Protein AF-0000000078817110 (afdb_homodimer)

InterPro domains:
  IPR001754 Orotidine 5'-phosphate decarboxylase domain [PF00215] (5-214)
  IPR001754 Orotidine 5'-phosphate decarboxylase domain [SM00934] (5-225)
  IPR011060 Ribulose-phosphate binding barrel [SSF51366] (1-229)
  IPR013785 Aldolase-type TIM barrel [G3DSA:3.20.20.70] (1-230)
  IPR014732 Orotidine 5'-phosphate decarboxylase [PTHR32119] (3-223)
  IPR014732 Orotidine 5'-phosphate decarboxylase [TIGR01740] (7-216)

Foldseek 3Di:
DPQAEEEEEPQAQDPVLSVVLVVQLDDPLHHYAYEYEDHNCVHPCRVVCLLPDDAAHAYEYQAADAQVVLLVVLVVCLSSQRYQEYEHELVSDLSNLLSNQVSQCVSPVRRAYAYEFDDQLDAPVNCVVVPDDDHSLVRSLVSQVSNVVSVGQAYEDALVNLLVNCVVPVRHQYEYEQEADPPDDSPSGPHYDHPQSSVVSVHRYYYDYCQQSPDRNNVSSVSNSVVNVD/DPQAEEEEEPQAQDPVLSVVLVVLLDDPLHHYAYEYEDHNCVHPCRVVCLLPDDAAHAYEYQAADAQVVLLVVLVVCLSSQRYQEYEHELVSDLSNLLSNQVSQCVSPVRRAYAYEFDDQLDAPVNCVVVPDDDHPLVRSLVSQVSNVVSVGQAYEDALVNLLVNCVVPVRHQYEYEQEADPPDDSPSGPHYDHPQSSVVSVHNYYYDYCQQSPDRNNVSSVSNSVVNVD

Sequence (460 aa):
MMNKNIFVACDTSSLKEIKKIISDTKTNKLQIIPKFGLQFFYSKSGRAFLQNFKRDYFLDLKINDIPQTALSAMDSLKDLKKCKYITVHVSGGLEMLKAITKKAKSINKNLKVLGVTILTSLNKKSLEEIGHTKTVEQLVLKQAGLIKKSGAAGIVCSAQEAKIVRKKYKNLFIVTPGIRLPGDDANDQSRVMTPNDAFKNKVSGIVMGRSLIKGNIKNNIKRLINHLNQMMNKNIFVACDTSSLKEIKKIISDTKTNKLQIIPKFGLQFFYSKSGRAFLQNFKRDYFLDLKINDIPQTALSAMDSLKDLKKCKYITVHVSGGLEMLKAITKKAKSINKNLKVLGVTILTSLNKKSLEEIGHTKTVEQLVLKQAGLIKKSGAAGIVCSAQEAKIVRKKYKNLFIVTPGIRLPGDDANDQSRVMTPNDAFKNKVSGIVMGRSLIKGNIKNNIKRLINHLNQ

Structure (mmCIF, N/CA/C/O backbone):
data_AF-0000000078817110-model_v1
#
loop_
_entity.id
_entity.type
_entity.pdbx_description
1 polymer "Orotidine 5'-phosphate decarboxylase"
#
loop_
_atom_site.group_PDB
_atom_site.id
_atom_site.type_symbol
_atom_site.label_atom_id
_atom_site.label_alt_id
_atom_site.label_comp_id
_atom_site.label_asym_id
_atom_site.label_entity_id
_atom_site.label_seq_id
_atom_site.pdbx_PDB_ins_code
_atom_site.Cartn_x
_atom_site.Cartn_y
_atom_site.Cartn_z
_atom_site.occupancy
_atom_site.B_iso_or_equiv
_atom_site.auth_seq_id
_atom_site.auth_comp_id
_atom_site.auth_asym_id
_atom_site.auth_atom_id
_atom_site.pdbx_PDB_model_num
ATOM 1 N N . MET A 1 1 ? 3.256 -30.219 -20.891 1 38.91 1 MET A N 1
ATOM 2 C CA . MET A 1 1 ? 2.977 -30 -19.469 1 38.91 1 MET A CA 1
ATOM 3 C C . MET A 1 1 ? 2.484 -28.578 -19.234 1 38.91 1 MET A C 1
ATOM 5 O O . MET A 1 1 ? 2.959 -27.641 -19.875 1 38.91 1 MET A O 1
ATOM 9 N N . MET A 1 2 ? 1.272 -28.375 -18.859 1 51.16 2 MET A N 1
ATOM 10 C CA . MET A 1 2 ? 0.627 -27.062 -18.797 1 51.16 2 MET A CA 1
ATOM 11 C C . MET A 1 2 ? 1.532 -26.031 -18.109 1 51.16 2 MET A C 1
ATOM 13 O O . MET A 1 2 ? 2.295 -26.375 -17.219 1 51.16 2 MET A O 1
ATOM 17 N N . ASN A 1 3 ? 1.765 -24.922 -18.719 1 68.75 3 ASN A N 1
ATOM 18 C CA . ASN A 1 3 ? 2.635 -23.828 -18.266 1 68.75 3 ASN A CA 1
ATOM 19 C C . ASN A 1 3 ? 2.201 -23.281 -16.906 1 68.75 3 ASN A C 1
ATOM 21 O O . ASN A 1 3 ? 1.238 -22.531 -16.828 1 68.75 3 ASN A O 1
ATOM 25 N N . LYS A 1 4 ? 2.5 -24.016 -15.828 1 88.38 4 LYS A N 1
ATOM 26 C CA . LYS A 1 4 ? 2.189 -23.688 -14.438 1 88.38 4 LYS A CA 1
ATOM 27 C C . LYS A 1 4 ? 3.162 -22.641 -13.891 1 88.38 4 LYS A C 1
ATOM 29 O O . LYS A 1 4 ? 4.367 -22.891 -13.805 1 88.38 4 LYS A O 1
ATOM 34 N N . ASN A 1 5 ? 2.596 -21.5 -13.648 1 94.56 5 ASN A N 1
ATOM 35 C CA . ASN A 1 5 ? 3.418 -20.453 -13.055 1 94.56 5 ASN A CA 1
ATOM 36 C C . ASN A 1 5 ? 3.516 -20.625 -11.539 1 94.56 5 ASN A C 1
ATOM 38 O O . ASN A 1 5 ? 2.498 -20.641 -10.844 1 94.56 5 ASN A O 1
ATOM 42 N N . ILE A 1 6 ? 4.73 -20.781 -11.109 1 97.56 6 ILE A N 1
ATOM 43 C CA . ILE A 1 6 ? 4.965 -20.844 -9.672 1 97.56 6 ILE A CA 1
ATOM 44 C C . ILE A 1 6 ? 5.719 -19.609 -9.219 1 97.56 6 ILE A C 1
ATOM 46 O O . ILE A 1 6 ? 6.848 -19.359 -9.656 1 97.56 6 ILE A O 1
ATOM 50 N N . PHE A 1 7 ? 5.113 -18.844 -8.367 1 98.56 7 PHE A N 1
ATOM 51 C CA . PHE A 1 7 ? 5.766 -17.688 -7.754 1 98.56 7 PHE A CA 1
ATOM 52 C C . PHE A 1 7 ? 6.246 -18.016 -6.348 1 98.56 7 PHE A C 1
ATOM 54 O O . PHE A 1 7 ? 5.441 -18.344 -5.473 1 98.56 7 PHE A O 1
ATOM 61 N N . VAL A 1 8 ? 7.492 -17.953 -6.117 1 98.44 8 VAL A N 1
ATOM 62 C CA . VAL A 1 8 ? 8.047 -18.234 -4.797 1 98.44 8 VAL A CA 1
ATOM 63 C C . VAL A 1 8 ? 8.188 -16.938 -4 1 98.44 8 VAL A C 1
ATOM 65 O O . VAL A 1 8 ? 8.891 -16.016 -4.422 1 98.44 8 VAL A O 1
ATOM 68 N N . ALA A 1 9 ? 7.512 -16.875 -2.877 1 98.19 9 ALA A N 1
ATOM 69 C CA . ALA A 1 9 ? 7.57 -15.703 -2.018 1 98.19 9 ALA A CA 1
ATOM 70 C C . ALA A 1 9 ? 8.914 -15.609 -1.298 1 98.19 9 ALA A C 1
ATOM 72 O O . ALA A 1 9 ? 9.227 -16.453 -0.455 1 98.19 9 ALA A O 1
ATOM 73 N N . CYS A 1 10 ? 9.648 -14.594 -1.594 1 98 10 CYS A N 1
ATOM 74 C CA . CYS A 1 10 ? 10.93 -14.352 -0.944 1 98 10 CYS A CA 1
ATOM 75 C C . CYS A 1 10 ? 10.773 -13.43 0.256 1 98 10 CYS A C 1
ATOM 77 O O . CYS A 1 10 ? 11.25 -12.289 0.239 1 98 10 CYS A O 1
ATOM 79 N N . ASP A 1 11 ? 10.258 -13.945 1.31 1 95.56 11 ASP A N 1
ATOM 80 C CA . ASP A 1 11 ? 9.836 -13.141 2.453 1 95.56 11 ASP A CA 1
ATOM 81 C C . ASP A 1 11 ? 10.961 -13.008 3.473 1 95.56 11 ASP A C 1
ATOM 83 O O . ASP A 1 11 ? 10.906 -13.609 4.551 1 95.56 11 ASP A O 1
ATOM 87 N N . THR A 1 12 ? 11.922 -12.32 3.195 1 97.5 12 THR A N 1
ATOM 88 C CA . THR A 1 12 ? 13.062 -12.016 4.047 1 97.5 12 THR A CA 1
ATOM 89 C C . THR A 1 12 ? 13.719 -10.703 3.627 1 97.5 12 THR A C 1
ATOM 91 O O . THR A 1 12 ? 13.508 -10.234 2.506 1 97.5 12 THR A O 1
ATOM 94 N N . SER A 1 13 ? 14.367 -10.094 4.578 1 97.81 13 SER A N 1
ATOM 95 C CA . SER A 1 13 ? 15.125 -8.891 4.258 1 97.81 13 SER A CA 1
ATOM 96 C C . SER A 1 13 ? 16.609 -9.211 4.078 1 97.81 13 SER A C 1
ATOM 98 O O . SER A 1 13 ? 17.406 -8.32 3.777 1 97.81 13 SER A O 1
ATOM 100 N N . SER A 1 14 ? 16.984 -10.445 4.23 1 97.5 14 SER A N 1
ATOM 101 C CA . SER A 1 14 ? 18.375 -10.867 4.152 1 97.5 14 SER A CA 1
ATOM 102 C C . SER A 1 14 ? 18.781 -11.172 2.713 1 97.5 14 SER A C 1
ATOM 104 O O . SER A 1 14 ? 18.25 -12.094 2.098 1 97.5 14 SER A O 1
ATOM 106 N N . LEU A 1 15 ? 19.781 -10.422 2.312 1 97.69 15 LEU A N 1
ATOM 107 C CA . LEU A 1 15 ? 20.281 -10.656 0.964 1 97.69 15 LEU A CA 1
ATOM 108 C C . LEU A 1 15 ? 20.828 -12.07 0.825 1 97.69 15 LEU A C 1
ATOM 110 O O . LEU A 1 15 ? 20.672 -12.703 -0.221 1 97.69 15 LEU A O 1
ATOM 114 N N . LYS A 1 16 ? 21.469 -12.508 1.854 1 97.75 16 LYS A N 1
ATOM 115 C CA . LYS A 1 16 ? 22.016 -13.867 1.857 1 97.75 16 LYS A CA 1
ATOM 116 C C . LYS A 1 16 ? 20.906 -14.898 1.678 1 97.75 16 LYS A C 1
ATOM 118 O O . LYS A 1 16 ? 21.031 -15.82 0.87 1 97.75 16 LYS A O 1
ATOM 123 N N . GLU A 1 17 ? 19.828 -14.727 2.393 1 97.94 17 GLU A N 1
ATOM 124 C CA . GLU A 1 17 ? 18.703 -15.641 2.287 1 97.94 17 GLU A CA 1
ATOM 125 C C . GLU A 1 17 ? 18.047 -15.547 0.915 1 97.94 17 GLU A C 1
ATOM 127 O O . GLU A 1 17 ? 17.625 -16.562 0.348 1 97.94 17 GLU A O 1
ATOM 132 N N . ILE A 1 18 ? 17.953 -14.32 0.396 1 98.5 18 ILE A N 1
ATOM 133 C CA . ILE A 1 18 ? 17.375 -14.102 -0.928 1 98.5 18 ILE A CA 1
ATOM 134 C C . ILE A 1 18 ? 18.172 -14.891 -1.97 1 98.5 18 ILE A C 1
ATOM 136 O O . ILE A 1 18 ? 17.594 -15.609 -2.783 1 98.5 18 ILE A O 1
ATOM 140 N N . LYS A 1 19 ? 19.469 -14.773 -1.945 1 98 19 LYS A N 1
ATOM 141 C CA . LYS A 1 19 ? 20.328 -15.453 -2.906 1 98 19 LYS A CA 1
ATOM 142 C C . LYS A 1 19 ? 20.203 -16.969 -2.783 1 98 19 LYS A C 1
ATOM 144 O O . LYS A 1 19 ? 20.203 -17.688 -3.789 1 98 19 LYS A O 1
ATOM 149 N N . LYS A 1 20 ? 20.078 -17.406 -1.587 1 98.06 20 LYS A N 1
ATOM 150 C CA . LYS A 1 20 ? 19.891 -18.844 -1.352 1 98.06 20 LYS A CA 1
ATOM 151 C C . LYS A 1 20 ? 18.562 -19.328 -1.939 1 98.06 20 LYS A C 1
ATOM 153 O O . LYS A 1 20 ? 18.516 -20.359 -2.602 1 98.06 20 LYS A O 1
ATOM 158 N N . ILE A 1 21 ? 17.469 -18.609 -1.671 1 98.44 21 ILE A N 1
ATOM 159 C CA . ILE A 1 21 ? 16.156 -18.969 -2.188 1 98.44 21 ILE A CA 1
ATOM 160 C C . ILE A 1 21 ? 16.203 -19.062 -3.711 1 98.44 21 ILE A C 1
ATOM 162 O O . ILE A 1 21 ? 15.742 -20.031 -4.301 1 98.44 21 ILE A O 1
ATOM 166 N N . ILE A 1 22 ? 16.812 -18.031 -4.34 1 97.75 22 ILE A N 1
ATOM 167 C CA . ILE A 1 22 ? 16.891 -17.953 -5.793 1 97.75 22 ILE A CA 1
ATOM 168 C C . ILE A 1 22 ? 17.672 -19.156 -6.332 1 97.75 22 ILE A C 1
ATOM 170 O O . ILE A 1 22 ? 17.25 -19.812 -7.281 1 97.75 22 ILE A O 1
ATOM 174 N N . SER A 1 23 ? 18.797 -19.438 -5.699 1 97.56 23 SER A N 1
ATOM 175 C CA . SER A 1 23 ? 19.656 -20.516 -6.152 1 97.56 23 SER A CA 1
ATOM 176 C C . SER A 1 23 ? 18.984 -21.875 -5.949 1 97.56 23 SER A C 1
ATOM 178 O O . SER A 1 23 ? 19 -22.719 -6.844 1 97.56 23 SER A O 1
ATOM 180 N N . ASP A 1 24 ? 18.344 -22.031 -4.848 1 97.94 24 ASP A N 1
ATOM 181 C CA . ASP A 1 24 ? 17.859 -23.344 -4.453 1 97.94 24 ASP A CA 1
ATOM 182 C C . ASP A 1 24 ? 16.516 -23.672 -5.125 1 97.94 24 ASP A C 1
ATOM 184 O O . ASP A 1 24 ? 16.094 -24.828 -5.145 1 97.94 24 ASP A O 1
ATOM 188 N N . THR A 1 25 ? 15.844 -22.703 -5.629 1 97.44 25 THR A N 1
ATOM 189 C CA . THR A 1 25 ? 14.562 -22.953 -6.277 1 97.44 25 THR A CA 1
ATOM 190 C C . THR A 1 25 ? 14.742 -23.156 -7.781 1 97.44 25 THR A C 1
ATOM 192 O O . THR A 1 25 ? 13.781 -23.453 -8.492 1 97.44 25 THR A O 1
ATOM 195 N N . LYS A 1 26 ? 15.922 -23 -8.242 1 94.25 26 LYS A N 1
ATOM 196 C CA . LYS A 1 26 ? 16.188 -23.172 -9.672 1 94.25 26 LYS A CA 1
ATOM 197 C C . LYS A 1 26 ? 15.945 -24.625 -10.102 1 94.25 26 LYS A C 1
ATOM 199 O O . LYS A 1 26 ? 16.375 -25.562 -9.438 1 94.25 26 LYS A O 1
ATOM 204 N N . THR A 1 27 ? 15.172 -24.75 -11.133 1 93.62 27 THR A N 1
ATOM 205 C CA . THR A 1 27 ? 14.891 -26.047 -11.734 1 93.62 27 THR A CA 1
ATOM 206 C C . THR A 1 27 ? 14.477 -25.891 -13.195 1 93.62 27 THR A C 1
ATOM 208 O O . THR A 1 27 ? 13.977 -24.844 -13.594 1 93.62 27 THR A O 1
ATOM 211 N N . ASN A 1 28 ? 14.719 -26.828 -14.023 1 91.38 28 ASN A N 1
ATOM 212 C CA . ASN A 1 28 ? 14.289 -26.828 -15.414 1 91.38 28 ASN A CA 1
ATOM 213 C C . ASN A 1 28 ? 12.938 -27.516 -15.586 1 91.38 28 ASN A C 1
ATOM 215 O O . ASN A 1 28 ? 12.398 -27.562 -16.703 1 91.38 28 ASN A O 1
ATOM 219 N N . LYS A 1 29 ? 12.359 -27.938 -14.484 1 91.81 29 LYS A N 1
ATOM 220 C CA . LYS A 1 29 ? 11.133 -28.719 -14.555 1 91.81 29 LYS A CA 1
ATOM 221 C C . LYS A 1 29 ? 9.906 -27.828 -14.344 1 91.81 29 LYS A C 1
ATOM 223 O O . LYS A 1 29 ? 8.789 -28.219 -14.695 1 91.81 29 LYS A O 1
ATOM 228 N N . LEU A 1 30 ? 10.102 -26.766 -13.672 1 92.06 30 LEU A N 1
ATOM 229 C CA . LEU A 1 30 ? 9.031 -25.828 -13.375 1 92.06 30 LEU A CA 1
ATOM 230 C C . LEU A 1 30 ? 9.438 -24.406 -13.727 1 92.06 30 LEU A C 1
ATOM 232 O O . 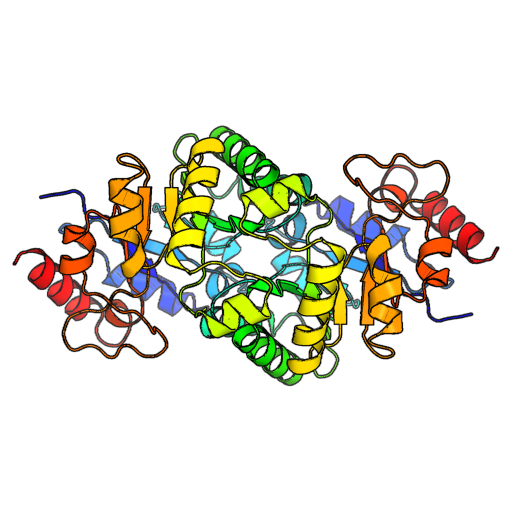LEU A 1 30 ? 10.617 -24.062 -13.672 1 92.06 30 LEU A O 1
ATOM 236 N N . GLN A 1 31 ? 8.477 -23.609 -14.141 1 92.12 31 GLN A N 1
ATOM 237 C CA . GLN A 1 31 ? 8.688 -22.172 -14.25 1 92.12 31 GLN A CA 1
ATOM 238 C C . GLN A 1 31 ? 8.516 -21.484 -12.898 1 92.12 31 GLN A C 1
ATOM 240 O O . GLN A 1 31 ? 7.387 -21.203 -12.477 1 92.12 31 GLN A O 1
ATOM 245 N N . ILE A 1 32 ? 9.594 -21.219 -12.266 1 96.44 32 ILE A N 1
ATOM 246 C CA . ILE A 1 32 ? 9.562 -20.609 -10.945 1 96.44 32 ILE A CA 1
ATOM 247 C C . ILE A 1 32 ? 10.055 -19.156 -11.031 1 96.44 32 ILE A C 1
ATOM 249 O O . ILE A 1 32 ? 11.156 -18.906 -11.523 1 96.44 32 ILE A O 1
ATOM 253 N N . ILE A 1 33 ? 9.227 -18.25 -10.641 1 97.94 33 ILE A N 1
ATOM 254 C CA . ILE A 1 33 ? 9.539 -16.828 -10.633 1 97.94 33 ILE A CA 1
ATOM 255 C C . ILE A 1 33 ? 9.57 -16.312 -9.195 1 97.94 33 ILE A C 1
ATOM 257 O O . ILE A 1 33 ? 8.625 -16.516 -8.438 1 97.94 33 ILE A O 1
ATOM 261 N N . PRO A 1 34 ? 10.641 -15.688 -8.75 1 98.69 34 PRO A N 1
ATOM 262 C CA . PRO A 1 34 ? 10.648 -15.125 -7.402 1 98.69 34 PRO A CA 1
ATOM 263 C C . PRO A 1 34 ? 9.695 -13.945 -7.25 1 98.69 34 PRO A C 1
ATOM 265 O O . PRO A 1 34 ? 9.555 -13.133 -8.172 1 98.69 34 PRO A O 1
ATOM 268 N N . LYS A 1 35 ? 9.047 -13.93 -6.219 1 98.88 35 LYS A N 1
ATOM 269 C CA . LYS A 1 35 ? 8.195 -12.812 -5.836 1 98.88 35 LYS A CA 1
ATOM 270 C C . LYS A 1 35 ? 8.789 -12.055 -4.648 1 98.88 35 LYS A C 1
ATOM 272 O O . LYS A 1 35 ? 9.039 -12.641 -3.594 1 98.88 35 LYS A O 1
ATOM 277 N N . PHE A 1 36 ? 9.008 -10.773 -4.801 1 98.88 36 PHE A N 1
ATOM 278 C CA . PHE A 1 36 ? 9.523 -9.898 -3.754 1 98.88 36 PHE A CA 1
ATOM 279 C C . PHE A 1 36 ? 8.438 -8.969 -3.236 1 98.88 36 PHE A C 1
ATOM 281 O O . PHE A 1 36 ? 7.801 -8.258 -4.016 1 98.88 36 PHE A O 1
ATOM 288 N N . GLY A 1 37 ? 8.219 -8.984 -1.968 1 98.62 37 GLY A N 1
ATOM 289 C CA . GLY A 1 37 ? 7.188 -8.164 -1.357 1 98.62 37 GLY A CA 1
ATOM 290 C C . GLY A 1 37 ? 7.742 -6.973 -0.597 1 98.62 37 GLY A C 1
ATOM 291 O O . GLY A 1 37 ? 8.875 -6.547 -0.841 1 98.62 37 GLY A O 1
ATOM 292 N N . LEU A 1 38 ? 6.922 -6.438 0.329 1 98.81 38 LEU A N 1
ATOM 293 C CA . LEU A 1 38 ? 7.219 -5.219 1.076 1 98.81 38 LEU A CA 1
ATOM 294 C C . LEU A 1 38 ? 8.453 -5.406 1.95 1 98.81 38 LEU A C 1
ATOM 296 O O . LEU A 1 38 ? 9.297 -4.512 2.037 1 98.81 38 LEU A O 1
ATOM 300 N N . GLN A 1 39 ? 8.531 -6.57 2.525 1 98.69 39 GLN A N 1
ATOM 301 C CA . GLN A 1 39 ? 9.625 -6.812 3.463 1 98.69 39 GLN A CA 1
ATOM 302 C C . GLN A 1 39 ? 10.977 -6.609 2.789 1 98.69 39 GLN A C 1
ATOM 304 O O . GLN A 1 39 ? 11.828 -5.871 3.299 1 98.69 39 GLN A O 1
ATOM 309 N N . PHE A 1 40 ? 11.125 -7.262 1.71 1 98.88 40 PHE A N 1
ATOM 310 C CA . PHE A 1 40 ? 12.414 -7.168 1.036 1 98.88 40 PHE A CA 1
ATOM 311 C C . PHE A 1 40 ? 12.586 -5.805 0.371 1 98.88 40 PHE A C 1
ATOM 313 O O . PHE A 1 40 ? 13.617 -5.156 0.525 1 98.88 40 PHE A O 1
ATOM 320 N N . PHE A 1 41 ? 11.586 -5.305 -0.362 1 98.88 41 PHE A N 1
ATOM 321 C CA . PHE A 1 41 ? 11.68 -4.07 -1.133 1 98.88 41 PHE A CA 1
ATOM 322 C C . PHE A 1 41 ? 11.938 -2.879 -0.217 1 98.88 41 PHE A C 1
ATOM 324 O O . PHE A 1 41 ? 12.688 -1.964 -0.574 1 98.88 41 PHE A O 1
ATOM 331 N N . TYR A 1 42 ? 11.32 -2.881 0.957 1 98.75 42 TYR A N 1
ATOM 332 C CA . TYR A 1 42 ? 11.469 -1.771 1.892 1 98.75 42 TYR A CA 1
ATOM 333 C C . TYR A 1 42 ? 12.812 -1.836 2.613 1 98.75 42 TYR A C 1
ATOM 335 O O . TYR A 1 42 ? 13.227 -0.866 3.248 1 98.75 42 TYR A O 1
ATOM 343 N N . SER A 1 43 ? 13.508 -2.947 2.514 1 98.44 43 SER A N 1
ATOM 344 C CA . SER A 1 43 ? 14.758 -3.131 3.246 1 98.44 43 SER A CA 1
ATOM 345 C C . SER A 1 43 ? 15.867 -2.27 2.662 1 98.44 43 SER A C 1
ATOM 347 O O . SER A 1 43 ? 15.703 -1.662 1.603 1 98.44 43 SER A O 1
ATOM 349 N N . LYS A 1 44 ? 16.984 -2.287 3.332 1 96.81 44 LYS A N 1
ATOM 350 C CA . LYS A 1 44 ? 18.125 -1.46 2.955 1 96.81 44 LYS A CA 1
ATOM 351 C C . LYS A 1 44 ? 18.656 -1.851 1.579 1 96.81 44 LYS A C 1
ATOM 353 O O . LYS A 1 44 ? 19.109 -0.993 0.813 1 96.81 44 LYS A O 1
ATOM 358 N N . SER A 1 45 ? 18.5 -3.074 1.264 1 96.69 45 SER A N 1
ATOM 359 C CA . SER A 1 45 ? 19.188 -3.561 0.072 1 96.69 45 SER A CA 1
ATOM 360 C C . SER A 1 45 ? 18.203 -3.924 -1.028 1 96.69 45 SER A C 1
ATOM 362 O O . SER A 1 45 ? 18.594 -4.152 -2.174 1 96.69 45 SER A O 1
ATOM 364 N N . GLY A 1 46 ? 16.922 -3.984 -0.752 1 98.19 46 GLY A N 1
ATOM 365 C CA . GLY A 1 46 ? 15.945 -4.59 -1.636 1 98.19 46 GLY A CA 1
ATOM 366 C C . GLY A 1 46 ? 15.836 -3.891 -2.979 1 98.19 46 GLY A C 1
ATOM 367 O O . GLY A 1 46 ? 15.992 -4.523 -4.027 1 98.19 46 GLY A O 1
ATOM 368 N N . ARG A 1 47 ? 15.625 -2.537 -2.918 1 98.38 47 ARG A N 1
ATOM 369 C CA . ARG A 1 47 ? 15.43 -1.769 -4.141 1 98.38 47 ARG A CA 1
ATOM 370 C C . ARG A 1 47 ? 16.672 -1.821 -5.027 1 98.38 47 ARG A C 1
ATOM 372 O O . ARG A 1 47 ? 16.562 -1.994 -6.242 1 98.38 47 ARG A O 1
ATOM 379 N N . ALA A 1 48 ? 17.859 -1.69 -4.441 1 97.31 48 ALA A N 1
ATOM 380 C CA . ALA A 1 48 ? 19.109 -1.728 -5.184 1 97.31 48 ALA A CA 1
ATOM 381 C C . ALA A 1 48 ? 19.359 -3.113 -5.773 1 97.31 48 ALA A C 1
ATOM 383 O O . ALA A 1 48 ? 19.828 -3.236 -6.91 1 97.31 48 ALA A O 1
ATOM 384 N N . PHE A 1 49 ? 19.094 -4.129 -5.031 1 98.44 49 PHE A N 1
ATOM 385 C CA . PHE A 1 49 ? 19.234 -5.5 -5.512 1 98.44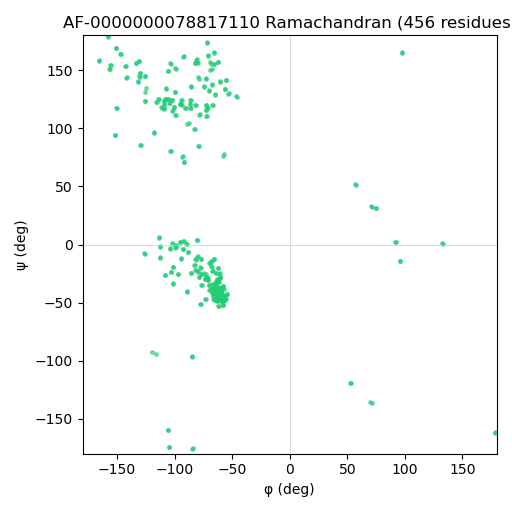 49 PHE A CA 1
ATOM 386 C C . PHE A 1 49 ? 18.406 -5.723 -6.77 1 98.44 49 PHE A C 1
ATOM 388 O O . PHE A 1 49 ? 18.891 -6.281 -7.754 1 98.44 49 PHE A O 1
ATOM 395 N N . LEU A 1 50 ? 17.172 -5.234 -6.754 1 98.56 50 LEU A N 1
ATOM 396 C CA . LEU A 1 50 ? 16.234 -5.5 -7.848 1 98.56 50 LEU A CA 1
ATOM 397 C C . LEU A 1 50 ? 16.625 -4.715 -9.094 1 98.56 50 LEU A C 1
ATOM 399 O O . LEU A 1 50 ? 16.312 -5.121 -10.211 1 98.56 50 LEU A O 1
ATOM 403 N N . GLN A 1 51 ? 17.281 -3.592 -8.891 1 97.31 51 GLN A N 1
ATOM 404 C CA . GLN A 1 51 ? 17.766 -2.803 -10.023 1 97.31 51 GLN A CA 1
ATOM 405 C C . GLN A 1 51 ? 18.75 -3.604 -10.875 1 97.31 51 GLN A C 1
ATOM 407 O O . GLN A 1 51 ? 18.797 -3.432 -12.094 1 97.31 51 GLN A O 1
ATOM 412 N N . ASN A 1 52 ? 19.422 -4.539 -10.211 1 96.69 52 ASN A N 1
ATOM 413 C CA . ASN A 1 52 ? 20.484 -5.266 -10.898 1 96.69 52 ASN A CA 1
ATOM 414 C C . ASN A 1 52 ? 20.125 -6.734 -11.094 1 96.69 52 ASN A C 1
ATOM 416 O O . ASN A 1 52 ? 20.906 -7.504 -11.656 1 96.69 52 ASN A O 1
ATOM 420 N N . PHE A 1 53 ? 19 -7.133 -10.625 1 97.88 53 PHE A N 1
ATOM 421 C CA . PHE A 1 53 ? 18.562 -8.516 -10.75 1 97.88 53 PHE A CA 1
ATOM 422 C C . PHE A 1 53 ? 18.219 -8.844 -12.195 1 97.88 53 PHE A C 1
ATOM 424 O O . PHE A 1 53 ? 17.5 -8.086 -12.859 1 97.88 53 PHE A O 1
ATOM 431 N N . LYS A 1 54 ? 18.688 -9.953 -12.727 1 96.81 54 LYS A N 1
ATOM 432 C CA . LYS A 1 54 ? 18.672 -10.18 -14.172 1 96.81 54 LYS A CA 1
ATOM 433 C C . LYS A 1 54 ? 17.562 -11.164 -14.562 1 96.81 54 LYS A C 1
ATOM 435 O O . LYS A 1 54 ? 17.359 -11.438 -15.75 1 96.81 54 LYS A O 1
ATOM 440 N N . ARG A 1 55 ? 16.859 -11.711 -13.609 1 96.88 55 ARG A N 1
ATOM 441 C CA . ARG A 1 55 ? 15.781 -12.641 -13.906 1 96.88 55 ARG A CA 1
ATOM 442 C C . ARG A 1 55 ? 14.422 -11.961 -13.734 1 96.88 55 ARG A C 1
ATOM 444 O O . ARG A 1 55 ? 14.289 -11.008 -12.961 1 96.88 55 ARG A O 1
ATOM 451 N N . ASP A 1 56 ? 13.469 -12.508 -14.422 1 97.56 56 ASP A N 1
ATOM 452 C CA . ASP A 1 56 ? 12.094 -12.031 -14.266 1 97.56 56 ASP A CA 1
ATOM 453 C C . ASP A 1 56 ? 11.617 -12.219 -12.828 1 97.56 56 ASP A C 1
ATOM 455 O O . ASP A 1 56 ? 11.898 -13.242 -12.203 1 97.56 56 ASP A O 1
ATOM 459 N N . TYR A 1 57 ? 10.906 -11.281 -12.344 1 98.56 57 TYR A N 1
ATOM 460 C CA . TYR A 1 57 ? 10.391 -11.43 -10.984 1 98.56 57 TYR A CA 1
ATOM 461 C C . TYR A 1 57 ? 9.031 -10.742 -10.852 1 98.56 57 TYR A C 1
ATOM 463 O O . TYR A 1 57 ? 8.594 -10.031 -11.758 1 98.56 57 TYR A O 1
ATOM 471 N N . PHE A 1 58 ? 8.336 -11.078 -9.812 1 98.88 58 PHE A N 1
ATOM 472 C CA . PHE A 1 58 ? 7.051 -10.555 -9.359 1 98.88 58 PHE A CA 1
ATOM 473 C C . PHE A 1 58 ? 7.242 -9.57 -8.211 1 98.88 58 PHE A C 1
ATOM 475 O O . PHE A 1 58 ? 7.762 -9.938 -7.152 1 98.88 58 PHE A O 1
ATOM 482 N N . LEU A 1 59 ? 6.879 -8.305 -8.43 1 98.88 59 LEU A N 1
ATOM 483 C CA . LEU A 1 59 ? 6.984 -7.273 -7.398 1 98.88 59 LEU A CA 1
ATOM 484 C C . LEU A 1 59 ? 5.633 -7.035 -6.73 1 98.88 59 LEU A C 1
ATOM 486 O O . LEU A 1 59 ? 4.719 -6.484 -7.344 1 98.88 59 LEU A O 1
ATOM 490 N N . ASP A 1 60 ? 5.523 -7.402 -5.52 1 98.88 60 ASP A N 1
ATOM 491 C CA . ASP A 1 60 ? 4.262 -7.387 -4.785 1 98.88 60 ASP A CA 1
ATOM 492 C C . ASP A 1 60 ? 4.199 -6.203 -3.822 1 98.88 60 ASP A C 1
ATOM 494 O O . ASP A 1 60 ? 4.371 -6.367 -2.613 1 98.88 60 ASP A O 1
ATOM 498 N N . LEU A 1 61 ? 3.867 -5.023 -4.367 1 98.88 61 LEU A N 1
ATOM 499 C CA . LEU A 1 61 ? 3.885 -3.793 -3.586 1 98.88 61 LEU A CA 1
ATOM 500 C C . LEU A 1 61 ? 2.473 -3.379 -3.189 1 98.88 61 LEU A C 1
ATOM 502 O O . LEU A 1 61 ? 2.291 -2.549 -2.295 1 98.88 61 LEU A O 1
ATOM 506 N N . LYS A 1 62 ? 1.514 -3.846 -3.957 1 98.81 62 LYS A N 1
ATOM 507 C CA . LYS A 1 62 ? 0.104 -3.584 -3.682 1 98.81 62 LYS A CA 1
ATOM 508 C C . LYS A 1 62 ? -0.174 -2.084 -3.613 1 98.81 62 LYS A C 1
ATOM 510 O O . LYS A 1 62 ? -0.756 -1.599 -2.643 1 98.81 62 LYS A O 1
ATOM 515 N N . ILE A 1 63 ? 0.258 -1.383 -4.656 1 98.88 63 ILE A N 1
ATOM 516 C CA . ILE A 1 63 ? 0.081 0.063 -4.727 1 98.88 63 ILE A CA 1
ATOM 517 C C . ILE A 1 63 ? -1.399 0.41 -4.586 1 98.88 63 ILE A C 1
ATOM 519 O O . ILE A 1 63 ? -2.256 -0.239 -5.191 1 98.88 63 ILE A O 1
ATOM 523 N N . ASN A 1 64 ? -1.735 1.399 -3.754 1 98.81 64 ASN A N 1
ATOM 524 C CA . ASN A 1 64 ? -3.094 1.84 -3.455 1 98.81 64 ASN A CA 1
ATOM 525 C C . ASN A 1 64 ? -3.133 3.316 -3.074 1 98.81 64 ASN A C 1
ATOM 527 O O . ASN A 1 64 ? -2.928 3.67 -1.912 1 98.81 64 ASN A O 1
ATOM 531 N N . ASP A 1 65 ? -3.385 4.172 -3.982 1 98.25 65 ASP A N 1
ATOM 532 C CA . ASP A 1 65 ? -3.379 5.617 -3.795 1 98.25 65 ASP A CA 1
ATOM 533 C C . ASP A 1 65 ? -4.227 6.312 -4.859 1 98.25 65 ASP A C 1
ATOM 535 O O . ASP A 1 65 ? -4.852 5.652 -5.688 1 98.25 65 ASP A O 1
ATOM 539 N N . ILE A 1 66 ? -4.316 7.645 -4.781 1 96.69 66 ILE A N 1
ATOM 540 C CA . ILE A 1 66 ? -4.977 8.383 -5.852 1 96.69 66 ILE A CA 1
ATOM 541 C C . ILE A 1 66 ? -4.219 8.188 -7.16 1 96.69 66 ILE A C 1
ATOM 543 O O . ILE A 1 66 ? -3.023 7.891 -7.156 1 96.69 66 ILE A O 1
ATOM 547 N N . PRO A 1 67 ? -4.891 8.375 -8.312 1 97.25 67 PRO A N 1
ATOM 548 C CA . PRO A 1 67 ? -4.297 8.039 -9.609 1 97.25 67 PRO A CA 1
ATOM 549 C C . PRO A 1 67 ? -2.947 8.719 -9.828 1 97.25 67 PRO A C 1
ATOM 551 O O . PRO A 1 67 ? -1.974 8.062 -10.203 1 97.25 67 PRO A O 1
ATOM 554 N N . GLN A 1 68 ? -2.791 9.938 -9.5 1 95.44 68 GLN A N 1
ATOM 555 C CA . GLN A 1 68 ? -1.558 10.672 -9.766 1 95.44 68 GLN A CA 1
ATOM 556 C C . GLN A 1 68 ? -0.397 10.109 -8.953 1 95.44 68 GLN A C 1
ATOM 558 O O . GLN A 1 68 ? 0.716 9.969 -9.461 1 95.44 68 GLN A O 1
ATOM 563 N N . THR A 1 69 ? -0.667 9.836 -7.711 1 96.88 69 THR A N 1
ATOM 564 C CA . THR A 1 69 ? 0.372 9.273 -6.859 1 96.88 69 THR A CA 1
ATOM 565 C C . THR A 1 69 ? 0.78 7.883 -7.348 1 96.88 69 THR A C 1
ATOM 567 O O . THR A 1 69 ? 1.967 7.551 -7.371 1 96.88 69 THR A O 1
ATOM 570 N N . ALA A 1 70 ? -0.187 7.086 -7.75 1 98.06 70 ALA A N 1
ATOM 571 C CA . ALA A 1 70 ? 0.089 5.754 -8.281 1 98.06 70 ALA A CA 1
ATOM 572 C C . ALA A 1 70 ? 0.952 5.836 -9.539 1 98.06 70 ALA A C 1
ATOM 574 O O . ALA A 1 70 ? 1.899 5.062 -9.695 1 98.06 70 ALA A O 1
ATOM 575 N N . LEU A 1 71 ? 0.638 6.781 -10.398 1 98.12 71 LEU A N 1
ATOM 576 C CA . LEU A 1 71 ? 1.418 6.988 -11.617 1 98.12 71 LEU A CA 1
ATOM 577 C C . LEU A 1 71 ? 2.859 7.359 -11.281 1 98.12 71 LEU A C 1
ATOM 579 O O . LEU A 1 71 ? 3.797 6.816 -11.867 1 98.12 71 LEU A O 1
ATOM 583 N N . SER A 1 72 ? 2.953 8.234 -10.359 1 98 72 SER A N 1
ATOM 584 C CA . SER A 1 72 ? 4.285 8.68 -9.961 1 98 72 SER A CA 1
ATOM 585 C C . SER A 1 72 ? 5.082 7.543 -9.336 1 98 72 SER A C 1
ATOM 587 O O . SER A 1 72 ? 6.301 7.461 -9.516 1 98 72 SER A O 1
ATOM 589 N N . ALA A 1 73 ? 4.422 6.707 -8.562 1 98.56 73 ALA A N 1
ATOM 590 C CA . ALA A 1 73 ? 5.074 5.527 -8.008 1 98.56 73 ALA A CA 1
ATOM 591 C C . ALA A 1 73 ? 5.613 4.625 -9.117 1 98.56 73 ALA A C 1
ATOM 593 O O . ALA A 1 73 ? 6.75 4.148 -9.039 1 98.56 73 ALA A O 1
ATOM 594 N N . MET A 1 74 ? 4.832 4.41 -10.133 1 98.62 74 MET A N 1
ATOM 595 C CA . MET A 1 74 ? 5.242 3.592 -11.273 1 98.62 74 MET A CA 1
ATOM 596 C C . MET A 1 74 ? 6.441 4.211 -11.984 1 98.62 74 MET A C 1
ATOM 598 O O . MET A 1 74 ? 7.352 3.496 -12.414 1 98.62 74 MET A O 1
ATOM 602 N N . ASP A 1 75 ? 6.387 5.52 -12.102 1 98.12 75 ASP A N 1
ATOM 603 C CA . ASP A 1 75 ? 7.512 6.207 -12.727 1 98.12 75 ASP A CA 1
ATOM 604 C C . ASP A 1 75 ? 8.805 5.953 -11.961 1 98.12 75 ASP A C 1
ATOM 606 O O . ASP A 1 75 ? 9.875 5.805 -12.562 1 98.12 75 ASP A O 1
ATOM 610 N N . SER A 1 76 ? 8.695 5.941 -10.727 1 98.44 76 SER A N 1
ATOM 611 C CA . SER A 1 76 ? 9.859 5.719 -9.883 1 98.44 76 SER A CA 1
ATOM 612 C C . SER A 1 76 ? 10.391 4.293 -10.031 1 98.44 76 SER A C 1
ATOM 614 O O . SER A 1 76 ? 11.531 4.008 -9.672 1 98.44 76 SER A O 1
ATOM 616 N N . LEU A 1 77 ? 9.594 3.361 -10.523 1 98.31 77 LEU A N 1
ATOM 617 C CA . LEU A 1 77 ? 9.953 1.951 -10.617 1 98.31 77 LEU A CA 1
ATOM 618 C C . LEU A 1 77 ? 10.359 1.591 -12.047 1 98.31 77 LEU A C 1
ATOM 620 O O . LEU A 1 77 ? 10.656 0.431 -12.336 1 98.31 77 LEU A O 1
ATOM 624 N N . LYS A 1 78 ? 10.344 2.545 -12.953 1 97.81 78 LYS A N 1
ATOM 625 C CA . LYS A 1 78 ? 10.453 2.285 -14.383 1 97.81 78 LYS A CA 1
ATOM 626 C C . LYS A 1 78 ? 11.805 1.664 -14.727 1 97.81 78 LYS A C 1
ATOM 628 O O . LYS A 1 78 ? 11.953 1.009 -15.766 1 97.81 78 LYS A O 1
ATOM 633 N N . ASP A 1 79 ? 12.828 1.876 -13.922 1 97.62 79 ASP A N 1
ATOM 634 C CA . ASP A 1 79 ? 14.164 1.36 -14.203 1 97.62 79 ASP A CA 1
ATOM 635 C C . ASP A 1 79 ? 14.273 -0.11 -13.812 1 97.62 79 ASP A C 1
ATOM 637 O O . ASP A 1 79 ? 15.281 -0.76 -14.109 1 97.62 79 ASP A O 1
ATOM 641 N N . LEU A 1 80 ? 13.312 -0.684 -13.109 1 97.88 80 LEU A N 1
ATOM 642 C CA . LEU A 1 80 ? 13.273 -2.098 -12.75 1 97.88 80 LEU A CA 1
ATOM 643 C C . LEU A 1 80 ? 12.805 -2.945 -13.922 1 97.88 80 LEU A C 1
ATOM 645 O O . LEU A 1 80 ? 11.68 -3.438 -13.93 1 97.88 80 LEU A O 1
ATOM 649 N N . LYS A 1 81 ? 13.656 -3.311 -14.773 1 95.25 81 LYS A N 1
ATOM 650 C CA . LYS A 1 81 ? 13.352 -3.773 -16.125 1 95.25 81 LYS A CA 1
ATOM 651 C C . LYS A 1 81 ? 12.891 -5.227 -16.109 1 95.25 81 LYS A C 1
ATOM 653 O O . LYS A 1 81 ? 12.227 -5.68 -17.047 1 95.25 81 LYS A O 1
ATOM 658 N N . LYS A 1 82 ? 13.273 -5.945 -15.094 1 97.88 82 LYS A N 1
ATOM 659 C CA . LYS A 1 82 ? 12.961 -7.371 -15.086 1 97.88 82 LYS A CA 1
ATOM 660 C C . LYS A 1 82 ? 11.672 -7.645 -14.32 1 97.88 82 LYS A C 1
ATOM 662 O O . LYS A 1 82 ? 11.242 -8.797 -14.203 1 97.88 82 LYS A O 1
ATOM 667 N N . CYS A 1 83 ? 11.031 -6.594 -13.836 1 98.44 83 CYS A N 1
ATOM 668 C CA . CYS A 1 83 ? 9.719 -6.75 -13.211 1 98.44 83 CYS A CA 1
ATOM 669 C C . CYS A 1 83 ? 8.672 -7.172 -14.234 1 98.44 83 CYS A C 1
ATOM 671 O O . CYS A 1 83 ? 8.406 -6.441 -15.188 1 98.44 83 CYS A O 1
ATOM 673 N N . LYS A 1 84 ? 8.078 -8.32 -14 1 98.31 84 LYS A N 1
ATOM 674 C CA . LYS A 1 84 ? 7.113 -8.852 -14.961 1 98.31 84 LYS A CA 1
ATOM 675 C C . LYS A 1 84 ? 5.691 -8.758 -14.414 1 98.31 84 LYS A C 1
ATOM 677 O O . LYS A 1 84 ? 4.727 -8.773 -15.188 1 98.31 84 LYS A O 1
ATOM 682 N N . TYR A 1 85 ? 5.566 -8.758 -13.141 1 98.69 85 TYR A N 1
ATOM 683 C CA . TYR A 1 85 ? 4.285 -8.641 -12.453 1 98.69 85 TYR A CA 1
ATOM 684 C C . TYR A 1 85 ? 4.355 -7.598 -11.344 1 98.69 85 TYR A C 1
ATOM 686 O O . TYR A 1 85 ? 5.363 -7.5 -10.633 1 98.69 85 TYR A O 1
ATOM 694 N N . ILE A 1 86 ? 3.322 -6.824 -11.188 1 98.88 86 ILE A N 1
ATOM 695 C CA . ILE A 1 86 ? 3.24 -5.867 -10.086 1 98.88 86 ILE A CA 1
ATOM 696 C C . ILE A 1 86 ? 1.813 -5.824 -9.547 1 98.88 86 ILE A C 1
ATOM 698 O O . ILE A 1 86 ? 0.85 -5.918 -10.312 1 98.88 86 ILE A O 1
ATOM 702 N N . THR A 1 87 ? 1.708 -5.664 -8.273 1 98.94 87 THR A N 1
ATOM 703 C CA . THR A 1 87 ? 0.371 -5.711 -7.695 1 98.94 87 THR A CA 1
ATOM 704 C C . THR A 1 87 ? -0.103 -4.312 -7.312 1 98.94 87 THR A C 1
ATOM 706 O O . THR A 1 87 ? 0.7 -3.467 -6.91 1 98.94 87 THR A O 1
ATOM 709 N N . VAL A 1 88 ? -1.382 -4.109 -7.391 1 98.94 88 VAL A N 1
ATOM 710 C CA . VAL A 1 88 ? -2.139 -2.961 -6.906 1 98.94 88 VAL A CA 1
ATOM 711 C C . VAL A 1 88 ? -3.373 -3.438 -6.145 1 98.94 88 VAL A C 1
ATOM 713 O O . VAL A 1 88 ? -3.822 -4.57 -6.328 1 98.94 88 VAL A O 1
ATOM 716 N N . HIS A 1 89 ? -3.857 -2.625 -5.281 1 98.94 89 HIS A N 1
ATOM 717 C CA . HIS A 1 89 ? -5.148 -2.947 -4.684 1 98.94 89 HIS A CA 1
ATOM 718 C C . HIS A 1 89 ? -6.297 -2.453 -5.555 1 98.94 89 HIS A C 1
ATOM 720 O O . HIS A 1 89 ? -6.309 -1.293 -5.973 1 98.94 89 HIS A O 1
ATOM 726 N N . VAL A 1 90 ? -7.293 -3.277 -5.734 1 98.88 90 VAL A N 1
ATOM 727 C CA . VAL A 1 90 ? -8.461 -2.895 -6.527 1 98.88 90 VAL A CA 1
ATOM 728 C C . VAL A 1 90 ? -9.227 -1.781 -5.816 1 98.88 90 VAL A C 1
ATOM 730 O O . VAL A 1 90 ? -9.883 -0.963 -6.461 1 98.88 90 VAL A O 1
ATOM 733 N N . SER A 1 91 ? -9.055 -1.694 -4.559 1 98.56 91 SER A N 1
ATOM 734 C CA . SER A 1 91 ? -9.75 -0.712 -3.734 1 98.56 91 SER A CA 1
ATOM 735 C C . SER A 1 91 ? -9.32 0.708 -4.082 1 98.56 91 SER A C 1
ATOM 737 O O . SER A 1 91 ? -9.945 1.677 -3.654 1 98.56 91 SER A O 1
ATOM 739 N N . GLY A 1 92 ? -8.242 0.851 -4.844 1 98.44 92 GLY A N 1
ATOM 740 C CA . GLY A 1 92 ? -7.84 2.168 -5.312 1 98.44 92 GLY A CA 1
ATOM 741 C C . GLY A 1 92 ? -8.789 2.752 -6.344 1 98.44 92 GLY A C 1
ATOM 742 O O . GLY A 1 92 ? -8.734 3.947 -6.641 1 98.44 92 GLY A O 1
ATOM 743 N N . GLY A 1 93 ? -9.648 1.908 -6.93 1 98.56 93 GLY A N 1
ATOM 744 C CA . GLY A 1 93 ? -10.688 2.383 -7.824 1 98.56 93 GLY A CA 1
ATOM 745 C C . GLY A 1 93 ? -10.305 2.277 -9.289 1 98.56 93 GLY A C 1
ATOM 746 O O . GLY A 1 93 ? -9.125 2.162 -9.625 1 98.56 93 GLY A O 1
ATOM 747 N N . LEU A 1 94 ? -11.297 2.402 -10.086 1 98.69 94 LEU A N 1
ATOM 748 C CA . LEU A 1 94 ? -11.141 2.172 -11.516 1 98.69 94 LEU A CA 1
ATOM 749 C C . LEU A 1 94 ? -10.164 3.17 -12.125 1 98.69 94 LEU A C 1
ATOM 751 O O . LEU A 1 94 ? -9.328 2.799 -12.953 1 98.69 94 LEU A O 1
ATOM 755 N N . GLU A 1 95 ? -10.25 4.418 -11.75 1 98 95 GLU A N 1
ATOM 756 C CA . GLU A 1 95 ? -9.391 5.438 -12.344 1 98 95 GLU A CA 1
ATOM 757 C C . GLU A 1 95 ? -7.918 5.172 -12.031 1 98 95 GLU A C 1
ATOM 759 O O . GLU A 1 95 ? -7.055 5.336 -12.891 1 98 95 GLU A O 1
ATOM 764 N N . MET A 1 96 ? -7.633 4.773 -10.812 1 98.5 96 MET A N 1
ATOM 765 C CA . MET A 1 96 ? -6.258 4.402 -10.477 1 98.5 96 MET A CA 1
ATOM 766 C C . MET A 1 96 ? -5.809 3.195 -11.289 1 98.5 96 MET A C 1
ATOM 768 O O . MET A 1 96 ? -4.707 3.191 -11.836 1 98.5 96 MET A O 1
ATOM 772 N N . LEU A 1 97 ? -6.695 2.23 -11.375 1 98.88 97 LEU A N 1
ATOM 773 C CA . LEU A 1 97 ? -6.371 0.991 -12.07 1 98.88 97 LEU A CA 1
ATOM 774 C C . LEU A 1 97 ? -6.078 1.256 -13.539 1 98.88 97 LEU A C 1
ATOM 776 O O . LEU A 1 97 ? -5.102 0.737 -14.086 1 98.88 97 LEU A O 1
ATOM 780 N N . LYS A 1 98 ? -6.895 2.062 -14.172 1 98.75 98 LYS A N 1
ATOM 781 C CA . LYS A 1 98 ? -6.676 2.43 -15.562 1 98.75 98 LYS A CA 1
ATOM 782 C C . LYS A 1 98 ? -5.344 3.154 -15.742 1 98.75 98 LYS A C 1
ATOM 784 O O . LYS A 1 98 ? -4.582 2.848 -16.656 1 98.75 98 LYS A O 1
ATOM 789 N N . ALA A 1 99 ? -5.137 4.09 -14.852 1 98.31 99 ALA A N 1
ATOM 790 C CA . ALA A 1 99 ? -3.926 4.902 -14.938 1 98.31 99 ALA A CA 1
ATOM 791 C C . ALA A 1 99 ? -2.674 4.039 -14.812 1 98.31 99 ALA A C 1
ATOM 793 O O . ALA A 1 99 ? -1.754 4.152 -15.633 1 98.31 99 ALA A O 1
ATOM 794 N N . ILE A 1 100 ? -2.641 3.145 -13.875 1 98.56 100 ILE A N 1
ATOM 795 C CA . ILE A 1 100 ? -1.466 2.318 -13.617 1 98.56 100 ILE A CA 1
ATOM 796 C C . ILE A 1 100 ? -1.274 1.329 -14.766 1 98.56 100 ILE A C 1
ATOM 798 O O . ILE A 1 100 ? -0.142 1.032 -15.156 1 98.56 100 ILE A O 1
ATOM 802 N N . THR A 1 101 ? -2.355 0.799 -15.25 1 98.62 101 THR A N 1
ATOM 803 C CA . THR A 1 101 ? -2.283 -0.18 -16.328 1 98.62 101 THR A CA 1
ATOM 804 C C . THR A 1 101 ? -1.683 0.444 -17.578 1 98.62 101 THR A C 1
ATOM 806 O O . THR A 1 101 ? -0.79 -0.137 -18.203 1 98.62 101 THR A O 1
ATOM 809 N N . LYS A 1 102 ? -2.193 1.592 -17.891 1 98.25 102 LYS A N 1
ATOM 810 C CA . LYS A 1 102 ? -1.655 2.311 -19.047 1 98.25 102 LYS A CA 1
ATOM 811 C C . LYS A 1 102 ? -0.176 2.631 -18.859 1 98.25 102 LYS A C 1
ATOM 813 O O . LYS A 1 102 ? 0.631 2.445 -19.766 1 98.25 102 LYS A O 1
ATOM 818 N N . LYS A 1 103 ? 0.174 3.137 -17.672 1 98.19 103 LYS A N 1
ATOM 819 C CA . LYS A 1 103 ? 1.56 3.48 -17.375 1 98.19 103 LYS A CA 1
ATOM 820 C C . LYS A 1 103 ? 2.459 2.25 -17.453 1 98.19 103 LYS A C 1
ATOM 822 O O . LYS A 1 103 ? 3.57 2.316 -17.984 1 98.19 103 LYS A O 1
ATOM 827 N N . ALA A 1 104 ? 1.999 1.157 -16.906 1 98.12 104 ALA A N 1
ATOM 828 C CA . ALA A 1 104 ? 2.768 -0.085 -16.922 1 98.12 104 ALA A CA 1
ATOM 829 C C . ALA A 1 104 ? 3.119 -0.494 -18.344 1 98.12 104 ALA A C 1
ATOM 831 O O . ALA A 1 104 ? 4.266 -0.838 -18.641 1 98.12 104 ALA A O 1
ATOM 832 N N . LYS A 1 105 ? 2.189 -0.428 -19.266 1 96.88 105 LYS A N 1
ATOM 833 C CA . LYS A 1 105 ? 2.395 -0.796 -20.656 1 96.88 105 LYS A CA 1
ATOM 834 C C . LYS A 1 105 ? 3.408 0.128 -21.328 1 96.88 105 LYS A C 1
ATOM 836 O O . LYS A 1 105 ? 4.168 -0.303 -22.203 1 96.88 105 LYS A O 1
ATOM 841 N N . SER A 1 106 ? 3.361 1.382 -20.891 1 96.88 106 SER A N 1
ATOM 842 C CA . SER A 1 106 ? 4.301 2.346 -21.453 1 96.88 106 SER A CA 1
ATOM 843 C C . SER A 1 106 ? 5.723 2.08 -20.969 1 96.88 106 SER A C 1
ATOM 845 O O . SER A 1 106 ? 6.691 2.383 -21.672 1 96.88 106 SER A O 1
ATOM 847 N N . ILE A 1 107 ? 5.871 1.555 -19.797 1 96.19 107 ILE A N 1
ATOM 848 C CA . ILE A 1 107 ? 7.172 1.243 -19.219 1 96.19 107 ILE A CA 1
ATOM 849 C C . ILE A 1 107 ? 7.715 -0.046 -19.828 1 96.19 107 ILE A C 1
ATOM 851 O O . ILE A 1 107 ? 8.875 -0.108 -20.234 1 96.19 107 ILE A O 1
ATOM 855 N N . ASN A 1 108 ? 6.918 -1.036 -19.812 1 95.19 108 ASN A N 1
ATOM 856 C CA . ASN A 1 108 ? 7.188 -2.377 -20.312 1 95.19 108 ASN A CA 1
ATOM 857 C C . ASN A 1 108 ? 5.91 -3.064 -20.797 1 95.19 108 ASN A C 1
ATOM 859 O O . ASN A 1 108 ? 5.055 -3.426 -19.984 1 95.19 108 ASN A O 1
ATOM 863 N N . LYS A 1 109 ? 5.863 -3.379 -22.062 1 95.06 109 LYS A N 1
ATOM 864 C CA . LYS A 1 109 ? 4.656 -3.939 -22.672 1 95.06 109 LYS A CA 1
ATOM 865 C C . LYS A 1 109 ? 4.301 -5.285 -22.047 1 95.06 109 LYS A C 1
ATOM 867 O O . LYS A 1 109 ? 3.146 -5.715 -22.094 1 95.06 109 LYS A O 1
ATOM 872 N N . ASN A 1 110 ? 5.262 -5.898 -21.438 1 95.38 110 ASN A N 1
ATOM 873 C CA . ASN A 1 110 ? 5.039 -7.227 -20.875 1 95.38 110 ASN A CA 1
ATOM 874 C C . ASN A 1 110 ? 4.766 -7.164 -19.375 1 95.38 1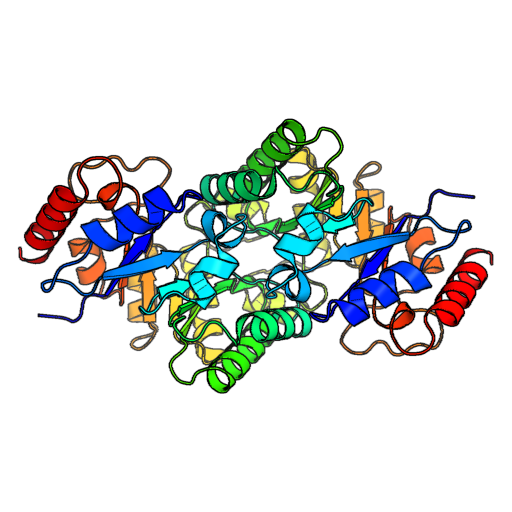10 ASN A C 1
ATOM 876 O O . ASN A 1 110 ? 4.566 -8.195 -18.734 1 95.38 110 ASN A O 1
ATOM 880 N N . LEU A 1 111 ? 4.805 -6.02 -18.781 1 98.25 111 LEU A N 1
ATOM 881 C CA . LEU A 1 111 ? 4.531 -5.875 -17.359 1 98.25 111 LEU A CA 1
ATOM 882 C C . LEU A 1 111 ? 3.045 -6.07 -17.078 1 98.25 111 LEU A C 1
ATOM 884 O O . LEU A 1 111 ? 2.205 -5.32 -17.578 1 98.25 111 LEU A O 1
ATOM 888 N N . LYS A 1 112 ? 2.732 -7.059 -16.312 1 98.5 112 LYS A N 1
ATOM 889 C CA . LYS A 1 112 ? 1.353 -7.391 -15.969 1 98.5 112 LYS A CA 1
ATOM 890 C C . LYS A 1 112 ? 0.954 -6.773 -14.633 1 98.5 112 LYS A C 1
ATOM 892 O O . LYS A 1 112 ? 1.58 -7.043 -13.602 1 98.5 112 LYS A O 1
ATOM 897 N N . VAL A 1 113 ? -0.051 -5.969 -14.672 1 98.88 113 VAL A N 1
ATOM 898 C CA . VAL A 1 113 ? -0.646 -5.422 -13.453 1 98.88 113 VAL A CA 1
ATOM 899 C C . VAL A 1 113 ? -1.688 -6.395 -12.906 1 98.88 113 VAL A C 1
ATOM 901 O O . VAL A 1 113 ? -2.586 -6.828 -13.633 1 98.88 113 VAL A O 1
ATOM 904 N N . LEU A 1 114 ? -1.52 -6.777 -11.656 1 98.94 114 LEU A N 1
ATOM 905 C CA . LEU A 1 114 ? -2.432 -7.691 -10.984 1 98.94 114 LEU A CA 1
ATOM 906 C C . LEU A 1 114 ? -3.133 -7 -9.82 1 98.94 114 LEU A C 1
ATOM 908 O O . LEU A 1 114 ? -2.477 -6.48 -8.914 1 98.94 114 LEU A O 1
ATOM 912 N N . GLY A 1 115 ? -4.457 -7 -9.867 1 98.94 115 GLY A N 1
ATOM 913 C CA . GLY A 1 115 ? -5.242 -6.379 -8.812 1 98.94 115 GLY A CA 1
ATOM 914 C C . GLY A 1 115 ? -5.516 -7.309 -7.645 1 98.94 115 GLY A C 1
ATOM 915 O O . GLY A 1 115 ? -6.16 -8.344 -7.809 1 98.94 115 GLY A O 1
ATOM 916 N N . VAL A 1 116 ? -5.02 -6.953 -6.492 1 98.88 116 VAL A N 1
ATOM 917 C CA . VAL A 1 116 ? -5.383 -7.652 -5.266 1 98.88 116 VAL A CA 1
ATOM 918 C C . VAL A 1 116 ? -6.82 -7.301 -4.875 1 98.88 116 VAL A C 1
ATOM 920 O O . VAL A 1 116 ? -7.145 -6.129 -4.68 1 98.88 116 VAL A O 1
ATOM 923 N N . THR A 1 117 ? -7.656 -8.258 -4.793 1 98.5 117 THR A N 1
ATOM 924 C CA . THR A 1 117 ? -9.055 -8.016 -4.441 1 98.5 117 THR A CA 1
ATOM 925 C C . THR A 1 117 ? -9.227 -7.961 -2.928 1 98.5 117 THR A C 1
ATOM 927 O O . THR A 1 117 ? -8.891 -6.957 -2.297 1 98.5 117 THR A O 1
ATOM 930 N N . ILE A 1 118 ? -9.602 -9.07 -2.35 1 97.31 118 ILE A N 1
ATOM 931 C CA . ILE A 1 118 ? -9.758 -9.125 -0.899 1 97.31 118 ILE A CA 1
ATOM 932 C C . ILE A 1 118 ? -8.594 -9.898 -0.286 1 97.31 118 ILE A C 1
ATOM 934 O O . ILE A 1 118 ? -8.297 -11.023 -0.71 1 97.31 118 ILE A O 1
ATOM 938 N N . LEU A 1 119 ? -7.926 -9.242 0.666 1 96.12 119 LEU A N 1
ATOM 939 C CA . LEU A 1 119 ? -6.84 -9.938 1.352 1 96.12 119 LEU A CA 1
ATOM 940 C C . LEU A 1 119 ? -7.336 -11.242 1.962 1 96.12 119 LEU A C 1
ATOM 942 O O . LEU A 1 119 ? -8.438 -11.297 2.516 1 96.12 119 LEU A O 1
ATOM 946 N N . THR A 1 120 ? -6.527 -12.281 1.901 1 92.56 120 THR A N 1
ATOM 947 C CA . THR A 1 120 ? -6.914 -13.602 2.375 1 92.56 120 THR A CA 1
ATOM 948 C C . THR A 1 120 ? -7.07 -13.609 3.893 1 92.56 120 THR A C 1
ATOM 950 O O . THR A 1 120 ? -7.664 -14.531 4.457 1 92.56 120 THR A O 1
ATOM 953 N N . SER A 1 121 ? -6.566 -12.57 4.551 1 92.62 121 SER A N 1
ATOM 954 C CA . SER A 1 121 ? -6.66 -12.469 6.004 1 92.62 121 SER A CA 1
ATOM 955 C C . SER A 1 121 ? -8.023 -11.938 6.438 1 92.62 121 SER A C 1
ATOM 957 O O . SER A 1 121 ? -8.367 -11.984 7.621 1 92.62 121 SER A O 1
ATOM 959 N N . LEU A 1 122 ? -8.797 -11.398 5.527 1 94.88 122 LEU A N 1
ATOM 960 C CA . LEU A 1 122 ? -10.07 -10.781 5.859 1 94.88 122 LEU A CA 1
ATOM 961 C C . LEU A 1 122 ? -11.211 -11.781 5.719 1 94.88 122 LEU A C 1
ATOM 963 O O . LEU A 1 122 ? -11.352 -12.43 4.684 1 94.88 122 LEU A O 1
ATOM 967 N N . ASN A 1 123 ? -11.93 -11.914 6.797 1 92.94 123 ASN A N 1
ATOM 968 C CA . ASN A 1 123 ? -13.148 -12.727 6.773 1 92.94 123 ASN A CA 1
ATOM 969 C C . ASN A 1 123 ? -14.398 -11.852 6.762 1 92.94 123 ASN A C 1
ATOM 971 O O . ASN A 1 123 ? -14.312 -10.633 6.641 1 92.94 123 ASN A O 1
ATOM 975 N N . LYS A 1 124 ? -15.523 -12.492 6.855 1 94.5 124 LYS A N 1
ATOM 976 C CA . LYS A 1 124 ? -16.797 -11.773 6.789 1 94.5 124 LYS A CA 1
ATOM 977 C C . LYS A 1 124 ? -16.875 -10.695 7.863 1 94.5 124 LYS A C 1
ATOM 979 O O . LYS A 1 124 ? -17.234 -9.547 7.578 1 94.5 124 LYS A O 1
ATOM 984 N N . LYS A 1 125 ? -16.547 -11.039 9.07 1 96.19 125 LYS A N 1
ATOM 985 C CA . LYS A 1 125 ? -16.609 -10.102 10.188 1 96.19 125 LYS A CA 1
ATOM 986 C C . LYS A 1 125 ? -15.695 -8.906 9.953 1 96.19 125 LYS A C 1
ATOM 988 O O . LYS A 1 125 ? -16.109 -7.758 10.156 1 96.19 125 LYS A O 1
ATOM 993 N N . SER A 1 126 ? -14.445 -9.18 9.523 1 96.81 126 SER A N 1
ATOM 994 C CA . SER A 1 126 ? -13.492 -8.102 9.25 1 96.81 126 SER A CA 1
ATOM 995 C C . SER A 1 126 ? -14 -7.18 8.148 1 96.81 126 SER A C 1
ATOM 997 O O . SER A 1 126 ? -13.844 -5.961 8.234 1 96.81 126 SER A O 1
ATOM 999 N N . LEU A 1 127 ? -14.57 -7.773 7.121 1 97.75 127 LEU A N 1
ATOM 1000 C CA . LEU A 1 127 ? -15.078 -6.98 6.004 1 97.75 127 LEU A CA 1
ATOM 1001 C C . LEU A 1 127 ? -16.234 -6.098 6.445 1 97.75 127 LEU A C 1
ATOM 1003 O O . LEU A 1 127 ? -16.344 -4.945 6.012 1 97.75 127 LEU A O 1
ATOM 1007 N N . GLU A 1 128 ? -17.031 -6.617 7.301 1 97.69 128 GLU A N 1
ATOM 1008 C CA . GLU A 1 128 ? -18.125 -5.816 7.859 1 97.69 128 GLU A CA 1
ATOM 1009 C C . GLU A 1 128 ? -17.594 -4.652 8.688 1 97.69 128 GLU A C 1
ATOM 1011 O O . GLU A 1 128 ? -18.109 -3.537 8.609 1 97.69 128 GLU A O 1
ATOM 1016 N N . GLU A 1 129 ? -16.594 -4.906 9.445 1 97.75 129 GLU A N 1
ATOM 1017 C CA . GLU A 1 129 ? -15.969 -3.877 10.273 1 97.75 129 GLU A CA 1
ATOM 1018 C C . GLU A 1 129 ? -15.391 -2.752 9.422 1 97.75 129 GLU A C 1
ATOM 1020 O O . GLU A 1 129 ? -15.43 -1.583 9.812 1 97.75 129 GLU A O 1
ATOM 1025 N N . ILE A 1 130 ? -14.93 -3.109 8.25 1 97.94 130 ILE A N 1
ATOM 1026 C CA . ILE A 1 130 ? -14.312 -2.139 7.355 1 97.94 130 ILE A CA 1
ATOM 1027 C C . ILE A 1 130 ? -15.398 -1.33 6.648 1 97.94 130 ILE A C 1
ATOM 1029 O O . ILE A 1 130 ? -15.141 -0.229 6.156 1 97.94 130 ILE A O 1
ATOM 1033 N N . GLY A 1 131 ? -16.562 -1.945 6.473 1 97.69 131 GLY A N 1
ATOM 1034 C CA . GLY A 1 131 ? -17.672 -1.192 5.895 1 97.69 131 GLY A CA 1
ATOM 1035 C C . GLY A 1 131 ? -18.375 -1.933 4.77 1 97.69 131 GLY A C 1
ATOM 1036 O O . GLY A 1 131 ? -19.297 -1.398 4.152 1 97.69 131 GLY A O 1
ATOM 1037 N N . HIS A 1 132 ? -17.906 -3.109 4.512 1 97.88 132 HIS A N 1
ATOM 1038 C CA . HIS A 1 132 ? -18.562 -3.885 3.461 1 97.88 132 HIS A CA 1
ATOM 1039 C C . HIS A 1 132 ? -19.797 -4.598 3.986 1 97.88 132 HIS A C 1
ATOM 1041 O O . HIS A 1 132 ? -19.922 -4.824 5.191 1 97.88 132 HIS A O 1
ATOM 1047 N N . THR A 1 133 ? -20.703 -4.902 3.068 1 96.56 133 THR A N 1
ATOM 1048 C CA . THR A 1 133 ? -21.906 -5.637 3.441 1 96.56 133 THR A CA 1
ATOM 1049 C C . THR A 1 133 ? -22.078 -6.883 2.572 1 96.56 133 THR A C 1
ATOM 1051 O O . THR A 1 133 ? -22.938 -7.727 2.84 1 96.56 133 THR A O 1
ATOM 1054 N N . LYS A 1 134 ? -21.281 -7.055 1.579 1 96.44 134 LYS A N 1
ATOM 1055 C CA . LYS A 1 134 ? -21.344 -8.188 0.659 1 96.44 134 LYS A CA 1
ATOM 1056 C C . LYS A 1 134 ? -20.438 -9.32 1.114 1 96.44 134 LYS A C 1
ATOM 1058 O O . LYS A 1 134 ? -19.516 -9.102 1.918 1 96.44 134 LYS A O 1
ATOM 1063 N N . THR A 1 135 ? -20.703 -10.469 0.59 1 96.25 135 THR A N 1
ATOM 1064 C CA . THR A 1 135 ? -19.844 -11.602 0.884 1 96.25 135 THR A CA 1
ATOM 1065 C C . THR A 1 135 ? -18.484 -11.445 0.189 1 96.25 135 THR A C 1
ATOM 1067 O O . THR A 1 135 ? -18.344 -10.641 -0.738 1 96.25 135 THR A O 1
ATOM 1070 N N . VAL A 1 136 ? -17.531 -12.203 0.658 1 96.56 136 VAL A N 1
ATOM 1071 C CA . VAL A 1 136 ? -16.203 -12.172 0.057 1 96.56 136 VAL A CA 1
ATOM 1072 C C . VAL A 1 136 ? -16.297 -12.523 -1.427 1 96.56 136 VAL A C 1
ATOM 1074 O O . VAL A 1 136 ? -15.711 -11.836 -2.27 1 96.56 136 VAL A O 1
ATOM 1077 N N . GLU A 1 137 ? -17.031 -13.57 -1.734 1 96.31 137 GLU A N 1
ATOM 1078 C CA . GLU A 1 137 ? -17.188 -14.016 -3.115 1 96.31 137 GLU A CA 1
ATOM 1079 C C . GLU A 1 137 ? -17.766 -12.906 -3.988 1 96.31 137 GLU A C 1
ATOM 1081 O O . GLU A 1 137 ? -17.297 -12.664 -5.098 1 96.31 137 GLU A O 1
ATOM 1086 N N . GLN A 1 138 ? -18.781 -12.242 -3.471 1 97.38 138 GLN A N 1
ATOM 1087 C CA . GLN A 1 138 ? -19.422 -11.156 -4.207 1 97.38 138 GLN A CA 1
ATOM 1088 C C . GLN A 1 138 ? -18.453 -10.008 -4.449 1 97.38 138 GLN A C 1
ATOM 1090 O O . GLN A 1 138 ? -18.422 -9.43 -5.535 1 97.38 138 GLN A O 1
ATOM 1095 N N . LEU A 1 139 ? -17.719 -9.734 -3.443 1 98.25 139 LEU A N 1
ATOM 1096 C CA . LEU A 1 139 ? -16.75 -8.641 -3.541 1 98.25 139 LEU A CA 1
ATOM 1097 C C . LEU A 1 139 ? -15.656 -8.961 -4.547 1 98.25 139 LEU A C 1
ATOM 1099 O O . LEU A 1 139 ? -15.312 -8.133 -5.387 1 98.25 139 LEU A O 1
ATOM 1103 N N . VAL A 1 140 ? -15.117 -10.148 -4.461 1 98.25 140 VAL A N 1
ATOM 1104 C CA . VAL A 1 140 ? -14.039 -10.57 -5.355 1 98.25 140 VAL A CA 1
ATOM 1105 C C . VAL A 1 140 ? -14.531 -10.547 -6.801 1 98.25 140 VAL A C 1
ATOM 1107 O O . VAL A 1 140 ? -13.82 -10.07 -7.695 1 98.25 140 VAL A O 1
ATOM 1110 N N . LEU A 1 141 ? -15.727 -11 -7.039 1 98.12 141 LEU A N 1
ATOM 1111 C CA . LEU A 1 141 ? -16.281 -11.008 -8.383 1 98.12 141 LEU A CA 1
ATOM 1112 C C . LEU A 1 141 ? -16.453 -9.594 -8.914 1 98.12 141 LEU A C 1
ATOM 1114 O O . LEU A 1 141 ? -16.156 -9.312 -10.078 1 98.12 141 LEU A O 1
ATOM 1118 N N . LYS A 1 142 ? -17.016 -8.766 -8.102 1 97.88 142 LYS A N 1
ATOM 1119 C CA . LYS A 1 142 ? -17.219 -7.371 -8.484 1 97.88 142 LYS A CA 1
ATOM 1120 C C . LYS A 1 142 ? -15.883 -6.695 -8.812 1 97.88 142 LYS A C 1
ATOM 1122 O O . LYS A 1 142 ? -15.766 -5.988 -9.812 1 97.88 142 LYS A O 1
ATOM 1127 N N . GLN A 1 143 ? -14.883 -6.898 -7.996 1 98.75 143 GLN A N 1
ATOM 1128 C CA . GLN A 1 143 ? -13.57 -6.281 -8.156 1 98.75 143 GLN A CA 1
ATOM 1129 C C . GLN A 1 143 ? -12.828 -6.867 -9.352 1 98.75 143 GLN A C 1
ATOM 1131 O O . GLN A 1 143 ? -12.094 -6.152 -10.039 1 98.75 143 GLN A O 1
ATOM 1136 N N . ALA A 1 144 ? -13.031 -8.148 -9.586 1 98.69 144 ALA A N 1
ATOM 1137 C CA . ALA A 1 144 ? -12.5 -8.734 -10.812 1 98.69 144 ALA A CA 1
ATOM 1138 C C . ALA A 1 144 ? -13.062 -8.031 -12.039 1 98.69 144 ALA A C 1
ATOM 1140 O O . ALA A 1 144 ? -12.352 -7.828 -13.031 1 98.69 144 ALA A O 1
ATOM 1141 N N . GLY A 1 145 ? -14.328 -7.668 -11.984 1 98.44 145 GLY A N 1
ATOM 1142 C CA . GLY A 1 145 ? -14.938 -6.906 -13.062 1 98.44 145 GLY A CA 1
ATOM 1143 C C . GLY A 1 145 ? -14.266 -5.566 -13.297 1 98.44 145 GLY A C 1
ATOM 1144 O O . GLY A 1 145 ? -14.117 -5.129 -14.445 1 98.44 145 GLY A O 1
ATOM 1145 N N . LEU A 1 146 ? -13.844 -4.898 -12.25 1 98.62 146 LEU A N 1
ATOM 1146 C CA . LEU A 1 146 ? -13.133 -3.629 -12.359 1 98.62 146 LEU A CA 1
ATOM 1147 C C . LEU A 1 146 ? -11.789 -3.818 -13.047 1 98.62 146 LEU A C 1
ATOM 1149 O O . LEU A 1 146 ? -11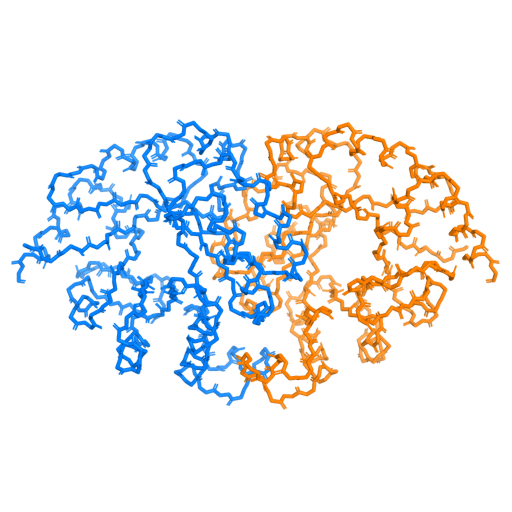.352 -2.961 -13.82 1 98.62 146 LEU A O 1
ATOM 1153 N N . ILE A 1 147 ? -11.164 -4.879 -12.688 1 98.75 147 ILE A N 1
ATOM 1154 C CA . ILE A 1 147 ? -9.883 -5.191 -13.297 1 98.75 147 ILE A CA 1
ATOM 1155 C C . ILE A 1 147 ? -10.055 -5.398 -14.797 1 98.75 147 ILE A C 1
ATOM 1157 O O . ILE A 1 147 ? -9.273 -4.879 -15.602 1 98.75 147 ILE A O 1
ATOM 1161 N N . LYS A 1 148 ? -11.055 -6.145 -15.172 1 98.25 148 LYS A N 1
ATOM 1162 C CA . LYS A 1 148 ? -11.352 -6.32 -16.594 1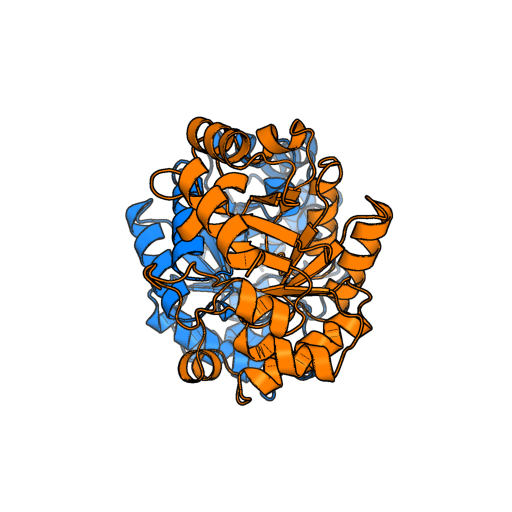 98.25 148 LYS A CA 1
ATOM 1163 C C . LYS A 1 148 ? -11.578 -4.973 -17.281 1 98.25 148 LYS A C 1
ATOM 1165 O O . LYS A 1 148 ? -11.016 -4.715 -18.344 1 98.25 148 LYS A O 1
ATOM 1170 N N . LYS A 1 149 ? -12.336 -4.129 -16.672 1 98.25 149 LYS A N 1
ATOM 1171 C CA . LYS A 1 149 ? -12.656 -2.814 -17.219 1 98.25 149 LYS A CA 1
ATOM 1172 C C . LYS A 1 149 ? -11.406 -1.947 -17.328 1 98.25 149 LYS A C 1
ATOM 1174 O O . LYS A 1 149 ? -11.305 -1.117 -18.234 1 98.25 149 LYS A O 1
ATOM 1179 N N . SER A 1 150 ? -10.477 -2.109 -16.453 1 98.56 150 SER A N 1
ATOM 1180 C CA . SER A 1 150 ? -9.273 -1.278 -16.391 1 98.56 150 SER A CA 1
ATOM 1181 C C . SER A 1 150 ? -8.281 -1.671 -17.484 1 98.56 150 SER A C 1
ATOM 1183 O O . SER A 1 150 ? -7.379 -0.899 -17.812 1 98.56 150 SER A O 1
ATOM 1185 N N . GLY A 1 151 ? -8.359 -2.928 -17.938 1 98.19 151 GLY A N 1
ATOM 1186 C CA . GLY A 1 151 ? -7.398 -3.449 -18.906 1 98.19 151 GLY A CA 1
ATOM 1187 C C . GLY A 1 151 ? -6.203 -4.117 -18.25 1 98.19 151 GLY A C 1
ATOM 1188 O O . GLY A 1 151 ? -5.277 -4.555 -18.938 1 98.19 151 GLY A O 1
ATOM 1189 N N . ALA A 1 152 ? -6.215 -4.184 -16.922 1 98.56 152 ALA A N 1
ATOM 1190 C CA . ALA A 1 152 ? -5.141 -4.879 -16.219 1 98.56 152 ALA A CA 1
ATOM 1191 C C . ALA A 1 152 ? -5.16 -6.375 -16.531 1 98.56 152 ALA A C 1
ATOM 1193 O O . ALA A 1 152 ? -6.141 -6.891 -17.078 1 98.56 152 ALA A O 1
ATOM 1194 N N . ALA A 1 153 ? -4.074 -7.043 -16.219 1 98.44 153 ALA A N 1
ATOM 1195 C CA . ALA A 1 153 ? -3.855 -8.414 -16.672 1 98.44 153 ALA A CA 1
ATOM 1196 C C . ALA A 1 153 ? -4.695 -9.406 -15.875 1 98.44 153 ALA A C 1
ATOM 1198 O O . ALA A 1 153 ? -5.109 -10.445 -16.391 1 98.44 153 ALA A O 1
ATOM 1199 N N . GLY A 1 154 ? -4.867 -9.094 -14.578 1 98.75 154 GLY A N 1
ATOM 1200 C CA . GLY A 1 154 ? -5.562 -10.094 -13.781 1 98.75 154 GLY A CA 1
ATOM 1201 C C . GLY A 1 154 ? -5.684 -9.711 -12.32 1 98.75 154 GLY A C 1
ATOM 1202 O O . GLY A 1 154 ? -5.672 -8.523 -11.984 1 98.75 154 GLY A O 1
ATOM 1203 N N . ILE A 1 155 ? -5.977 -10.797 -11.5 1 98.81 155 ILE A N 1
ATOM 1204 C CA . ILE A 1 155 ? -6.238 -10.539 -10.094 1 98.81 155 ILE A CA 1
ATOM 1205 C C . ILE A 1 155 ? -5.41 -11.484 -9.227 1 98.81 155 ILE A C 1
ATOM 1207 O O . ILE A 1 155 ? -4.91 -12.5 -9.711 1 98.81 155 ILE A O 1
ATOM 1211 N N . VAL A 1 156 ? -5.199 -11.109 -8.047 1 98.75 156 VAL A N 1
ATOM 1212 C CA . VAL A 1 156 ? -4.789 -11.969 -6.941 1 98.75 156 VAL A CA 1
ATOM 1213 C C . VAL A 1 156 ? -5.969 -12.219 -6.008 1 98.75 156 VAL A C 1
ATOM 1215 O O . VAL A 1 156 ? -6.586 -11.273 -5.516 1 98.75 156 VAL A O 1
ATOM 1218 N N . CYS A 1 157 ? -6.328 -13.398 -5.801 1 97.44 157 CYS A N 1
ATOM 1219 C CA . CYS A 1 157 ? -7.395 -13.758 -4.875 1 97.44 157 CYS A CA 1
ATOM 1220 C C . CYS A 1 157 ? -7.16 -15.148 -4.285 1 97.44 157 CYS A C 1
ATOM 1222 O O . CYS A 1 157 ? -6.242 -15.852 -4.703 1 97.44 157 CYS A O 1
ATOM 1224 N N . SER A 1 158 ? -7.938 -15.445 -3.297 1 94 158 SER A N 1
ATOM 1225 C CA . SER A 1 158 ? -7.816 -16.766 -2.697 1 94 158 SER A CA 1
ATOM 1226 C C . SER A 1 158 ? -8.219 -17.859 -3.684 1 94 158 SER A C 1
ATOM 1228 O O . SER A 1 158 ? -9 -17.625 -4.602 1 94 158 SER A O 1
ATOM 1230 N N . ALA A 1 159 ? -7.656 -19.062 -3.436 1 90.56 159 ALA A N 1
ATOM 1231 C CA . ALA A 1 159 ? -8.016 -20.203 -4.27 1 90.56 159 ALA A CA 1
ATOM 1232 C C . ALA A 1 159 ? -9.508 -20.516 -4.18 1 90.56 159 ALA A C 1
ATOM 1234 O O . ALA A 1 159 ? -10.102 -21.016 -5.129 1 90.56 159 ALA A O 1
ATOM 1235 N N . GLN A 1 160 ? -10.102 -20.125 -3.1 1 89.5 160 GLN A N 1
ATOM 1236 C CA . GLN A 1 160 ? -11.523 -20.391 -2.885 1 89.5 160 GLN A CA 1
ATOM 1237 C C . GLN A 1 160 ? -12.383 -19.594 -3.873 1 89.5 160 GLN A C 1
ATOM 1239 O O . GLN A 1 160 ? -13.422 -20.078 -4.324 1 89.5 160 GLN A O 1
ATOM 1244 N N . GLU A 1 161 ? -11.906 -18.422 -4.199 1 94.56 161 GLU A N 1
ATOM 1245 C CA . GLU A 1 161 ? -12.688 -17.562 -5.086 1 94.56 161 GLU A CA 1
ATOM 1246 C C . GLU A 1 161 ? -12.25 -17.734 -6.539 1 94.56 161 GLU A C 1
ATOM 1248 O O . GLU A 1 161 ? -12.953 -17.297 -7.457 1 94.56 161 GLU A O 1
ATOM 1253 N N . ALA A 1 162 ? -11.164 -18.375 -6.77 1 95.44 162 ALA A N 1
ATOM 1254 C CA . ALA A 1 162 ? -10.586 -18.469 -8.109 1 95.44 162 ALA A CA 1
ATOM 1255 C C . ALA A 1 162 ? -11.555 -19.141 -9.078 1 95.44 162 ALA A C 1
ATOM 1257 O O . ALA A 1 162 ? -11.695 -18.719 -10.227 1 95.44 162 ALA A O 1
ATOM 1258 N N . LYS A 1 163 ? -12.203 -20.156 -8.602 1 94.31 163 LYS A N 1
ATOM 1259 C CA . LYS A 1 163 ? -13.094 -20.938 -9.461 1 94.31 163 LYS A CA 1
ATOM 1260 C C . LYS A 1 163 ? -14.242 -20.078 -9.977 1 94.31 163 LYS A C 1
ATOM 1262 O O . LYS A 1 163 ? -14.555 -20.109 -11.172 1 94.31 163 LYS A O 1
ATOM 1267 N N . ILE A 1 164 ? -14.867 -19.375 -9.109 1 95.94 164 ILE A N 1
ATOM 1268 C CA . ILE A 1 164 ? -16.016 -18.562 -9.5 1 95.94 164 ILE A CA 1
ATOM 1269 C C . ILE A 1 164 ? -15.562 -17.422 -10.398 1 95.94 164 ILE A C 1
ATOM 1271 O O . ILE A 1 164 ? -16.281 -17.016 -11.32 1 95.94 164 ILE A O 1
ATOM 1275 N N . VAL A 1 165 ? -14.43 -16.828 -10.133 1 97.88 165 VAL A N 1
ATOM 1276 C CA . VAL A 1 165 ? -13.898 -15.766 -10.984 1 97.88 165 VAL A CA 1
ATOM 1277 C C . VAL A 1 165 ? -13.617 -16.312 -12.383 1 97.88 165 VAL A C 1
ATOM 1279 O O . VAL A 1 165 ? -13.977 -15.688 -13.383 1 97.88 165 VAL A O 1
ATOM 1282 N N . ARG A 1 166 ? -12.969 -17.469 -12.438 1 97.25 166 ARG A N 1
ATOM 1283 C CA . ARG A 1 166 ? -12.633 -18.078 -13.711 1 97.25 166 ARG A CA 1
ATOM 1284 C C . ARG A 1 166 ? -13.883 -18.359 -14.539 1 97.25 166 ARG A C 1
ATOM 1286 O O . ARG A 1 166 ? -13.883 -18.156 -15.758 1 97.25 166 ARG A O 1
ATOM 1293 N N . LYS A 1 167 ? -14.898 -18.844 -13.922 1 96.62 167 LYS A N 1
ATOM 1294 C CA . LYS A 1 167 ? -16.141 -19.125 -14.609 1 96.62 167 LYS A CA 1
ATOM 1295 C C . LYS A 1 167 ? -16.719 -17.875 -15.273 1 96.62 167 LYS A C 1
ATOM 1297 O O . LYS A 1 167 ? -17.234 -17.938 -16.391 1 96.62 167 LYS A O 1
ATOM 1302 N N . LYS A 1 168 ? -16.547 -16.797 -14.648 1 97.06 168 LYS A N 1
ATOM 1303 C CA . LYS A 1 168 ? -17.141 -15.562 -15.156 1 97.06 168 LYS A CA 1
ATOM 1304 C C . LYS A 1 168 ? -16.203 -14.859 -16.125 1 97.06 168 LYS A C 1
ATOM 1306 O O . LYS A 1 168 ? -16.641 -14.281 -17.125 1 97.06 168 LYS A O 1
ATOM 1311 N N . TYR A 1 169 ? -14.953 -14.875 -15.797 1 96.88 169 TYR A N 1
ATOM 1312 C CA . TYR A 1 169 ? -13.938 -14.195 -16.594 1 96.88 169 TYR A CA 1
ATOM 1313 C C . TYR A 1 169 ? -12.914 -15.188 -17.141 1 96.88 169 TYR A C 1
ATOM 1315 O O . TYR A 1 169 ? -11.875 -15.406 -16.516 1 96.88 169 TYR A O 1
ATOM 1323 N N . LYS A 1 170 ? -13.016 -15.672 -18.328 1 94.12 170 LYS A N 1
ATOM 1324 C CA . LYS A 1 170 ? -12.305 -16.828 -18.875 1 94.12 170 LYS A CA 1
ATOM 1325 C C . LYS A 1 170 ? -10.844 -16.469 -19.172 1 94.12 170 LYS A C 1
ATOM 1327 O O . LYS A 1 170 ? -9.961 -17.328 -19.047 1 94.12 170 LYS A O 1
ATOM 1332 N N . ASN A 1 171 ? -10.523 -15.227 -19.391 1 93.81 171 ASN A N 1
ATOM 1333 C CA . ASN A 1 171 ? -9.188 -14.906 -19.875 1 93.81 171 ASN A CA 1
ATOM 1334 C C . ASN A 1 171 ? -8.391 -14.117 -18.844 1 93.81 171 ASN A C 1
ATOM 1336 O O . ASN A 1 171 ? -7.262 -13.703 -19.094 1 93.81 171 ASN A O 1
ATOM 1340 N N . LEU A 1 172 ? -8.938 -13.953 -17.656 1 97 172 LEU A N 1
ATOM 1341 C CA . LEU A 1 172 ? -8.242 -13.188 -16.625 1 97 172 LEU A CA 1
ATOM 1342 C C . LEU A 1 172 ? -7.082 -13.984 -16.047 1 97 172 LEU A C 1
ATOM 1344 O O . LEU A 1 172 ? -7.215 -15.18 -15.789 1 97 172 LEU A O 1
ATOM 1348 N N . PHE A 1 173 ? -5.957 -13.352 -15.883 1 97.88 173 PHE A N 1
ATOM 1349 C CA . PHE A 1 173 ? -4.828 -13.961 -15.188 1 97.88 173 PHE A CA 1
ATOM 1350 C C . PHE A 1 173 ? -5.09 -14.047 -13.688 1 97.88 173 PHE A C 1
ATOM 1352 O O . PHE A 1 173 ? -5.18 -13.023 -13.016 1 97.88 173 PHE A O 1
ATOM 1359 N N . ILE A 1 174 ? -5.27 -15.25 -13.172 1 98.31 174 ILE A N 1
ATOM 1360 C CA . ILE A 1 174 ? -5.625 -15.414 -11.766 1 98.31 174 ILE A CA 1
ATOM 1361 C C . ILE A 1 174 ? -4.445 -16 -11 1 98.31 174 ILE A C 1
ATOM 1363 O O . ILE A 1 174 ? -4.008 -17.125 -11.281 1 98.31 174 ILE A O 1
ATOM 1367 N N . VAL A 1 175 ? -3.92 -15.266 -10.07 1 98.44 175 VAL A N 1
ATOM 1368 C CA . VAL A 1 175 ? -2.855 -15.711 -9.18 1 98.44 175 VAL A CA 1
ATOM 1369 C C . VAL A 1 175 ? -3.42 -15.953 -7.777 1 98.44 175 VAL A C 1
ATOM 1371 O O . VAL A 1 175 ? -4.125 -15.102 -7.23 1 98.44 175 VAL A O 1
ATOM 1374 N N . THR A 1 176 ? -3.072 -17.047 -7.18 1 97.5 176 THR A N 1
ATOM 1375 C CA . THR A 1 176 ? -3.645 -17.359 -5.875 1 97.5 176 THR A CA 1
ATOM 1376 C C . THR A 1 176 ? -2.543 -17.625 -4.852 1 97.5 176 THR A C 1
ATOM 1378 O O . THR A 1 176 ? -1.676 -18.469 -5.07 1 97.5 176 THR A O 1
ATOM 1381 N N . PRO A 1 177 ? -2.547 -16.891 -3.775 1 96.56 177 PRO A N 1
ATOM 1382 C CA . PRO A 1 177 ? -1.688 -17.188 -2.625 1 96.56 177 PRO A CA 1
ATOM 1383 C C . PRO A 1 177 ? -2.295 -18.219 -1.683 1 96.56 177 PRO A C 1
ATOM 1385 O O . PRO A 1 177 ? -3.312 -18.844 -2.01 1 96.56 177 PRO A O 1
ATOM 1388 N N . GLY A 1 178 ? -1.672 -18.5 -0.583 1 92.06 178 GLY A N 1
ATOM 1389 C CA . GLY A 1 178 ? -2.201 -19.422 0.401 1 92.06 178 GLY A CA 1
ATOM 1390 C C . GLY A 1 178 ? -2.082 -20.875 -0.024 1 92.06 178 GLY A C 1
ATOM 1391 O O . GLY A 1 178 ? -2.951 -21.703 0.287 1 92.06 178 GLY A O 1
ATOM 1392 N N . ILE A 1 179 ? -1.096 -21.266 -0.765 1 95.5 179 ILE A N 1
ATOM 1393 C CA . ILE A 1 179 ? -0.894 -22.609 -1.289 1 95.5 179 ILE A CA 1
ATOM 1394 C C . ILE A 1 179 ? 0.127 -23.359 -0.428 1 95.5 179 ILE A C 1
ATOM 1396 O O . ILE A 1 179 ? 1.192 -22.812 -0.118 1 95.5 179 ILE A O 1
ATOM 1400 N N . ARG A 1 180 ? -0.22 -24.562 -0.05 1 95.25 180 ARG A N 1
ATOM 1401 C CA . ARG A 1 180 ? 0.632 -25.406 0.778 1 95.25 180 ARG A CA 1
ATOM 1402 C C . ARG A 1 180 ? 0.767 -26.797 0.177 1 95.25 180 ARG A C 1
ATOM 1404 O O . ARG A 1 180 ? -0.191 -27.344 -0.387 1 95.25 180 ARG A O 1
ATOM 1411 N N . LEU A 1 181 ? 1.943 -27.359 0.321 1 95.88 181 LEU A N 1
ATOM 1412 C CA . LEU A 1 181 ? 2.1 -28.766 -0.039 1 95.88 181 LEU A CA 1
ATOM 1413 C C . LEU A 1 181 ? 1.324 -29.656 0.92 1 95.88 181 LEU A C 1
ATOM 1415 O O . LEU A 1 181 ? 1.133 -29.312 2.086 1 95.88 181 LEU A O 1
ATOM 1419 N N . PRO A 1 182 ? 0.889 -30.812 0.361 1 92.88 182 PRO A N 1
ATOM 1420 C CA . PRO A 1 182 ? 0.185 -31.734 1.259 1 92.88 182 PRO A CA 1
ATOM 1421 C C . PRO A 1 182 ? 0.981 -32.062 2.521 1 92.88 182 PRO A C 1
ATOM 1423 O O . PRO A 1 182 ? 2.176 -32.344 2.445 1 92.88 182 PRO A O 1
ATOM 1426 N N . GLY A 1 183 ? 0.326 -31.922 3.697 1 91.06 183 GLY A N 1
ATOM 1427 C CA . GLY A 1 183 ? 0.957 -32.281 4.961 1 91.06 183 GLY A CA 1
ATOM 1428 C C . GLY A 1 183 ? 1.586 -31.078 5.664 1 91.06 183 GLY A C 1
ATOM 1429 O O . GLY A 1 183 ? 1.936 -31.172 6.844 1 91.06 183 GLY A O 1
ATOM 1430 N N . ASP A 1 184 ? 1.76 -29.953 4.953 1 92.25 184 ASP A N 1
ATOM 1431 C CA . ASP A 1 184 ? 2.371 -28.766 5.566 1 92.25 184 ASP A CA 1
ATOM 1432 C C . ASP A 1 184 ? 1.359 -28 6.418 1 92.25 184 ASP A C 1
ATOM 1434 O O . ASP A 1 184 ? 0.154 -28.078 6.168 1 92.25 184 ASP A O 1
ATOM 1438 N N . ASP A 1 185 ? 1.811 -27.234 7.367 1 85.94 185 ASP A N 1
ATOM 1439 C CA . ASP A 1 185 ? 0.975 -26.422 8.242 1 85.94 185 ASP A CA 1
ATOM 1440 C C . ASP A 1 185 ? 0.4 -25.219 7.5 1 85.94 185 ASP A C 1
ATOM 1442 O O . ASP A 1 185 ? 1.084 -24.609 6.68 1 85.94 185 ASP A O 1
ATOM 1446 N N . ALA A 1 186 ? -0.884 -24.875 7.848 1 81.75 186 ALA A N 1
ATOM 1447 C CA . ALA A 1 186 ? -1.53 -23.719 7.246 1 81.75 186 ALA A CA 1
ATOM 1448 C C . ALA A 1 186 ? -0.965 -22.422 7.812 1 81.75 186 ALA A C 1
ATOM 1450 O O . ALA A 1 186 ? -0.939 -21.391 7.129 1 81.75 186 ALA A O 1
ATOM 1451 N N . ASN A 1 187 ? -0.518 -22.375 9 1 76.81 187 ASN A N 1
ATOM 1452 C CA . ASN A 1 187 ? -0.027 -21.203 9.711 1 76.81 187 ASN A CA 1
ATOM 1453 C C . ASN A 1 187 ? -1.042 -20.062 9.672 1 76.81 187 ASN A C 1
ATOM 1455 O O . ASN A 1 187 ? -2.191 -20.234 10.086 1 76.81 187 ASN A O 1
ATOM 1459 N N . ASP A 1 188 ? -0.712 -18.938 9.125 1 71.75 188 ASP A N 1
ATOM 1460 C CA . ASP A 1 188 ? -1.554 -17.75 9.188 1 71.75 188 ASP A CA 1
ATOM 1461 C C . ASP A 1 188 ? -2.525 -17.703 8.016 1 71.75 188 ASP A C 1
ATOM 1463 O O . ASP A 1 188 ? -3.268 -16.719 7.859 1 71.75 188 ASP A O 1
ATOM 1467 N N . GLN A 1 189 ? -2.406 -18.672 7.266 1 75 189 GLN A N 1
ATOM 1468 C CA . GLN A 1 189 ? -3.301 -18.703 6.113 1 75 189 GLN A CA 1
ATOM 1469 C C . GLN A 1 189 ? -4.59 -19.453 6.438 1 75 189 GLN A C 1
ATOM 1471 O O . GLN A 1 189 ? -4.559 -20.656 6.73 1 75 189 GLN A O 1
ATOM 1476 N N . SER A 1 190 ? -5.68 -18.719 6.355 1 72.44 190 SER A N 1
ATOM 1477 C CA . SER A 1 190 ? -6.957 -19.281 6.781 1 72.44 190 SER A CA 1
ATOM 1478 C C . SER A 1 190 ? -7.574 -20.141 5.688 1 72.44 190 SER A C 1
ATOM 1480 O O . SER A 1 190 ? -8.383 -21.031 5.973 1 72.44 190 SER A O 1
ATOM 1482 N N . ARG A 1 191 ? -7.23 -19.969 4.527 1 76.06 191 ARG A N 1
ATOM 1483 C CA . ARG A 1 191 ? -7.824 -20.656 3.391 1 76.06 191 ARG A CA 1
ATOM 1484 C C . ARG A 1 191 ? -6.75 -21.281 2.5 1 76.06 191 ARG A C 1
ATOM 1486 O O . ARG A 1 191 ? -6.375 -20.703 1.478 1 76.06 191 ARG A O 1
ATOM 1493 N N . VAL A 1 192 ? -6.332 -22.469 2.85 1 84 192 VAL A N 1
ATOM 1494 C CA . VAL A 1 192 ? -5.207 -23.078 2.145 1 84 192 VAL A CA 1
ATOM 1495 C C . VAL A 1 192 ? -5.723 -24.078 1.112 1 84 192 VAL A C 1
ATOM 1497 O O . VAL A 1 192 ? -6.84 -24.594 1.236 1 84 192 VAL A O 1
ATOM 1500 N N . MET A 1 193 ? -4.953 -24.234 0.089 1 91.56 193 MET A N 1
ATOM 1501 C CA . MET A 1 193 ? -5.199 -25.203 -0.986 1 91.56 193 MET A CA 1
ATOM 1502 C C . MET A 1 193 ? -3.891 -25.812 -1.482 1 91.56 193 MET A C 1
ATOM 1504 O O . MET A 1 193 ? -2.82 -25.219 -1.295 1 91.56 193 MET A O 1
ATOM 1508 N N . THR A 1 194 ? -3.955 -27.016 -2.027 1 95.12 194 THR A N 1
ATOM 1509 C CA . THR A 1 194 ? -2.756 -27.625 -2.594 1 95.12 194 THR A CA 1
ATOM 1510 C C . THR A 1 194 ? -2.488 -27.078 -3.996 1 95.12 194 THR A C 1
ATOM 1512 O O . THR A 1 194 ? -3.395 -26.562 -4.652 1 95.12 194 THR A O 1
ATOM 1515 N N . PRO A 1 195 ? -1.207 -27.234 -4.438 1 96 195 PRO A N 1
ATOM 1516 C CA . PRO A 1 195 ? -0.908 -26.781 -5.801 1 96 195 PRO A CA 1
ATOM 1517 C C . PRO A 1 195 ? -1.796 -27.453 -6.848 1 96 195 PRO A C 1
ATOM 1519 O O . PRO A 1 195 ? -2.385 -26.766 -7.688 1 96 195 PRO A O 1
ATOM 1522 N N . ASN A 1 196 ? -1.954 -28.719 -6.777 1 95.12 196 ASN A N 1
ATOM 1523 C CA . ASN A 1 196 ? -2.768 -29.453 -7.746 1 95.12 196 ASN A CA 1
ATOM 1524 C C . ASN A 1 196 ? -4.219 -28.969 -7.73 1 95.12 196 ASN A C 1
ATOM 1526 O O . ASN A 1 196 ? -4.82 -28.766 -8.781 1 95.12 196 ASN A O 1
ATOM 1530 N N . ASP A 1 197 ? -4.742 -28.844 -6.574 1 94.06 197 ASP A N 1
ATOM 1531 C CA . ASP A 1 197 ? -6.125 -28.391 -6.465 1 94.06 197 ASP A CA 1
ATOM 1532 C C . ASP A 1 197 ? -6.293 -26.984 -7.043 1 94.06 197 ASP A C 1
ATOM 1534 O O . ASP A 1 197 ? -7.305 -26.703 -7.684 1 94.06 197 ASP A O 1
ATOM 1538 N N . ALA A 1 198 ? -5.328 -26.109 -6.773 1 94.31 198 ALA A N 1
ATOM 1539 C CA . ALA A 1 198 ? -5.375 -24.766 -7.32 1 94.31 198 ALA A CA 1
ATOM 1540 C C . ALA A 1 198 ? -5.395 -24.781 -8.844 1 94.31 198 ALA A C 1
ATOM 1542 O O . ALA A 1 198 ? -6.223 -24.125 -9.469 1 94.31 198 ALA A O 1
ATOM 1543 N N . PHE A 1 199 ? -4.535 -25.531 -9.453 1 94 199 PHE A N 1
ATOM 1544 C CA . PHE A 1 199 ? -4.453 -25.578 -10.906 1 94 199 PHE A CA 1
ATOM 1545 C C . PHE A 1 199 ? -5.66 -26.297 -11.5 1 94 199 PHE A C 1
ATOM 1547 O O . PHE A 1 199 ? -6.094 -25.984 -12.609 1 94 199 PHE A O 1
ATOM 1554 N N . LYS A 1 200 ? -6.23 -27.219 -10.75 1 91.94 200 LYS A N 1
ATOM 1555 C CA . LYS A 1 200 ? -7.492 -27.828 -11.172 1 91.94 200 LYS A CA 1
ATOM 1556 C C . LYS A 1 200 ? -8.602 -26.781 -11.266 1 91.94 200 LYS A C 1
ATOM 1558 O O . LYS A 1 200 ? -9.5 -26.891 -12.102 1 91.94 200 LYS A O 1
ATOM 1563 N N . ASN A 1 201 ? -8.477 -25.797 -10.422 1 91 201 ASN A N 1
ATOM 1564 C CA . ASN A 1 201 ? -9.422 -24.688 -10.453 1 91 201 ASN A CA 1
ATOM 1565 C C . ASN A 1 201 ? -9.07 -23.688 -11.547 1 91 201 ASN A C 1
ATOM 1567 O O . ASN A 1 201 ? -9.625 -22.594 -11.586 1 91 201 ASN A O 1
ATOM 1571 N N . LYS A 1 202 ? -8.062 -23.969 -12.352 1 92.81 202 LYS A N 1
ATOM 1572 C CA . LYS A 1 202 ? -7.68 -23.25 -13.57 1 92.81 202 LYS A CA 1
ATOM 1573 C C . LYS A 1 202 ? -7.086 -21.891 -13.234 1 92.81 202 LYS A C 1
ATOM 1575 O O . LYS A 1 202 ? -7.359 -20.906 -13.93 1 92.81 202 LYS A O 1
ATOM 1580 N N . VAL A 1 203 ? -6.418 -21.812 -12.109 1 95.94 203 VAL A N 1
ATOM 1581 C CA . VAL A 1 203 ? -5.672 -20.594 -11.844 1 95.94 203 VAL A CA 1
ATOM 1582 C C . VAL A 1 203 ? -4.496 -20.484 -12.812 1 95.94 203 VAL A C 1
ATOM 1584 O O . VAL A 1 203 ? -4.062 -21.484 -13.383 1 95.94 203 VAL A O 1
ATOM 1587 N N . SER A 1 204 ? -4.043 -19.219 -13.031 1 96.5 204 SER A N 1
ATOM 1588 C CA . SER A 1 204 ? -2.938 -18.969 -13.953 1 96.5 204 SER A CA 1
ATOM 1589 C C . SER A 1 204 ? -1.591 -19.125 -13.258 1 96.5 204 SER A C 1
ATOM 1591 O O . SER A 1 204 ? -0.572 -19.359 -13.914 1 96.5 204 SER A O 1
ATOM 1593 N N . GLY A 1 205 ? -1.537 -18.969 -11.969 1 97.12 205 GLY A N 1
ATOM 1594 C CA . GLY A 1 205 ? -0.335 -19.094 -11.164 1 97.12 205 GLY A CA 1
ATOM 1595 C C . GLY A 1 205 ? -0.623 -19.203 -9.68 1 97.12 205 GLY A C 1
ATOM 1596 O O . GLY A 1 205 ? -1.705 -18.828 -9.219 1 97.12 205 GLY A O 1
ATOM 1597 N N . ILE A 1 206 ? 0.344 -19.75 -8.961 1 97.62 206 ILE A N 1
ATOM 1598 C CA . ILE A 1 206 ? 0.211 -19.891 -7.516 1 97.62 206 ILE A CA 1
ATOM 1599 C C . ILE A 1 206 ? 1.406 -19.25 -6.824 1 97.62 206 ILE A C 1
ATOM 1601 O O . ILE A 1 206 ? 2.518 -19.25 -7.359 1 97.62 206 ILE A O 1
ATOM 1605 N N . VAL A 1 207 ? 1.159 -18.656 -5.668 1 98 207 VAL A N 1
ATOM 1606 C CA . VAL A 1 207 ? 2.219 -18.125 -4.82 1 98 207 VAL A CA 1
ATOM 1607 C C . VAL A 1 207 ? 2.484 -19.078 -3.658 1 98 207 VAL A C 1
ATOM 1609 O O . VAL A 1 207 ? 1.568 -19.422 -2.908 1 98 207 VAL A O 1
ATOM 1612 N N . MET A 1 208 ? 3.707 -19.484 -3.547 1 97.06 208 MET A N 1
ATOM 1613 C CA . MET A 1 208 ? 4.105 -20.359 -2.453 1 97.06 208 MET A CA 1
ATOM 1614 C C . MET A 1 208 ? 5.27 -19.766 -1.672 1 97.06 208 MET A C 1
ATOM 1616 O O . MET A 1 208 ? 6.223 -19.25 -2.262 1 97.06 208 MET A O 1
ATOM 1620 N N . GLY A 1 209 ? 5.148 -19.812 -0.386 1 95.31 209 GLY A N 1
ATOM 1621 C CA . GLY A 1 209 ? 6.191 -19.297 0.484 1 95.31 209 GLY A CA 1
ATOM 1622 C C . GLY A 1 209 ? 6.777 -20.344 1.401 1 95.31 209 GLY A C 1
ATOM 1623 O O . GLY A 1 209 ? 7.574 -21.188 0.966 1 95.31 209 GLY A O 1
ATOM 1624 N N . ARG A 1 210 ? 6.277 -20.5 2.598 1 92.31 210 ARG A N 1
ATOM 1625 C CA . ARG A 1 210 ? 6.828 -21.281 3.693 1 92.31 210 ARG A CA 1
ATOM 1626 C C . ARG A 1 210 ? 6.973 -22.75 3.293 1 92.31 210 ARG A C 1
ATOM 1628 O O . ARG A 1 210 ? 7.961 -23.406 3.645 1 92.31 210 ARG A O 1
ATOM 1635 N N . SER A 1 211 ? 6.023 -23.188 2.551 1 94.75 211 SER A N 1
ATOM 1636 C CA . SER A 1 211 ? 6.066 -24.578 2.113 1 94.75 211 SER A CA 1
ATOM 1637 C C . SER A 1 211 ? 7.312 -24.859 1.284 1 94.75 211 SER A C 1
ATOM 1639 O O . SER A 1 211 ? 7.805 -26 1.258 1 94.75 211 SER A O 1
ATOM 1641 N N . LEU A 1 212 ? 7.773 -23.875 0.644 1 96.94 212 LEU A N 1
ATOM 1642 C CA . LEU A 1 212 ? 8.914 -24.078 -0.239 1 96.94 212 LEU A CA 1
ATOM 1643 C C . LEU A 1 212 ? 10.203 -23.594 0.418 1 96.94 212 LEU A C 1
ATOM 1645 O O . LEU A 1 212 ? 11.266 -24.203 0.246 1 96.94 212 LEU A O 1
ATOM 1649 N N . ILE A 1 213 ? 10.133 -22.531 1.229 1 96.25 213 ILE A N 1
ATOM 1650 C CA . ILE A 1 213 ? 11.367 -21.844 1.573 1 96.25 213 ILE A CA 1
ATOM 1651 C C . ILE A 1 213 ? 11.82 -22.25 2.971 1 96.25 213 ILE A C 1
ATOM 1653 O O . ILE A 1 213 ? 12.969 -22.016 3.352 1 96.25 213 ILE A O 1
ATOM 1657 N N . LYS A 1 214 ? 10.961 -22.766 3.752 1 93.94 214 LYS A N 1
ATOM 1658 C CA . LYS A 1 214 ? 11.375 -23.25 5.066 1 93.94 214 LYS A CA 1
ATOM 1659 C C . LYS A 1 214 ? 12.039 -24.609 4.969 1 93.94 214 LYS A C 1
ATOM 1661 O O . LYS A 1 214 ? 11.617 -25.469 4.184 1 93.94 214 LYS A O 1
ATOM 1666 N N . GLY A 1 215 ? 13.07 -24.812 5.789 1 94.19 215 GLY A N 1
ATOM 1667 C CA . GLY A 1 215 ? 13.781 -26.094 5.77 1 94.19 215 GLY A CA 1
ATOM 1668 C C . GLY A 1 215 ? 14.625 -26.281 4.523 1 94.19 215 GLY A C 1
ATOM 1669 O O . GLY A 1 215 ? 15.359 -25.375 4.125 1 94.19 215 GLY A O 1
ATOM 1670 N N . ASN A 1 216 ? 14.555 -27.531 3.93 1 97.25 216 ASN A N 1
ATOM 1671 C CA . ASN A 1 216 ? 15.336 -27.859 2.74 1 97.25 216 ASN A CA 1
ATOM 1672 C C . ASN A 1 216 ? 14.586 -27.484 1.461 1 97.25 216 ASN A C 1
ATOM 1674 O O . ASN A 1 216 ? 13.75 -28.266 0.985 1 97.25 216 ASN A O 1
ATOM 1678 N N . ILE A 1 217 ? 14.992 -26.422 0.857 1 98.12 217 ILE A N 1
ATOM 1679 C CA . ILE A 1 217 ? 14.281 -25.844 -0.279 1 98.12 217 ILE A CA 1
ATOM 1680 C C . ILE A 1 217 ? 14.328 -26.812 -1.462 1 98.12 217 ILE A C 1
ATOM 1682 O O . ILE A 1 217 ? 13.328 -27.031 -2.143 1 98.12 217 ILE A O 1
ATOM 1686 N N . LYS A 1 218 ? 15.445 -27.422 -1.692 1 97.62 218 LYS A N 1
ATOM 1687 C CA . LYS A 1 218 ? 15.586 -28.344 -2.816 1 97.62 218 LYS A CA 1
ATOM 1688 C C . LYS A 1 218 ? 14.648 -29.547 -2.674 1 97.62 218 LYS A C 1
ATOM 1690 O O . LYS A 1 218 ? 14.023 -29.969 -3.648 1 97.62 218 LYS A O 1
ATOM 1695 N N . ASN A 1 219 ? 14.586 -29.984 -1.507 1 97.44 219 ASN A N 1
ATOM 1696 C CA . ASN A 1 219 ? 13.656 -31.078 -1.246 1 97.44 219 ASN A CA 1
ATOM 1697 C C . ASN A 1 219 ? 12.211 -30.641 -1.435 1 97.44 219 ASN A C 1
ATOM 1699 O O . ASN A 1 219 ? 11.398 -31.406 -1.969 1 97.44 219 ASN A O 1
ATOM 1703 N N . ASN A 1 220 ? 11.898 -29.5 -0.979 1 97.88 220 ASN A N 1
ATOM 1704 C CA . ASN A 1 220 ? 10.539 -28.984 -1.114 1 97.88 220 ASN A CA 1
ATOM 1705 C C . ASN A 1 220 ? 10.156 -28.812 -2.58 1 97.88 220 ASN A C 1
ATOM 1707 O O . ASN A 1 220 ? 9.008 -29.062 -2.959 1 97.88 220 ASN A O 1
ATOM 1711 N N . ILE A 1 221 ? 11.109 -28.344 -3.375 1 97.12 221 ILE A N 1
ATOM 1712 C CA . ILE A 1 221 ? 10.867 -28.188 -4.805 1 97.12 221 ILE A CA 1
ATOM 1713 C C . ILE A 1 221 ? 10.625 -29.562 -5.434 1 97.12 221 ILE A C 1
ATOM 1715 O O . ILE A 1 221 ? 9.734 -29.719 -6.277 1 97.12 221 ILE A O 1
ATOM 1719 N N . LYS A 1 222 ? 11.391 -30.547 -5 1 96.5 222 LYS A N 1
ATOM 1720 C CA . LYS A 1 222 ? 11.172 -31.906 -5.484 1 96.5 222 LYS A CA 1
ATOM 1721 C C . LYS A 1 222 ? 9.773 -32.406 -5.109 1 96.5 222 LYS A C 1
ATOM 1723 O O . LYS A 1 222 ? 9.086 -33.031 -5.93 1 96.5 222 LYS A O 1
ATOM 1728 N N . ARG A 1 223 ? 9.422 -32.125 -3.93 1 97.06 223 ARG A N 1
ATOM 1729 C CA . ARG A 1 223 ? 8.078 -32.5 -3.477 1 97.06 223 ARG A CA 1
ATOM 1730 C C . ARG A 1 223 ? 7.012 -31.828 -4.344 1 97.06 223 ARG A C 1
ATOM 1732 O O . ARG A 1 223 ? 6.012 -32.469 -4.691 1 97.06 223 ARG A O 1
ATOM 1739 N N . LEU A 1 224 ? 7.191 -30.578 -4.613 1 97.06 224 LEU A N 1
ATOM 1740 C CA . LEU A 1 224 ? 6.25 -29.828 -5.441 1 97.06 224 LEU A CA 1
ATOM 1741 C C . LEU A 1 224 ? 6.148 -30.453 -6.836 1 97.06 224 LEU A C 1
ATOM 1743 O O . LEU A 1 224 ? 5.047 -30.641 -7.352 1 97.06 224 LEU A O 1
ATOM 1747 N N . ILE A 1 225 ? 7.32 -30.75 -7.469 1 95.69 225 ILE A N 1
ATOM 1748 C CA . ILE A 1 225 ? 7.359 -31.359 -8.797 1 95.69 225 ILE A CA 1
ATOM 1749 C C . ILE A 1 225 ? 6.613 -32.688 -8.789 1 95.69 225 ILE A C 1
ATOM 1751 O O . ILE A 1 225 ? 5.797 -32.969 -9.664 1 95.69 225 ILE A O 1
ATOM 1755 N N . ASN A 1 226 ? 6.863 -33.469 -7.77 1 95.44 226 ASN A N 1
ATOM 1756 C CA . ASN A 1 226 ? 6.203 -34.75 -7.648 1 95.44 226 ASN A CA 1
ATOM 1757 C C . ASN A 1 226 ? 4.691 -34.594 -7.488 1 95.44 226 ASN A C 1
ATOM 1759 O O . ASN A 1 226 ? 3.922 -35.375 -8.078 1 95.44 226 ASN A O 1
ATOM 1763 N N . HIS A 1 227 ? 4.344 -33.656 -6.684 1 96 227 HIS A N 1
ATOM 1764 C CA . HIS A 1 227 ? 2.93 -33.375 -6.445 1 96 227 HIS A CA 1
ATOM 1765 C C . HIS A 1 227 ? 2.223 -32.969 -7.727 1 96 227 HIS A C 1
ATOM 1767 O O . HIS A 1 227 ? 1.11 -33.406 -8.008 1 96 227 HIS A O 1
ATOM 1773 N N . LEU A 1 228 ? 2.869 -32.156 -8.523 1 94.56 228 LEU A N 1
ATOM 1774 C CA . LEU A 1 228 ? 2.26 -31.609 -9.727 1 94.56 228 LEU A CA 1
ATOM 1775 C C . LEU A 1 228 ? 2.23 -32.625 -10.844 1 94.56 228 LEU A C 1
ATOM 1777 O O . LEU A 1 228 ? 1.494 -32.469 -11.82 1 94.56 228 LEU A O 1
ATOM 1781 N N . ASN A 1 229 ? 3.047 -33.656 -10.789 1 90.56 229 ASN A N 1
ATOM 1782 C CA . ASN A 1 229 ? 3.102 -34.688 -11.805 1 90.56 229 ASN A CA 1
ATOM 1783 C C . ASN A 1 229 ? 2.094 -35.812 -11.516 1 90.56 229 ASN A C 1
ATOM 1785 O O . ASN A 1 229 ? 1.957 -36.75 -12.312 1 90.56 229 ASN A O 1
ATOM 1789 N N . GLN A 1 230 ? 1.473 -35.812 -10.469 1 84.44 230 GLN A N 1
ATOM 1790 C CA . GLN A 1 230 ? 0.42 -36.781 -10.156 1 84.44 230 GLN A CA 1
ATOM 1791 C C . GLN A 1 230 ? -0.855 -36.469 -10.938 1 84.44 230 GLN A C 1
ATOM 1793 O O . GLN A 1 230 ? -1.131 -35.312 -11.242 1 84.44 230 GLN A O 1
ATOM 1798 N N . MET B 1 1 ? -0.003 30.219 19.984 1 38.84 1 MET B N 1
ATOM 1799 C CA . MET B 1 1 ? -0.43 29.922 18.625 1 38.84 1 MET B CA 1
ATOM 1800 C C . MET B 1 1 ? -0.614 28.422 18.422 1 38.84 1 MET B C 1
ATOM 1802 O O . MET B 1 1 ? 0.164 27.625 18.953 1 38.84 1 MET B O 1
ATOM 1806 N N . MET B 1 2 ? -1.782 27.938 18.25 1 51.38 2 MET B N 1
ATOM 1807 C CA . MET B 1 2 ? -2.117 26.531 18.25 1 51.38 2 MET B CA 1
ATOM 1808 C C . MET B 1 2 ? -1.128 25.734 17.406 1 51.38 2 MET B C 1
ATOM 1810 O O . MET B 1 2 ? -0.628 26.219 16.391 1 51.38 2 MET B O 1
ATOM 1814 N N . ASN B 1 3 ? -0.556 24.734 17.953 1 68.88 3 ASN B N 1
ATOM 1815 C CA . ASN B 1 3 ? 0.447 23.859 17.328 1 68.88 3 ASN B CA 1
ATOM 1816 C C . ASN B 1 3 ? -0.074 23.219 16.047 1 68.88 3 ASN B C 1
ATOM 1818 O O . ASN B 1 3 ? -0.882 22.297 16.094 1 68.88 3 ASN B O 1
ATOM 1822 N N . LYS B 1 4 ? -0.112 23.969 14.938 1 88.31 4 LYS B N 1
ATOM 1823 C CA . LYS B 1 4 ? -0.564 23.562 13.609 1 88.31 4 LYS B CA 1
ATOM 1824 C C . LYS B 1 4 ? 0.502 22.75 12.891 1 88.31 4 LYS B C 1
ATOM 18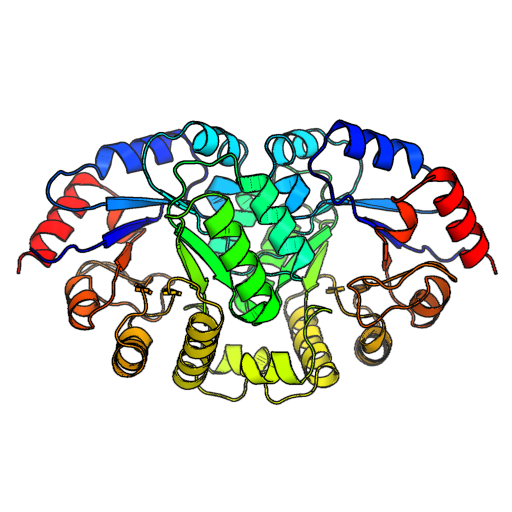26 O O . LYS B 1 4 ? 1.603 23.234 12.633 1 88.31 4 LYS B O 1
ATOM 1831 N N . ASN B 1 5 ? 0.163 21.5 12.742 1 94.56 5 ASN B N 1
ATOM 1832 C CA . ASN B 1 5 ? 1.079 20.641 11.992 1 94.56 5 ASN B CA 1
ATOM 1833 C C . ASN B 1 5 ? 0.893 20.797 10.484 1 94.56 5 ASN B C 1
ATOM 1835 O O . ASN B 1 5 ? -0.204 20.594 9.969 1 94.56 5 ASN B O 1
ATOM 1839 N N . ILE B 1 6 ? 1.96 21.203 9.875 1 97.56 6 ILE B N 1
ATOM 1840 C CA . ILE B 1 6 ? 1.938 21.312 8.422 1 97.56 6 ILE B CA 1
ATOM 1841 C C . ILE B 1 6 ? 2.854 20.234 7.82 1 97.56 6 ILE B C 1
ATOM 1843 O O . ILE B 1 6 ? 4.062 20.25 8.062 1 97.56 6 ILE B O 1
ATOM 1847 N N . PHE B 1 7 ? 2.285 19.359 7.062 1 98.5 7 PHE B N 1
ATOM 1848 C CA . PHE B 1 7 ? 3.057 18.359 6.332 1 98.5 7 PHE B CA 1
ATOM 1849 C C . PHE B 1 7 ? 3.219 18.766 4.871 1 98.5 7 PHE B C 1
ATOM 1851 O O . PHE B 1 7 ? 2.232 18.891 4.148 1 98.5 7 PHE B O 1
ATOM 1858 N N . VAL B 1 8 ? 4.41 18.953 4.434 1 98.44 8 VAL B N 1
ATOM 1859 C CA . VAL B 1 8 ? 4.66 19.328 3.047 1 98.44 8 VAL B CA 1
ATOM 1860 C C . VAL B 1 8 ? 4.938 18.078 2.217 1 98.44 8 VAL B C 1
ATOM 1862 O O . VAL B 1 8 ? 5.871 17.328 2.506 1 98.44 8 VAL B O 1
ATOM 1865 N N . ALA B 1 9 ? 4.121 17.859 1.211 1 98.19 9 ALA B N 1
ATOM 1866 C CA . ALA B 1 9 ? 4.281 16.703 0.334 1 98.19 9 ALA B CA 1
ATOM 1867 C C . ALA B 1 9 ? 5.48 16.875 -0.594 1 98.19 9 ALA B C 1
ATOM 1869 O O . ALA B 1 9 ? 5.477 17.75 -1.463 1 98.19 9 ALA B O 1
ATOM 1870 N N . CYS B 1 10 ? 6.453 16.047 -0.448 1 98 10 CYS B N 1
ATOM 1871 C CA . CYS B 1 10 ? 7.633 16.062 -1.304 1 98 10 CYS B CA 1
ATOM 1872 C C . CYS B 1 10 ? 7.469 15.102 -2.479 1 98 10 CYS B C 1
ATOM 1874 O O . CYS B 1 10 ? 8.164 14.094 -2.562 1 98 10 CYS B O 1
ATOM 1876 N N . ASP B 1 11 ? 6.703 15.5 -3.426 1 95.5 11 ASP B N 1
ATOM 1877 C CA . ASP B 1 11 ? 6.273 14.617 -4.504 1 95.5 11 ASP B CA 1
ATOM 1878 C C . ASP B 1 11 ? 7.223 14.695 -5.695 1 95.5 11 ASP B C 1
ATOM 1880 O O . ASP B 1 11 ? 6.879 15.258 -6.734 1 95.5 11 ASP B O 1
ATOM 1884 N N . THR B 1 12 ? 8.32 14.219 -5.59 1 97.5 12 THR B N 1
ATOM 1885 C CA . THR B 1 12 ? 9.352 14.148 -6.621 1 97.5 12 THR B CA 1
ATOM 1886 C C . THR B 1 12 ? 10.32 13.008 -6.34 1 97.5 12 THR B C 1
ATOM 1888 O O . THR B 1 12 ? 10.406 12.523 -5.207 1 97.5 12 THR B O 1
ATOM 1891 N N . SER B 1 13 ? 10.922 12.523 -7.387 1 97.75 13 SER B N 1
ATOM 1892 C CA . SER B 1 13 ? 11.961 11.516 -7.219 1 97.75 13 SER B CA 1
ATOM 1893 C C . SER B 1 13 ? 13.352 12.133 -7.281 1 97.75 13 SER B C 1
ATOM 1895 O O . SER B 1 13 ? 14.359 11.438 -7.125 1 97.75 13 SER B O 1
ATOM 1897 N N . SER B 1 14 ? 13.422 13.414 -7.484 1 97.44 14 SER B N 1
ATOM 1898 C CA . SER B 1 14 ? 14.695 14.117 -7.629 1 97.44 14 SER B CA 1
ATOM 1899 C C . SER B 1 14 ? 15.258 14.531 -6.273 1 97.44 14 SER B C 1
ATOM 1901 O O . SER B 1 14 ? 14.648 15.336 -5.566 1 97.44 14 SER B O 1
ATOM 1903 N N . LEU B 1 15 ? 16.438 14.016 -6.047 1 97.75 15 LEU B N 1
ATOM 1904 C CA . LEU B 1 15 ? 17.109 14.375 -4.797 1 97.75 15 LEU B CA 1
ATOM 1905 C C . LEU B 1 15 ? 17.359 15.875 -4.727 1 97.75 15 LEU B C 1
ATOM 1907 O O . LEU B 1 15 ? 17.25 16.484 -3.656 1 97.75 15 LEU B O 1
ATOM 1911 N N . LYS B 1 16 ? 17.719 16.422 -5.836 1 97.75 16 LYS B N 1
ATOM 1912 C CA . LYS B 1 16 ? 17.953 17.859 -5.902 1 97.75 16 LYS B CA 1
ATOM 1913 C C . LYS B 1 16 ? 16.688 18.641 -5.523 1 97.75 16 LYS B C 1
ATOM 1915 O O . LYS B 1 16 ? 16.75 19.578 -4.734 1 97.75 16 LYS B O 1
ATOM 1920 N N . GLU B 1 17 ? 15.578 18.234 -6.07 1 97.94 17 GLU B N 1
ATOM 1921 C CA . GLU B 1 17 ? 14.312 18.891 -5.762 1 97.94 17 GLU B CA 1
ATOM 1922 C C . GLU B 1 17 ? 13.922 18.672 -4.301 1 97.94 17 GLU B C 1
ATOM 1924 O O . GLU B 1 17 ? 13.406 19.594 -3.656 1 97.94 17 GLU B O 1
ATOM 1929 N N . ILE B 1 18 ? 14.18 17.469 -3.795 1 98.5 18 ILE B N 1
ATOM 1930 C CA . ILE B 1 18 ? 13.891 17.156 -2.398 1 98.5 18 ILE B CA 1
ATOM 1931 C C . ILE B 1 18 ? 14.664 18.109 -1.488 1 98.5 18 ILE B C 1
ATOM 1933 O O . ILE B 1 18 ? 14.094 18.719 -0.578 1 98.5 18 ILE B O 1
ATOM 1937 N N . LYS B 1 19 ? 15.93 18.25 -1.725 1 98 19 LYS B N 1
ATOM 1938 C CA . LYS B 1 19 ? 16.781 19.125 -0.907 1 98 19 LYS B CA 1
ATOM 1939 C C . LYS B 1 19 ? 16.312 20.578 -0.982 1 98 19 LYS B C 1
ATOM 1941 O O . LYS B 1 19 ? 16.328 21.297 0.023 1 98 19 LYS B O 1
ATOM 1946 N N . LYS B 1 20 ? 15.898 20.969 -2.139 1 98.12 20 LYS B N 1
ATOM 1947 C CA . LYS B 1 20 ? 15.383 22.328 -2.314 1 98.12 20 LYS B CA 1
ATOM 1948 C C . LYS B 1 20 ? 14.102 22.531 -1.507 1 98.12 20 LYS B C 1
ATOM 1950 O O . LYS B 1 20 ? 13.953 23.547 -0.83 1 98.12 20 LYS B O 1
ATOM 1955 N N . ILE B 1 21 ? 13.148 21.594 -1.604 1 98.44 21 ILE B N 1
ATOM 1956 C CA . ILE B 1 21 ? 11.891 21.688 -0.871 1 98.44 21 ILE B CA 1
ATOM 1957 C C . ILE B 1 21 ? 12.18 21.797 0.625 1 98.44 21 ILE B C 1
ATOM 1959 O O . ILE B 1 21 ? 11.625 22.672 1.302 1 98.44 21 ILE B O 1
ATOM 1963 N N . ILE B 1 22 ? 13.07 20.938 1.135 1 97.81 22 ILE B N 1
ATOM 1964 C CA . ILE B 1 22 ? 13.406 20.906 2.555 1 97.81 22 ILE B CA 1
ATOM 1965 C C . ILE B 1 22 ? 14.008 22.25 2.973 1 97.81 22 ILE B C 1
ATOM 1967 O O . ILE B 1 22 ? 13.609 22.812 3.992 1 97.81 22 ILE B O 1
ATOM 1971 N N . SER B 1 23 ? 14.906 22.734 2.174 1 97.56 23 SER B N 1
ATOM 1972 C CA . SER B 1 23 ? 15.586 23.984 2.496 1 97.56 23 SER B CA 1
ATOM 1973 C C . SER B 1 23 ? 14.625 25.172 2.432 1 97.56 23 SER B C 1
ATOM 1975 O O . SER B 1 23 ? 14.617 26.016 3.326 1 97.56 23 SER B O 1
ATOM 1977 N N . ASP B 1 24 ? 13.797 25.188 1.446 1 98 24 ASP B N 1
ATOM 1978 C CA . ASP B 1 24 ? 12.992 26.359 1.161 1 98 24 ASP B CA 1
ATOM 1979 C C . ASP B 1 24 ? 11.75 26.406 2.051 1 98 24 ASP B C 1
ATOM 1981 O O . ASP B 1 24 ? 11.094 27.453 2.16 1 98 24 ASP B O 1
ATOM 1985 N N . THR B 1 25 ? 11.391 25.312 2.639 1 97.44 25 THR B N 1
ATOM 1986 C CA . THR B 1 25 ? 10.203 25.297 3.496 1 97.44 25 THR B CA 1
ATOM 1987 C C . THR B 1 25 ? 10.586 25.562 4.949 1 97.44 25 THR B C 1
ATOM 1989 O O . THR B 1 25 ? 9.719 25.656 5.816 1 97.44 25 THR B O 1
ATOM 1992 N N . LYS B 1 26 ? 11.828 25.672 5.215 1 94.25 26 LYS B N 1
ATOM 1993 C CA . LYS B 1 26 ? 12.281 25.922 6.582 1 94.25 26 LYS B CA 1
ATOM 1994 C C . LYS B 1 26 ? 11.82 27.297 7.078 1 94.25 26 LYS B C 1
ATOM 1996 O O . LYS B 1 26 ? 11.93 28.281 6.359 1 94.25 26 LYS B O 1
ATOM 2001 N N . THR B 1 27 ? 11.227 27.281 8.227 1 93.75 27 THR B N 1
ATOM 2002 C CA . THR B 1 27 ? 10.781 28.5 8.891 1 93.75 27 THR B CA 1
ATOM 2003 C C . THR B 1 27 ? 10.656 28.297 10.398 1 93.75 27 THR B C 1
ATOM 2005 O O . THR B 1 27 ? 10.461 27.172 10.852 1 93.75 27 THR B O 1
ATOM 2008 N N . ASN B 1 28 ? 10.82 29.266 11.18 1 91.44 28 ASN B N 1
ATOM 2009 C CA . ASN B 1 28 ? 10.633 29.188 12.625 1 91.44 28 ASN B CA 1
ATOM 2010 C C . ASN B 1 28 ? 9.219 29.578 13.031 1 91.44 28 ASN B C 1
ATOM 2012 O O . ASN B 1 28 ? 8.867 29.531 14.211 1 91.44 28 ASN B O 1
ATOM 2016 N N . LYS B 1 29 ? 8.383 29.859 12.062 1 91.94 29 LYS B N 1
ATOM 2017 C CA . LYS B 1 29 ? 7.047 30.375 12.344 1 91.94 29 LYS B CA 1
ATOM 2018 C C . LYS B 1 29 ? 6.012 29.25 12.32 1 91.94 29 LYS B C 1
ATOM 2020 O O . LYS B 1 29 ? 4.914 29.406 12.859 1 91.94 29 LYS B O 1
ATOM 2025 N N . LEU B 1 30 ? 6.324 28.25 11.609 1 92.19 30 LEU B N 1
ATOM 2026 C CA . LEU B 1 30 ? 5.434 27.094 11.469 1 92.19 30 LEU B CA 1
ATOM 2027 C C . LEU B 1 30 ? 6.188 25.797 11.719 1 92.19 30 LEU B C 1
ATOM 2029 O O . LEU B 1 30 ? 7.391 25.703 11.469 1 92.19 30 LEU B O 1
ATOM 2033 N N . GLN B 1 31 ? 5.496 24.828 12.266 1 92.12 31 GLN B N 1
ATOM 2034 C CA . GLN B 1 31 ? 6.02 23.469 12.312 1 92.12 31 GLN B CA 1
ATOM 2035 C C . GLN B 1 31 ? 5.766 22.734 11 1 92.12 31 GLN B C 1
ATOM 2037 O O . GLN B 1 31 ? 4.668 22.219 10.773 1 92.12 31 GLN B O 1
ATOM 2042 N N . ILE B 1 32 ? 6.754 22.688 10.195 1 96.5 32 ILE B N 1
ATOM 2043 C CA . ILE B 1 32 ? 6.629 22.062 8.883 1 96.5 32 ILE B CA 1
ATOM 2044 C C . ILE B 1 32 ? 7.426 20.75 8.859 1 96.5 32 ILE B C 1
ATOM 2046 O O . ILE B 1 32 ? 8.625 20.75 9.148 1 96.5 32 ILE B O 1
ATOM 2050 N N . ILE B 1 33 ? 6.762 19.688 8.609 1 97.94 33 ILE B N 1
ATOM 2051 C CA . ILE B 1 33 ? 7.359 18.359 8.523 1 97.94 33 ILE B CA 1
ATOM 2052 C C . ILE B 1 33 ? 7.258 17.844 7.094 1 97.94 33 ILE B C 1
ATOM 2054 O O . ILE B 1 33 ? 6.176 17.828 6.504 1 97.94 33 ILE B O 1
ATOM 2058 N N . PRO B 1 34 ? 8.352 17.453 6.465 1 98.69 34 PRO B N 1
ATOM 2059 C CA . PRO B 1 34 ? 8.258 16.875 5.121 1 98.69 34 PRO B CA 1
ATOM 2060 C C . PRO B 1 34 ? 7.562 15.508 5.113 1 98.69 34 PRO B C 1
ATOM 2062 O O . PRO B 1 34 ? 7.75 14.711 6.035 1 98.69 34 PRO B O 1
ATOM 2065 N N . LYS B 1 35 ? 6.773 15.344 4.207 1 98.88 35 LYS B N 1
ATOM 2066 C CA . LYS B 1 35 ? 6.125 14.062 3.947 1 98.88 35 LYS B CA 1
ATOM 2067 C C . LYS B 1 35 ? 6.656 13.43 2.668 1 98.88 35 LYS B C 1
ATOM 2069 O O . LYS B 1 35 ? 6.602 14.031 1.597 1 98.88 35 LYS B O 1
ATOM 2074 N N . PHE B 1 36 ? 7.16 12.219 2.764 1 98.88 36 PHE B N 1
ATOM 2075 C CA . PHE B 1 36 ? 7.676 11.461 1.631 1 98.88 36 PHE B CA 1
ATOM 2076 C C . PHE B 1 36 ? 6.738 10.305 1.285 1 98.88 36 PHE B C 1
ATOM 2078 O O . PHE B 1 36 ? 6.406 9.492 2.146 1 98.88 36 PHE B O 1
ATOM 2085 N N . GLY B 1 37 ? 6.312 10.25 0.064 1 98.62 37 GLY B N 1
ATOM 2086 C CA . GLY B 1 37 ? 5.391 9.219 -0.381 1 98.62 37 GLY B CA 1
ATOM 2087 C C . GLY B 1 37 ? 6.051 8.164 -1.245 1 98.62 37 GLY B C 1
ATOM 2088 O O . GLY B 1 37 ? 7.27 7.992 -1.2 1 98.62 37 GLY B O 1
ATOM 2089 N N . LEU B 1 38 ? 5.23 7.449 -2.027 1 98.75 38 LEU B N 1
ATOM 2090 C CA . LEU B 1 38 ? 5.648 6.309 -2.838 1 98.75 38 LEU B CA 1
ATOM 2091 C C . LEU B 1 38 ? 6.656 6.738 -3.898 1 98.75 38 LEU B C 1
ATOM 2093 O O . LEU B 1 38 ? 7.645 6.043 -4.141 1 98.75 38 LEU B O 1
ATOM 2097 N N . GLN B 1 39 ? 6.383 7.887 -4.461 1 98.69 39 GLN B N 1
ATOM 2098 C CA . GLN B 1 39 ? 7.23 8.344 -5.559 1 98.69 39 GLN B CA 1
ATOM 2099 C C . GLN B 1 39 ? 8.688 8.438 -5.121 1 98.69 39 GLN B C 1
ATOM 2101 O O . GLN B 1 39 ? 9.578 7.891 -5.777 1 98.69 39 GLN B O 1
ATOM 2106 N N . PHE B 1 40 ? 8.867 9.109 -4.07 1 98.88 40 PHE B N 1
ATOM 2107 C CA . PHE B 1 40 ? 10.242 9.297 -3.621 1 98.88 40 PHE B CA 1
ATOM 2108 C C . PHE B 1 40 ? 10.797 8.016 -3.016 1 98.88 40 PHE B C 1
ATOM 2110 O O . PHE B 1 40 ? 11.906 7.59 -3.348 1 98.88 40 PHE B O 1
ATOM 2117 N N . PHE B 1 41 ? 10.07 7.336 -2.133 1 98.88 41 PHE B N 1
ATOM 2118 C CA . PHE B 1 41 ? 10.555 6.168 -1.41 1 98.88 41 PHE B CA 1
ATOM 2119 C C . PHE B 1 41 ? 10.898 5.039 -2.377 1 98.88 41 PHE B C 1
ATOM 2121 O O . PHE B 1 41 ? 11.867 4.309 -2.162 1 98.88 41 PHE B O 1
ATOM 2128 N N . TYR B 1 42 ? 10.117 4.891 -3.436 1 98.75 42 TYR B N 1
ATOM 2129 C CA . TYR B 1 42 ? 10.336 3.818 -4.402 1 98.75 42 TYR B CA 1
ATOM 2130 C C . TYR B 1 42 ? 11.5 4.152 -5.332 1 98.75 42 TYR B C 1
ATOM 2132 O O . TYR B 1 42 ? 12 3.283 -6.047 1 98.75 42 TYR B O 1
ATOM 2140 N N . SER B 1 43 ? 11.961 5.387 -5.332 1 98.38 43 SER B N 1
ATOM 2141 C CA . SER B 1 43 ? 13 5.816 -6.258 1 98.38 43 SER B CA 1
ATOM 2142 C C . SER B 1 43 ? 14.352 5.219 -5.883 1 98.38 43 SER B C 1
ATOM 2144 O O . SER B 1 43 ? 14.5 4.609 -4.82 1 98.38 43 SER B O 1
ATOM 2146 N N . LYS B 1 44 ? 15.312 5.449 -6.738 1 96.75 44 LYS B N 1
ATOM 2147 C CA . LYS B 1 44 ? 16.656 4.895 -6.566 1 96.75 44 LYS B CA 1
ATOM 2148 C C . LYS B 1 44 ? 17.312 5.418 -5.293 1 96.75 44 LYS B C 1
ATOM 2150 O O . LYS B 1 44 ? 18.047 4.691 -4.625 1 96.75 44 LYS B O 1
ATOM 2155 N N . SER B 1 45 ? 16.938 6.578 -4.934 1 96.69 45 SER B N 1
ATOM 2156 C CA . SER B 1 45 ? 17.688 7.227 -3.865 1 96.69 45 SER B CA 1
ATOM 2157 C C . SER B 1 45 ? 16.844 7.387 -2.607 1 96.69 45 SER B C 1
ATOM 2159 O O . SER B 1 45 ? 17.359 7.715 -1.539 1 96.69 45 SER B O 1
ATOM 2161 N N . GLY B 1 46 ? 15.555 7.176 -2.664 1 98.19 46 GLY B N 1
ATOM 2162 C CA . GLY B 1 46 ? 14.625 7.566 -1.618 1 98.19 46 GLY B CA 1
ATOM 2163 C C . GLY B 1 46 ? 14.898 6.887 -0.29 1 98.19 46 GLY B C 1
ATOM 2164 O O . GLY B 1 46 ? 15.086 7.555 0.729 1 98.19 46 GLY B O 1
ATOM 2165 N N . ARG B 1 47 ? 14.977 5.52 -0.341 1 98.38 47 ARG B N 1
ATOM 2166 C CA . ARG B 1 47 ? 15.156 4.746 0.885 1 98.38 47 ARG B CA 1
ATOM 2167 C C . ARG B 1 47 ? 16.484 5.078 1.552 1 98.38 47 ARG B C 1
ATOM 2169 O O . ARG B 1 47 ? 16.547 5.238 2.771 1 98.38 47 ARG B O 1
ATOM 2176 N N . ALA B 1 48 ? 17.547 5.184 0.774 1 97.31 48 ALA B N 1
ATOM 2177 C CA . ALA B 1 48 ? 18.875 5.5 1.299 1 97.31 48 ALA B CA 1
ATOM 2178 C C . ALA B 1 48 ? 18.922 6.918 1.87 1 97.31 48 ALA B C 1
ATOM 2180 O O . ALA B 1 48 ? 19.531 7.156 2.914 1 97.31 48 ALA B O 1
ATOM 2181 N N . PHE B 1 49 ? 18.312 7.848 1.204 1 98.44 49 PHE B N 1
ATOM 2182 C CA . PHE B 1 49 ? 18.25 9.227 1.68 1 98.44 49 PHE B CA 1
ATOM 2183 C C . PHE B 1 49 ? 17.609 9.289 3.062 1 98.44 49 PHE B C 1
ATOM 2185 O O . PHE B 1 49 ? 18.125 9.953 3.963 1 98.44 49 PHE B O 1
ATOM 2192 N N . LEU B 1 50 ? 16.531 8.539 3.242 1 98.56 50 LEU B N 1
ATOM 2193 C CA . LEU B 1 50 ? 15.758 8.617 4.477 1 98.56 50 LEU B CA 1
ATOM 2194 C C . LEU B 1 50 ? 16.5 7.953 5.629 1 98.56 50 LEU B C 1
ATOM 2196 O O . LEU B 1 50 ? 16.297 8.305 6.793 1 98.56 50 LEU B O 1
ATOM 2200 N N . GLN B 1 51 ? 17.328 6.992 5.293 1 97.25 51 GLN B N 1
ATOM 2201 C CA . GLN B 1 51 ? 18.156 6.344 6.312 1 97.25 51 GLN B CA 1
ATOM 2202 C C . GLN B 1 51 ? 19.078 7.348 7 1 97.25 51 GLN B C 1
ATOM 2204 O O . GLN B 1 51 ? 19.359 7.215 8.195 1 97.25 51 GLN B O 1
ATOM 2209 N N . ASN B 1 52 ? 19.422 8.391 6.258 1 96.69 52 ASN B N 1
ATOM 2210 C CA . ASN B 1 52 ? 20.406 9.344 6.766 1 96.69 52 ASN B CA 1
ATOM 2211 C C . ASN B 1 52 ? 19.766 10.703 7.051 1 96.69 52 ASN B C 1
ATOM 2213 O O . ASN B 1 52 ? 20.453 11.633 7.48 1 96.69 52 ASN B O 1
ATOM 2217 N N . PHE B 1 53 ? 18.531 10.852 6.789 1 97.88 53 PHE B N 1
ATOM 2218 C CA . PHE B 1 53 ? 17.828 12.109 7.008 1 97.88 53 PHE B CA 1
ATOM 2219 C C . PHE B 1 53 ? 17.656 12.383 8.5 1 97.88 53 PHE B C 1
ATOM 2221 O O . PHE B 1 53 ? 17.234 11.5 9.25 1 97.88 53 PHE B O 1
ATOM 2228 N N . LYS B 1 54 ? 17.969 13.57 8.953 1 96.81 54 LYS B N 1
ATOM 2229 C CA . LYS B 1 54 ? 18.141 13.805 10.383 1 96.81 54 LYS B CA 1
ATOM 2230 C C . LYS B 1 54 ? 16.938 14.547 10.969 1 96.81 54 LYS B C 1
ATOM 2232 O O . LYS B 1 54 ? 16.891 14.797 12.172 1 96.81 54 LYS B O 1
ATOM 2237 N N . ARG B 1 55 ? 15.992 14.922 10.164 1 96.94 55 ARG B N 1
ATOM 2238 C CA . ARG B 1 55 ? 14.797 15.609 10.648 1 96.94 55 ARG B CA 1
ATOM 2239 C C . ARG B 1 55 ? 13.602 14.664 10.695 1 96.94 55 ARG B C 1
ATOM 2241 O O . ARG B 1 55 ? 13.547 13.688 9.938 1 96.94 55 ARG B O 1
ATOM 2248 N N . ASP B 1 56 ? 12.68 15.016 11.547 1 97.56 56 ASP B N 1
ATOM 2249 C CA . ASP B 1 56 ? 11.438 14.266 11.602 1 97.56 56 ASP B CA 1
ATOM 2250 C C . ASP B 1 56 ? 10.688 14.32 10.273 1 97.56 56 ASP B C 1
ATOM 2252 O O . ASP B 1 56 ? 10.648 15.375 9.625 1 97.56 56 ASP B O 1
ATOM 2256 N N . TYR B 1 57 ? 10.133 13.25 9.891 1 98.56 57 TYR B N 1
ATOM 2257 C CA . TYR B 1 57 ? 9.375 13.266 8.648 1 98.56 57 TYR B CA 1
ATOM 2258 C C . TYR B 1 57 ? 8.188 12.312 8.719 1 98.56 57 TYR B C 1
ATOM 2260 O O . TYR B 1 57 ? 8.055 11.547 9.68 1 98.56 57 TYR B O 1
ATOM 2268 N N . PHE B 1 58 ? 7.277 12.469 7.816 1 98.88 58 PHE B N 1
ATOM 2269 C CA . PHE B 1 58 ? 6.07 11.688 7.574 1 98.88 58 PHE B CA 1
ATOM 2270 C C . PHE B 1 58 ? 6.266 10.742 6.391 1 98.88 58 PHE B C 1
ATOM 2272 O O . PHE B 1 58 ? 6.512 11.188 5.27 1 98.88 58 PHE B O 1
ATOM 2279 N N . LEU B 1 59 ? 6.234 9.43 6.656 1 98.88 59 LEU B N 1
ATOM 2280 C CA . LEU B 1 59 ? 6.383 8.43 5.605 1 98.88 59 LEU B CA 1
ATOM 2281 C C . LEU B 1 59 ? 5.023 7.898 5.164 1 98.88 59 LEU B C 1
ATOM 2283 O O . LEU B 1 59 ? 4.359 7.176 5.914 1 98.88 59 LEU B O 1
ATOM 2287 N N . ASP B 1 60 ? 4.637 8.211 3.992 1 98.88 60 ASP B N 1
ATOM 2288 C CA . ASP B 1 60 ? 3.303 7.922 3.479 1 98.88 60 ASP B CA 1
ATOM 2289 C C . ASP B 1 60 ? 3.33 6.734 2.518 1 98.88 60 ASP B C 1
ATOM 2291 O O . ASP B 1 60 ? 3.258 6.91 1.3 1 98.88 60 ASP B O 1
ATOM 2295 N N . LEU B 1 61 ? 3.35 5.523 3.084 1 98.88 61 LEU B N 1
ATOM 2296 C CA . LEU B 1 61 ? 3.5 4.312 2.285 1 98.88 61 LEU B CA 1
ATOM 2297 C C . LEU B 1 61 ? 2.16 3.602 2.117 1 98.88 61 LEU B C 1
ATOM 2299 O O . LEU B 1 61 ? 2.014 2.74 1.246 1 98.88 61 LEU B O 1
ATOM 2303 N N . LYS B 1 62 ? 1.26 3.865 3.045 1 98.81 62 LYS B N 1
ATOM 2304 C CA . LYS B 1 62 ? -0.088 3.307 2.998 1 98.81 62 LYS B CA 1
ATOM 2305 C C . LYS B 1 62 ? -0.05 1.782 2.951 1 98.81 62 LYS B C 1
ATOM 2307 O O . LYS B 1 62 ? -0.67 1.167 2.082 1 98.81 62 LYS B O 1
ATOM 2312 N N . ILE B 1 63 ? 0.692 1.202 3.896 1 98.88 63 ILE B N 1
ATOM 2313 C CA . ILE B 1 63 ? 0.837 -0.247 3.973 1 98.88 63 ILE B CA 1
ATOM 2314 C C . ILE B 1 63 ? -0.54 -0.899 4.07 1 98.88 63 ILE B C 1
ATOM 2316 O O . ILE B 1 63 ? -1.4 -0.437 4.824 1 98.88 63 ILE B O 1
ATOM 2320 N N . ASN B 1 64 ? -0.789 -1.943 3.295 1 98.81 64 ASN B N 1
ATOM 2321 C CA . ASN B 1 64 ? -2.055 -2.666 3.217 1 98.81 64 ASN B CA 1
ATOM 2322 C C . ASN B 1 64 ? -1.845 -4.125 2.818 1 98.81 64 ASN B C 1
ATOM 2324 O O . ASN B 1 64 ? -1.771 -4.445 1.631 1 98.81 64 ASN B O 1
ATOM 2328 N N . ASP B 1 65 ? -1.751 -5.008 3.734 1 98.31 65 ASP B N 1
ATOM 2329 C CA . ASP B 1 65 ? -1.472 -6.422 3.52 1 98.31 65 ASP B CA 1
ATOM 2330 C C . ASP B 1 65 ? -1.959 -7.266 4.695 1 98.31 65 ASP B C 1
ATOM 2332 O O . ASP B 1 65 ? -2.561 -6.738 5.637 1 98.31 65 ASP B O 1
ATOM 2336 N N . ILE B 1 66 ? -1.78 -8.586 4.602 1 96.69 66 ILE B N 1
ATOM 2337 C CA . ILE B 1 66 ? -2.082 -9.43 5.754 1 96.69 66 ILE B CA 1
ATOM 2338 C C . ILE B 1 66 ? -1.178 -9.047 6.922 1 96.69 66 ILE B C 1
ATOM 2340 O O . ILE B 1 66 ? -0.088 -8.508 6.723 1 96.69 66 ILE B O 1
ATOM 2344 N N . PRO B 1 67 ? -1.595 -9.352 8.164 1 97.31 67 PRO B N 1
ATOM 2345 C CA . PRO B 1 67 ? -0.88 -8.875 9.352 1 97.31 67 PRO B CA 1
ATOM 2346 C C . PRO B 1 67 ? 0.6 -9.25 9.344 1 97.31 67 PRO B C 1
ATOM 2348 O O . PRO B 1 67 ? 1.46 -8.398 9.562 1 97.31 67 PRO B O 1
ATOM 2351 N N . GLN B 1 68 ? 0.949 -10.414 8.969 1 95.56 68 GLN B N 1
ATOM 2352 C CA . GLN B 1 68 ? 2.336 -10.867 9.016 1 95.56 68 GLN B CA 1
ATOM 2353 C C . GLN B 1 68 ? 3.201 -10.086 8.031 1 95.56 68 GLN B C 1
ATOM 2355 O O . GLN B 1 68 ? 4.328 -9.703 8.352 1 95.56 68 GLN B O 1
ATOM 2360 N N . THR B 1 69 ? 2.688 -9.906 6.855 1 96.94 69 THR B N 1
ATOM 2361 C CA . THR B 1 69 ? 3.428 -9.148 5.848 1 96.94 69 THR B CA 1
ATOM 2362 C C . THR B 1 69 ? 3.609 -7.699 6.285 1 96.94 69 THR B C 1
ATOM 2364 O O . THR B 1 69 ? 4.688 -7.125 6.121 1 96.94 69 THR B O 1
ATOM 2367 N N . ALA B 1 70 ? 2.572 -7.117 6.859 1 98.12 70 ALA B N 1
ATOM 2368 C CA . ALA B 1 70 ? 2.645 -5.746 7.363 1 98.12 70 ALA B CA 1
ATOM 2369 C C . ALA B 1 70 ? 3.701 -5.617 8.453 1 98.12 70 ALA B C 1
ATOM 2371 O O . ALA B 1 70 ? 4.477 -4.66 8.469 1 98.12 70 ALA B O 1
ATOM 2372 N N . LEU B 1 71 ? 3.736 -6.59 9.336 1 98.19 71 LEU B N 1
ATOM 2373 C CA . LEU B 1 71 ? 4.73 -6.605 10.406 1 98.19 71 LEU B CA 1
ATOM 2374 C C . LEU B 1 71 ? 6.145 -6.672 9.836 1 98.19 71 LEU B C 1
ATOM 2376 O O . LEU B 1 71 ? 7.031 -5.934 10.266 1 98.19 71 LEU B O 1
ATOM 2380 N N . SER B 1 72 ? 6.27 -7.531 8.898 1 98.06 72 SER B N 1
ATOM 2381 C CA . SER B 1 72 ? 7.578 -7.695 8.273 1 98.06 72 SER B CA 1
ATOM 2382 C C . SER B 1 72 ? 8.008 -6.43 7.547 1 98.06 72 SER B C 1
ATOM 2384 O O . SER B 1 72 ? 9.195 -6.094 7.523 1 98.06 72 SER B O 1
ATOM 2386 N N . ALA B 1 73 ? 7.062 -5.758 6.914 1 98.56 73 ALA B N 1
ATOM 2387 C CA . ALA B 1 73 ? 7.355 -4.473 6.277 1 98.56 73 ALA B CA 1
ATOM 2388 C C . ALA B 1 73 ? 7.867 -3.461 7.297 1 98.56 73 ALA B C 1
ATOM 2390 O O . ALA B 1 73 ? 8.844 -2.758 7.043 1 98.56 73 ALA B O 1
ATOM 2391 N N . MET B 1 74 ? 7.234 -3.402 8.438 1 98.62 74 MET B N 1
ATOM 2392 C CA . MET B 1 74 ? 7.645 -2.494 9.5 1 98.62 74 MET B CA 1
ATOM 2393 C C . MET B 1 74 ? 9.047 -2.836 9.992 1 98.62 74 MET B C 1
ATOM 2395 O O . MET B 1 74 ? 9.844 -1.94 10.289 1 98.62 74 MET B O 1
ATOM 2399 N N . ASP B 1 75 ? 9.297 -4.129 10.094 1 98.12 75 ASP B N 1
ATOM 2400 C CA . ASP B 1 75 ? 10.625 -4.555 10.508 1 98.12 75 ASP B CA 1
ATOM 2401 C C . ASP B 1 75 ? 11.695 -4.047 9.547 1 98.12 75 ASP B C 1
ATOM 2403 O O . ASP B 1 75 ? 12.789 -3.666 9.969 1 98.12 75 ASP B O 1
ATOM 2407 N N . SER B 1 76 ? 11.375 -4.078 8.344 1 98.44 76 SER B N 1
ATOM 2408 C CA . SER B 1 76 ? 12.32 -3.629 7.328 1 98.44 76 SER B CA 1
ATOM 2409 C C . SER B 1 76 ? 12.547 -2.123 7.41 1 98.44 76 SER B C 1
ATOM 2411 O O . SER B 1 76 ? 13.523 -1.606 6.871 1 98.44 76 SER B O 1
ATOM 2413 N N . LEU B 1 77 ? 11.656 -1.374 8.062 1 98.31 77 LEU B N 1
ATOM 2414 C CA . LEU B 1 77 ? 11.727 0.082 8.117 1 98.31 77 LEU B CA 1
ATOM 2415 C C . LEU B 1 77 ? 12.273 0.544 9.469 1 98.31 77 LEU B C 1
ATOM 2417 O O . LEU B 1 77 ? 12.359 1.746 9.727 1 98.31 77 LEU B O 1
ATOM 2421 N N . LYS B 1 78 ? 12.617 -0.377 10.344 1 97.81 78 LYS B N 1
ATOM 2422 C CA . LYS B 1 78 ? 12.898 -0.076 11.742 1 97.81 78 LYS B CA 1
ATOM 2423 C C . LYS B 1 78 ? 14.133 0.822 11.867 1 97.81 78 LYS B C 1
ATOM 2425 O O . LYS B 1 78 ? 14.297 1.508 12.883 1 97.81 78 LYS B O 1
ATOM 2430 N N . ASP B 1 79 ? 15.023 0.808 10.906 1 97.62 79 ASP B N 1
ATOM 2431 C CA . ASP B 1 79 ? 16.25 1.6 10.977 1 97.62 79 ASP B CA 1
ATOM 2432 C C . ASP B 1 79 ? 15.984 3.057 10.602 1 97.62 79 ASP B C 1
ATOM 2434 O O . ASP B 1 79 ? 16.859 3.912 10.75 1 97.62 79 ASP B O 1
ATOM 2438 N N . LEU B 1 80 ? 14.812 3.408 10.078 1 97.88 80 LEU B N 1
ATOM 2439 C CA . LEU B 1 80 ? 14.422 4.773 9.75 1 97.88 80 LEU B CA 1
ATOM 2440 C C . LEU B 1 80 ? 13.977 5.527 11.008 1 97.88 80 LEU B C 1
ATOM 2442 O O . LEU B 1 80 ? 12.789 5.762 11.203 1 97.88 80 LEU B O 1
ATOM 2446 N N . LYS B 1 81 ? 14.859 6.074 11.703 1 95.06 81 LYS B N 1
ATOM 2447 C CA . LYS B 1 81 ? 14.688 6.488 13.094 1 95.06 81 LYS B CA 1
ATOM 2448 C C . LYS B 1 81 ? 13.945 7.812 13.18 1 95.06 81 LYS B C 1
ATOM 2450 O O . LYS B 1 81 ? 13.359 8.133 14.219 1 95.06 81 LYS B O 1
ATOM 2455 N N . LYS B 1 82 ? 13.984 8.578 12.125 1 97.88 82 LYS B N 1
ATOM 2456 C CA . LYS B 1 82 ? 13.383 9.906 12.188 1 97.88 82 LYS B CA 1
ATOM 2457 C C . LYS B 1 82 ? 11.953 9.891 11.648 1 97.88 82 LYS B C 1
ATOM 2459 O O . LYS B 1 82 ? 11.289 10.93 11.617 1 97.88 82 LYS B O 1
ATOM 2464 N N . CYS B 1 83 ? 11.477 8.727 11.273 1 98.44 83 CYS B N 1
ATOM 2465 C CA . CYS B 1 83 ? 10.078 8.594 10.875 1 98.44 83 CYS B CA 1
ATOM 2466 C C . CYS B 1 83 ? 9.148 8.805 12.062 1 98.44 83 CYS B C 1
ATOM 2468 O O . CYS B 1 83 ? 9.203 8.055 13.039 1 98.44 83 CYS B O 1
ATOM 2470 N N . LYS B 1 84 ? 8.289 9.797 11.945 1 98.31 84 LYS B N 1
ATOM 2471 C CA . LYS B 1 84 ? 7.406 10.125 13.055 1 98.31 84 LYS B CA 1
ATOM 2472 C C . LYS B 1 84 ? 5.965 9.727 12.75 1 98.31 84 LYS B C 1
ATOM 2474 O O . LYS B 1 84 ? 5.156 9.555 13.672 1 98.31 84 LYS B O 1
ATOM 2479 N N . TYR B 1 85 ? 5.633 9.68 11.523 1 98.69 85 TYR B N 1
ATOM 2480 C CA . TYR B 1 85 ? 4.312 9.281 11.055 1 98.69 85 TYR B CA 1
ATOM 2481 C C . TYR B 1 85 ? 4.418 8.258 9.93 1 98.69 85 TYR B C 1
ATOM 2483 O O . TYR B 1 85 ? 5.293 8.367 9.07 1 98.69 85 TYR B O 1
ATOM 2491 N N . ILE B 1 86 ? 3.557 7.289 9.93 1 98.94 86 ILE B N 1
ATOM 2492 C CA . ILE B 1 86 ? 3.502 6.316 8.844 1 98.94 86 ILE B CA 1
ATOM 2493 C C . ILE B 1 86 ? 2.049 5.961 8.547 1 98.94 86 ILE B C 1
ATOM 2495 O O . ILE B 1 86 ? 1.226 5.859 9.461 1 98.94 86 ILE B O 1
ATOM 2499 N N . THR B 1 87 ? 1.768 5.762 7.312 1 98.94 87 THR B N 1
ATOM 2500 C CA . THR B 1 87 ? 0.373 5.516 6.957 1 98.94 87 THR B CA 1
ATOM 2501 C C . THR B 1 87 ? 0.149 4.043 6.633 1 98.94 87 THR B C 1
ATOM 2503 O O . THR B 1 87 ? 1.036 3.377 6.094 1 98.94 87 THR B O 1
ATOM 2506 N N . VAL B 1 88 ? -1.027 3.58 6.914 1 98.94 88 VAL B N 1
ATOM 2507 C CA . VAL B 1 88 ? -1.592 2.287 6.539 1 98.94 88 VAL B CA 1
ATOM 2508 C C . VAL B 1 88 ? -3.008 2.479 6 1 98.94 88 VAL B C 1
ATOM 2510 O O . VAL B 1 88 ? -3.652 3.494 6.277 1 98.94 88 VAL B O 1
ATOM 2513 N N . HIS B 1 89 ? -3.441 1.57 5.219 1 98.94 89 HIS B N 1
ATOM 2514 C CA . HIS B 1 89 ? -4.852 1.604 4.844 1 98.94 89 HIS B CA 1
ATOM 2515 C C . HIS B 1 89 ? -5.715 0.893 5.883 1 98.94 89 HIS B C 1
ATOM 2517 O O . HIS B 1 89 ? -5.414 -0.236 6.277 1 98.94 89 HIS B O 1
ATOM 2523 N N . VAL B 1 90 ? -6.824 1.489 6.234 1 98.88 90 VAL B N 1
ATOM 2524 C CA . VAL B 1 90 ? -7.734 0.884 7.199 1 98.88 90 VAL B CA 1
ATOM 2525 C C . VAL B 1 90 ? -8.359 -0.377 6.605 1 98.88 90 VAL B C 1
ATOM 2527 O O . VAL B 1 90 ? -8.719 -1.303 7.332 1 98.88 90 VAL B O 1
ATOM 2530 N N . SER B 1 91 ? -8.375 -0.435 5.336 1 98.56 91 SER B N 1
ATOM 2531 C CA . SER B 1 91 ? -8.969 -1.557 4.617 1 98.56 91 SER B CA 1
ATOM 2532 C C . SER B 1 91 ? -8.195 -2.846 4.867 1 98.56 91 SER B C 1
ATOM 2534 O O . SER B 1 91 ? -8.664 -3.936 4.531 1 98.56 91 SER B O 1
ATOM 2536 N N . GLY B 1 92 ? -7.004 -2.756 5.441 1 98.5 92 GLY B N 1
ATOM 2537 C CA . GLY B 1 92 ? -6.258 -3.947 5.812 1 98.5 92 GLY B CA 1
ATOM 2538 C C . GLY B 1 92 ? -6.879 -4.699 6.977 1 98.5 92 GLY B C 1
ATOM 2539 O O . GLY B 1 92 ? -6.516 -5.848 7.242 1 98.5 92 GLY B O 1
ATOM 2540 N N . GLY B 1 93 ? -7.785 -4.051 7.711 1 98.56 93 GLY B N 1
ATOM 2541 C CA . GLY B 1 93 ? -8.539 -4.719 8.758 1 98.56 93 GLY B CA 1
ATOM 2542 C C . GLY B 1 93 ? -7.957 -4.504 10.148 1 98.56 93 GLY B C 1
ATOM 2543 O O . GLY B 1 93 ? -6.785 -4.137 10.281 1 98.56 93 GLY B O 1
ATOM 2544 N N . LEU B 1 94 ? -8.75 -4.824 11.086 1 98.69 94 LEU B N 1
ATOM 2545 C CA . LEU B 1 94 ? -8.422 -4.539 12.477 1 98.69 94 LEU B CA 1
ATOM 2546 C C . LEU B 1 94 ? -7.172 -5.297 12.906 1 98.69 94 LEU B C 1
ATOM 2548 O O . LEU B 1 94 ? -6.305 -4.742 13.586 1 98.69 94 LEU B O 1
ATOM 2552 N N . GLU B 1 95 ? -7.047 -6.547 12.523 1 98.06 95 GLU B N 1
ATOM 2553 C CA . GLU B 1 95 ? -5.906 -7.348 12.945 1 98.06 95 GLU B CA 1
ATOM 2554 C C . GLU B 1 95 ? -4.598 -6.781 12.398 1 98.06 95 GLU B C 1
ATOM 2556 O O . GLU B 1 95 ? -3.588 -6.742 13.109 1 98.06 95 GLU B O 1
ATOM 2561 N N . MET B 1 96 ? -4.602 -6.352 11.156 1 98.5 96 MET B N 1
ATOM 2562 C CA . MET B 1 96 ? -3.412 -5.703 10.609 1 98.5 96 MET B CA 1
ATOM 2563 C C . MET B 1 96 ? -3.1 -4.414 11.359 1 98.5 96 MET B C 1
ATOM 2565 O O . MET B 1 96 ? -1.949 -4.164 11.719 1 98.5 96 MET B O 1
ATOM 2569 N N . LEU B 1 97 ? -4.152 -3.656 11.609 1 98.88 97 LEU B N 1
ATOM 2570 C CA . LEU B 1 97 ? -3.988 -2.363 12.258 1 98.88 97 LEU B CA 1
ATOM 2571 C C . LEU B 1 97 ? -3.408 -2.533 13.664 1 98.88 97 LEU B C 1
ATOM 2573 O O . LEU B 1 97 ? -2.488 -1.809 14.047 1 98.88 97 LEU B O 1
ATOM 2577 N N . LYS B 1 98 ? -3.928 -3.482 14.391 1 98.75 98 LYS B N 1
ATOM 2578 C CA . LYS B 1 98 ? -3.412 -3.768 15.727 1 98.75 98 LYS B CA 1
ATOM 2579 C C . LYS B 1 98 ? -1.947 -4.191 15.672 1 98.75 98 LYS B C 1
ATOM 2581 O O . LYS B 1 98 ? -1.127 -3.715 16.453 1 98.75 98 LYS B O 1
ATOM 2586 N N . ALA B 1 99 ? -1.689 -5.082 14.75 1 98.38 99 ALA B N 1
ATOM 2587 C CA . ALA B 1 99 ? -0.339 -5.621 14.625 1 98.38 99 ALA B CA 1
ATOM 2588 C C . ALA B 1 99 ? 0.667 -4.52 14.312 1 98.38 99 ALA B C 1
ATOM 2590 O O . ALA B 1 99 ? 1.712 -4.422 14.961 1 98.38 99 ALA B O 1
ATOM 2591 N N . ILE B 1 100 ? 0.358 -3.662 13.391 1 98.56 100 ILE B N 1
ATOM 2592 C CA . ILE B 1 100 ? 1.277 -2.613 12.961 1 98.56 100 ILE B CA 1
ATOM 2593 C C . ILE B 1 100 ? 1.441 -1.583 14.07 1 98.56 100 ILE B C 1
ATOM 2595 O O . ILE B 1 100 ? 2.533 -1.047 14.273 1 98.56 100 ILE B O 1
ATOM 2599 N N . THR B 1 101 ? 0.361 -1.285 14.734 1 98.62 101 THR B N 1
ATOM 2600 C CA . THR B 1 101 ? 0.401 -0.293 15.805 1 98.62 101 THR B CA 1
ATOM 2601 C C . THR B 1 101 ? 1.317 -0.753 16.938 1 98.62 101 THR B C 1
ATOM 2603 O O . THR B 1 101 ? 2.158 0.013 17.406 1 98.62 101 THR B O 1
ATOM 2606 N N . LYS B 1 102 ? 1.12 -1.973 17.297 1 98.25 102 LYS B N 1
ATOM 2607 C CA . LYS B 1 102 ? 1.979 -2.541 18.344 1 98.25 102 LYS B CA 1
ATOM 2608 C C . LYS B 1 102 ? 3.439 -2.549 17.891 1 98.25 102 LYS B C 1
ATOM 2610 O O . LYS B 1 102 ? 4.328 -2.184 18.672 1 98.25 102 LYS B O 1
ATOM 2615 N N . LYS B 1 103 ? 3.689 -2.998 16.688 1 98.25 103 LYS B N 1
ATOM 2616 C CA . LYS B 1 103 ? 5.047 -3.049 16.141 1 98.25 103 LYS B CA 1
ATOM 2617 C C . LYS B 1 103 ? 5.668 -1.655 16.094 1 98.25 103 LYS B C 1
ATOM 2619 O O . LYS B 1 103 ? 6.84 -1.479 16.438 1 98.25 103 LYS B O 1
ATOM 2624 N N . ALA B 1 104 ? 4.906 -0.691 15.648 1 98.19 104 ALA B N 1
ATOM 2625 C CA . ALA B 1 104 ? 5.387 0.685 15.562 1 98.19 104 ALA B CA 1
ATOM 2626 C C . ALA B 1 104 ? 5.871 1.187 16.922 1 98.19 104 ALA B C 1
ATOM 2628 O O . ALA B 1 104 ? 6.953 1.771 17.016 1 98.19 104 ALA B O 1
ATOM 2629 N N . LYS B 1 105 ? 5.137 0.934 17.969 1 96.94 105 LYS B N 1
ATOM 2630 C CA . LYS B 1 105 ? 5.484 1.363 19.312 1 96.94 105 LYS B CA 1
ATOM 2631 C C . LYS B 1 105 ? 6.762 0.684 19.797 1 96.94 105 LYS B C 1
ATOM 2633 O O . LYS B 1 105 ? 7.551 1.28 20.531 1 96.94 105 LYS B O 1
ATOM 2638 N N . SER B 1 106 ? 6.91 -0.561 19.359 1 96.94 106 SER B N 1
ATOM 2639 C CA . SER B 1 106 ? 8.109 -1.297 19.75 1 96.94 106 SER B CA 1
ATOM 2640 C C . SER B 1 106 ? 9.344 -0.749 19.047 1 96.94 106 SER B C 1
ATOM 2642 O O . SER B 1 106 ? 10.453 -0.831 19.578 1 96.94 106 SER B O 1
ATOM 2644 N N . ILE B 1 107 ? 9.188 -0.228 17.859 1 96.25 107 ILE B N 1
ATOM 2645 C CA . ILE B 1 107 ? 10.289 0.339 17.078 1 96.25 107 ILE B CA 1
ATOM 2646 C C . ILE B 1 107 ? 10.641 1.725 17.625 1 96.25 107 ILE B C 1
ATOM 2648 O O . ILE B 1 107 ? 11.812 2.037 17.828 1 96.25 107 ILE B O 1
ATOM 2652 N N . ASN B 1 108 ? 9.656 2.527 17.75 1 95.19 108 ASN B N 1
ATOM 2653 C CA . ASN B 1 108 ? 9.711 3.902 18.234 1 95.19 108 ASN B CA 1
ATOM 2654 C C . ASN B 1 108 ? 8.414 4.312 18.922 1 95.19 108 ASN B C 1
ATOM 2656 O O . ASN B 1 108 ? 7.383 4.469 18.266 1 95.19 108 ASN B O 1
ATOM 2660 N N . LYS B 1 109 ? 8.508 4.625 20.188 1 95.06 109 LYS B N 1
ATOM 2661 C CA . LYS B 1 109 ? 7.328 4.926 21 1 95.06 109 LYS B CA 1
ATOM 2662 C C . LYS B 1 109 ? 6.598 6.156 20.469 1 95.06 109 LYS B C 1
ATOM 2664 O O . LYS B 1 109 ? 5.398 6.324 20.703 1 95.06 109 LYS B O 1
ATOM 2669 N N . ASN B 1 110 ? 7.297 6.949 19.719 1 95.38 110 ASN B N 1
ATOM 2670 C CA . ASN B 1 110 ? 6.707 8.195 19.234 1 95.38 110 ASN B CA 1
ATOM 2671 C C . ASN B 1 110 ? 6.211 8.055 17.797 1 95.38 110 ASN B C 1
ATOM 2673 O O . ASN B 1 110 ? 5.695 9.016 17.219 1 95.38 110 ASN B O 1
ATOM 2677 N N . LEU B 1 111 ? 6.402 6.941 17.172 1 98.25 111 LEU B N 1
ATOM 2678 C CA . LEU B 1 111 ? 5.938 6.719 15.812 1 98.25 111 LEU B CA 1
ATOM 2679 C C . LEU B 1 111 ? 4.418 6.594 15.773 1 98.25 111 LEU B C 1
ATOM 2681 O O . LEU B 1 111 ? 3.846 5.691 16.391 1 98.25 111 LEU B O 1
ATOM 2685 N N . LYS B 1 112 ? 3.785 7.484 15.086 1 98.5 112 LYS B N 1
ATOM 2686 C CA . LYS B 1 112 ? 2.33 7.516 14.977 1 98.5 112 LYS B CA 1
ATOM 2687 C C . LYS B 1 112 ? 1.856 6.801 13.711 1 98.5 112 LYS B C 1
ATOM 2689 O O . LYS B 1 112 ? 2.23 7.184 12.602 1 98.5 112 LYS B O 1
ATOM 2694 N N . VAL B 1 113 ? 1.061 5.805 13.906 1 98.88 113 VAL B N 1
ATOM 2695 C CA . VAL B 1 113 ? 0.403 5.129 12.797 1 98.88 113 VAL B CA 1
ATOM 2696 C C . VAL B 1 113 ? -0.896 5.848 12.445 1 98.88 113 VAL B C 1
ATOM 2698 O O . VAL B 1 113 ? -1.731 6.094 13.32 1 98.88 113 VAL B O 1
ATOM 2701 N N . LEU B 1 114 ? -1.022 6.234 11.195 1 98.94 114 LEU B N 1
ATOM 2702 C CA . LEU B 1 114 ? -2.207 6.922 10.695 1 98.94 114 LEU B CA 1
ATOM 2703 C C . LEU B 1 114 ? -2.928 6.074 9.656 1 98.94 114 LEU B C 1
ATOM 2705 O O . LEU B 1 114 ? -2.334 5.684 8.648 1 98.94 114 LEU B O 1
ATOM 2709 N N . GLY B 1 115 ? -4.195 5.797 9.922 1 98.94 115 GLY B N 1
ATOM 2710 C CA . GLY B 1 115 ? -4.996 5.008 8.992 1 98.94 115 GLY B CA 1
ATOM 2711 C C . GLY B 1 115 ? -5.641 5.844 7.906 1 98.94 115 GLY B C 1
ATOM 2712 O O . GLY B 1 115 ? -6.453 6.727 8.195 1 98.94 115 GLY B O 1
ATOM 2713 N N . VAL B 1 116 ? -5.281 5.582 6.676 1 98.88 116 VAL B N 1
ATOM 2714 C CA . VAL B 1 116 ? -5.977 6.168 5.535 1 98.88 116 VAL B CA 1
ATOM 2715 C C . VAL B 1 116 ? -7.348 5.52 5.379 1 98.88 116 VAL B C 1
ATOM 2717 O O . VAL B 1 116 ? -7.453 4.301 5.215 1 98.88 116 VAL B O 1
ATOM 2720 N N . THR B 1 117 ? -8.367 6.281 5.453 1 98.5 117 THR B N 1
ATOM 2721 C CA . THR B 1 117 ? -9.719 5.754 5.332 1 98.5 117 THR B CA 1
ATOM 2722 C C . THR B 1 117 ? -10.125 5.633 3.863 1 98.5 117 THR B C 1
ATOM 2724 O O . THR B 1 117 ? -9.695 4.711 3.168 1 98.5 117 THR B O 1
ATOM 2727 N N . ILE B 1 118 ? -10.828 6.625 3.375 1 97.31 118 ILE B N 1
ATOM 2728 C CA . ILE B 1 118 ? -11.219 6.617 1.972 1 97.31 118 ILE B CA 1
ATOM 2729 C C . ILE B 1 118 ? -10.367 7.613 1.19 1 97.31 118 ILE B C 1
ATOM 2731 O O . ILE B 1 118 ? -10.242 8.773 1.58 1 97.31 118 ILE B O 1
ATOM 2735 N N . LEU B 1 119 ? -9.742 7.082 0.135 1 96.06 119 LEU B N 1
ATOM 2736 C CA . LEU B 1 119 ? -8.953 7.98 -0.708 1 96.06 119 LEU B CA 1
ATOM 2737 C C . LEU B 1 119 ? -9.805 9.141 -1.206 1 96.06 119 LEU B C 1
ATOM 2739 O O . LEU B 1 119 ? -10.969 8.953 -1.569 1 96.06 119 LEU B O 1
ATOM 2743 N N . THR B 1 120 ? -9.234 10.32 -1.268 1 92.56 120 THR B N 1
ATOM 2744 C CA . THR B 1 120 ? -9.961 11.523 -1.652 1 92.56 120 THR B CA 1
ATOM 2745 C C . THR B 1 120 ? -10.359 11.469 -3.123 1 92.56 120 THR B C 1
ATOM 2747 O O . THR B 1 120 ? -11.219 12.234 -3.568 1 92.56 120 THR B O 1
ATOM 2750 N N . SER B 1 121 ? -9.766 10.547 -3.871 1 92.56 121 SER B N 1
ATOM 2751 C CA . SER B 1 121 ? -10.07 10.406 -5.293 1 92.56 121 SER B CA 1
ATOM 2752 C C . SER B 1 121 ? -11.344 9.586 -5.504 1 92.56 121 SER B C 1
ATOM 2754 O O . SER B 1 121 ? -11.883 9.539 -6.613 1 92.56 121 SER B O 1
ATOM 2756 N N . LEU B 1 122 ? -11.828 8.93 -4.48 1 94.88 122 LEU B N 1
ATOM 2757 C CA . LEU B 1 122 ? -12.984 8.047 -4.605 1 94.88 122 LEU B CA 1
ATOM 2758 C C . LEU B 1 122 ? -14.273 8.789 -4.262 1 94.88 122 LEU B C 1
ATOM 2760 O O . LEU B 1 122 ? -14.375 9.414 -3.207 1 94.88 122 LEU B O 1
ATOM 2764 N N . ASN B 1 123 ? -15.164 8.75 -5.195 1 93 123 ASN B N 1
ATOM 2765 C CA . ASN B 1 123 ? -16.5 9.281 -4.957 1 93 123 ASN B CA 1
ATOM 2766 C C . ASN B 1 123 ? -17.531 8.164 -4.758 1 93 123 ASN B C 1
ATOM 2768 O O . ASN B 1 123 ? -17.156 6.992 -4.676 1 93 123 ASN B O 1
ATOM 2772 N N . LYS B 1 124 ? -18.75 8.562 -4.652 1 94.5 124 LYS B N 1
ATOM 2773 C CA . LYS B 1 124 ? -19.812 7.594 -4.391 1 94.5 124 LYS B CA 1
ATOM 2774 C C . LYS B 1 124 ? -19.844 6.5 -5.457 1 94.5 124 LYS B C 1
ATOM 2776 O O . LYS B 1 124 ? -19.891 5.312 -5.133 1 94.5 124 LYS B O 1
ATOM 2781 N N . LYS B 1 125 ? -19.812 6.883 -6.703 1 96.12 125 LYS B N 1
ATOM 2782 C CA . LYS B 1 125 ? -19.844 5.934 -7.812 1 96.12 125 LYS B CA 1
ATOM 2783 C C . LYS B 1 125 ? -18.672 4.961 -7.75 1 96.12 125 LYS B C 1
ATOM 2785 O O . LYS B 1 125 ? -18.859 3.75 -7.906 1 96.12 125 LYS B O 1
ATOM 2790 N N . SER B 1 126 ? -17.453 5.48 -7.52 1 96.81 126 SER B N 1
ATOM 2791 C CA . SER B 1 126 ? -16.266 4.641 -7.426 1 96.81 126 SER B CA 1
ATOM 2792 C C . SER B 1 126 ? -16.375 3.65 -6.273 1 96.81 126 SER B C 1
ATOM 2794 O O . SER B 1 126 ? -15.984 2.488 -6.402 1 96.81 126 SER B O 1
ATOM 2796 N N . LEU B 1 127 ? -16.891 4.137 -5.152 1 97.75 127 LEU B N 1
ATOM 2797 C CA . LEU B 1 127 ? -17.016 3.277 -3.98 1 97.75 127 LEU B CA 1
ATOM 2798 C C . LEU B 1 127 ? -18.016 2.158 -4.238 1 97.75 127 LEU B C 1
ATOM 2800 O O . LEU B 1 127 ? -17.812 1.02 -3.812 1 97.75 127 LEU B O 1
ATOM 2804 N N . GLU B 1 128 ? -19.047 2.49 -4.945 1 97.62 128 GLU B N 1
ATOM 2805 C CA . GLU B 1 128 ? -20.016 1.469 -5.328 1 97.62 128 GLU B CA 1
ATOM 2806 C C . GLU B 1 128 ? -19.391 0.429 -6.25 1 97.62 128 GLU B C 1
ATOM 2808 O O . GLU B 1 128 ? -19.641 -0.77 -6.105 1 97.62 128 GLU B O 1
ATOM 2813 N N . GLU B 1 129 ? -18.594 0.864 -7.16 1 97.69 129 GLU B N 1
ATOM 2814 C CA . GLU B 1 129 ? -17.922 -0.025 -8.102 1 97.69 129 GLU B CA 1
ATOM 2815 C C . GLU B 1 129 ? -16.984 -0.988 -7.367 1 97.69 129 GLU B C 1
ATOM 2817 O O . GLU B 1 129 ? -16.844 -2.146 -7.77 1 97.69 129 GLU B O 1
ATOM 2822 N N . ILE B 1 130 ? -16.422 -0.527 -6.285 1 97.88 130 ILE B N 1
ATOM 2823 C CA . ILE B 1 130 ? -15.477 -1.33 -5.52 1 97.88 130 ILE B CA 1
ATOM 2824 C C . ILE B 1 130 ? -16.234 -2.334 -4.652 1 97.88 130 ILE B C 1
ATOM 2826 O O . ILE B 1 130 ? -15.672 -3.344 -4.223 1 97.88 130 ILE B O 1
ATOM 2830 N N . GLY B 1 131 ? -17.453 -1.967 -4.277 1 97.69 131 GLY B N 1
ATOM 2831 C CA . GLY B 1 131 ? -18.266 -2.926 -3.537 1 97.69 131 GLY B CA 1
ATOM 2832 C C . GLY B 1 131 ? -18.922 -2.328 -2.307 1 97.69 131 GLY B C 1
ATOM 2833 O O . GLY B 1 131 ? -19.609 -3.029 -1.561 1 97.69 131 GLY B O 1
ATOM 2834 N N . HIS B 1 132 ? -18.672 -1.074 -2.109 1 97.81 132 HIS B N 1
ATOM 2835 C CA . HIS B 1 132 ? -19.297 -0.432 -0.954 1 97.81 132 HIS B CA 1
ATOM 2836 C C . HIS B 1 132 ? -20.719 -0.006 -1.26 1 97.81 132 HIS B C 1
ATOM 2838 O O . HIS B 1 132 ? -21.094 0.167 -2.426 1 97.81 132 HIS B O 1
ATOM 2844 N N . THR B 1 133 ? -21.516 0.119 -0.198 1 96.56 133 THR B N 1
ATOM 2845 C CA . THR B 1 133 ? -22.891 0.575 -0.36 1 96.56 133 THR B CA 1
ATOM 2846 C C . THR B 1 133 ? -23.172 1.777 0.537 1 96.56 133 THR B C 1
ATOM 2848 O O . THR B 1 133 ? -24.219 2.42 0.413 1 96.56 133 THR B O 1
ATOM 2851 N N . LYS B 1 134 ? -22.281 2.127 1.398 1 96.38 134 LYS B N 1
ATOM 2852 C CA . LYS B 1 134 ? -22.438 3.24 2.33 1 96.38 134 LYS B CA 1
ATOM 2853 C C . LYS B 1 134 ? -21.875 4.531 1.746 1 96.38 134 LYS B C 1
ATOM 2855 O O . LYS B 1 134 ? -21.094 4.496 0.797 1 96.38 134 LYS B O 1
ATOM 2860 N N . THR B 1 135 ? -22.297 5.609 2.338 1 96.19 135 THR B N 1
ATOM 2861 C CA . THR B 1 135 ? -21.734 6.895 1.922 1 96.19 135 THR B CA 1
ATOM 2862 C C . THR B 1 135 ? -20.297 7.035 2.383 1 96.19 135 THR B C 1
ATOM 2864 O O . THR B 1 135 ? -19.844 6.297 3.262 1 96.19 135 THR B O 1
ATOM 2867 N N . VAL B 1 136 ? -19.625 7.965 1.773 1 96.56 136 VAL B N 1
ATOM 2868 C CA . VAL B 1 136 ? -18.234 8.227 2.146 1 96.56 136 VAL B CA 1
ATOM 2869 C C . VAL B 1 136 ? -18.156 8.57 3.633 1 96.56 136 VAL B C 1
ATOM 2871 O O . VAL B 1 136 ? -17.312 8.039 4.355 1 96.56 136 VAL B O 1
ATOM 2874 N N . GLU B 1 137 ? -19.016 9.453 4.07 1 96.31 137 GLU B N 1
ATOM 2875 C CA . GLU B 1 137 ? -19.031 9.883 5.465 1 96.31 137 GLU B CA 1
ATOM 2876 C C . GLU B 1 137 ? -19.234 8.695 6.406 1 96.31 137 GLU B C 1
ATOM 2878 O O . GLU B 1 137 ? -18.531 8.578 7.418 1 96.31 137 GLU B O 1
ATOM 2883 N N . GLN B 1 138 ? -20.156 7.824 6.047 1 97.38 138 GLN B N 1
ATOM 2884 C CA . GLN B 1 138 ? -20.422 6.645 6.859 1 97.38 138 GLN B CA 1
ATOM 2885 C C . GLN B 1 138 ? -19.219 5.727 6.922 1 97.38 138 GLN B C 1
ATOM 2887 O O . GLN B 1 138 ? -18.891 5.184 7.98 1 97.38 138 GLN B O 1
ATOM 2892 N N . LEU B 1 139 ? -18.609 5.59 5.809 1 98.25 139 LEU B N 1
ATOM 2893 C CA . LEU B 1 139 ? -17.438 4.719 5.73 1 98.25 139 LEU B CA 1
ATOM 2894 C C . LEU B 1 139 ? -16.281 5.285 6.547 1 98.25 139 LEU B C 1
ATOM 2896 O O . LEU B 1 139 ? -15.633 4.559 7.305 1 98.25 139 LEU B O 1
ATOM 2900 N N . VAL B 1 140 ? -16.016 6.555 6.387 1 98.25 140 VAL B N 1
ATOM 2901 C CA . VAL B 1 140 ? -14.922 7.203 7.098 1 98.25 140 VAL B CA 1
ATOM 2902 C C . VAL B 1 140 ? -15.156 7.105 8.602 1 98.25 140 VAL B C 1
ATOM 2904 O O . VAL B 1 140 ? -14.227 6.809 9.359 1 98.25 140 VAL B O 1
ATOM 2907 N N . LEU B 1 141 ? -16.359 7.309 9.039 1 98.12 141 LEU B N 1
ATOM 2908 C CA . LEU B 1 141 ? 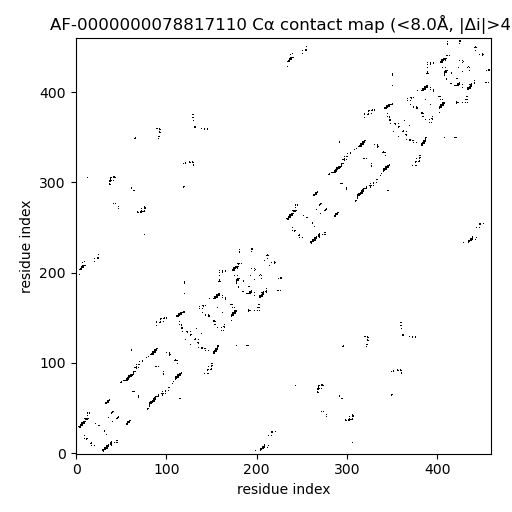-16.688 7.23 10.461 1 98.12 141 LEU B CA 1
ATOM 2909 C C . LEU B 1 141 ? -16.469 5.816 10.984 1 98.12 141 LEU B C 1
ATOM 2911 O O . LEU B 1 141 ? -15.93 5.633 12.078 1 98.12 141 LEU B O 1
ATOM 2915 N N . LYS B 1 142 ? -16.953 4.887 10.281 1 97.88 142 LYS B N 1
ATOM 2916 C CA . LYS B 1 142 ? -16.797 3.49 10.672 1 97.88 142 LYS B CA 1
ATOM 2917 C C . LYS B 1 142 ? -15.32 3.111 10.758 1 97.88 142 LYS B C 1
ATOM 2919 O O . LYS B 1 142 ? -14.891 2.463 11.719 1 97.88 142 LYS B O 1
ATOM 2924 N N . GLN B 1 143 ? -14.531 3.5 9.789 1 98.75 143 GLN B N 1
ATOM 2925 C CA . GLN B 1 143 ? -13.117 3.172 9.719 1 98.75 143 GLN B CA 1
ATOM 2926 C C . GLN B 1 143 ? -12.32 3.918 10.789 1 98.75 143 GLN B C 1
ATOM 2928 O O . GLN B 1 143 ? -11.352 3.387 11.336 1 98.75 143 GLN B O 1
ATOM 2933 N N . ALA B 1 144 ? -12.758 5.129 11.062 1 98.69 144 ALA B N 1
ATOM 2934 C CA . ALA B 1 144 ? -12.164 5.832 12.195 1 98.69 144 ALA B CA 1
ATOM 2935 C C . ALA B 1 144 ? -12.359 5.047 13.492 1 98.69 144 ALA B C 1
ATOM 2937 O O . ALA B 1 144 ? -11.469 5.02 14.344 1 98.69 144 ALA B O 1
ATOM 2938 N N . GLY B 1 145 ? -13.508 4.438 13.633 1 98.44 145 GLY B N 1
ATOM 2939 C CA . GLY B 1 145 ? -13.758 3.586 14.781 1 98.44 145 GLY B CA 1
ATOM 2940 C C . GLY B 1 145 ? -12.797 2.418 14.883 1 98.44 145 GLY B C 1
ATOM 2941 O O . GLY B 1 145 ? -12.367 2.049 15.977 1 98.44 145 GLY B O 1
ATOM 2942 N N . LEU B 1 146 ? -12.422 1.834 13.773 1 98.62 146 LEU B N 1
ATOM 2943 C CA . LEU B 1 146 ? -11.461 0.74 13.742 1 98.62 146 LEU B CA 1
ATOM 2944 C C . LEU B 1 146 ? -10.078 1.214 14.195 1 98.62 146 LEU B C 1
ATOM 2946 O O . LEU B 1 146 ? -9.359 0.478 14.867 1 98.62 146 LEU B O 1
ATOM 2950 N N . ILE B 1 147 ? -9.766 2.377 13.75 1 98.75 147 ILE B N 1
ATOM 2951 C CA . ILE B 1 147 ? -8.484 2.963 14.148 1 98.75 147 ILE B CA 1
ATOM 2952 C C . ILE B 1 147 ? -8.453 3.152 15.664 1 98.75 147 ILE B C 1
ATOM 2954 O O . ILE B 1 147 ? -7.461 2.822 16.312 1 98.75 147 ILE B O 1
ATOM 2958 N N . LYS B 1 148 ? -9.523 3.678 16.203 1 98.25 148 LYS B N 1
ATOM 2959 C CA . LYS B 1 148 ? -9.609 3.812 17.656 1 98.25 148 LYS B CA 1
ATOM 2960 C C . LYS B 1 148 ? -9.43 2.463 18.344 1 98.25 148 LYS B C 1
ATOM 2962 O O . LYS B 1 148 ? -8.664 2.346 19.297 1 98.25 148 LYS B O 1
ATOM 2967 N N . LYS B 1 149 ? -10.094 1.466 17.859 1 98.25 149 LYS B N 1
ATOM 2968 C CA . LYS B 1 149 ? -10.031 0.125 18.438 1 98.25 149 LYS B CA 1
ATOM 2969 C C . LYS B 1 149 ? -8.625 -0.458 18.328 1 98.25 149 LYS B C 1
ATOM 2971 O O . LYS B 1 149 ? -8.203 -1.231 19.188 1 98.25 149 LYS B O 1
ATOM 2976 N N . SER B 1 150 ? -7.891 -0.119 17.312 1 98.56 150 SER B N 1
ATOM 2977 C CA . SER B 1 150 ? -6.57 -0.68 17.047 1 98.56 150 SER B CA 1
ATOM 2978 C C . SER B 1 150 ? -5.516 -0.068 17.969 1 98.56 150 SER B C 1
ATOM 2980 O O . SER B 1 150 ? -4.43 -0.627 18.141 1 98.56 150 SER B O 1
ATOM 2982 N N . GLY B 1 151 ? -5.777 1.151 18.438 1 98.19 151 GLY B N 1
ATOM 2983 C CA . GLY B 1 151 ? -4.805 1.88 19.25 1 98.19 151 GLY B CA 1
ATOM 2984 C C . GLY B 1 151 ? -3.898 2.77 18.422 1 98.19 151 GLY B C 1
ATOM 2985 O O . GLY B 1 151 ? -2.986 3.402 18.953 1 98.19 151 GLY B O 1
ATOM 2986 N N . ALA B 1 152 ? -4.141 2.805 17.109 1 98.62 152 ALA B N 1
ATOM 2987 C CA . ALA B 1 152 ? -3.365 3.699 16.266 1 98.62 152 ALA B CA 1
ATOM 2988 C C . ALA B 1 152 ? -3.646 5.16 16.594 1 98.62 152 ALA B C 1
ATOM 2990 O O . ALA B 1 152 ? -4.609 5.465 17.312 1 98.62 152 ALA B O 1
ATOM 2991 N N . ALA B 1 153 ? -2.799 6.039 16.109 1 98.44 153 ALA B N 1
ATOM 2992 C CA . ALA B 1 153 ? -2.803 7.43 16.562 1 98.44 153 ALA B CA 1
ATOM 2993 C C . ALA B 1 153 ? -3.957 8.203 15.93 1 98.44 153 ALA B C 1
ATOM 2995 O O . ALA B 1 153 ? -4.488 9.141 16.531 1 98.44 153 ALA B O 1
ATOM 2996 N N . GLY B 1 154 ? -4.266 7.852 14.672 1 98.75 154 GLY B N 1
ATOM 2997 C CA . GLY B 1 154 ? -5.281 8.664 14.016 1 98.75 154 GLY B CA 1
ATOM 2998 C C . GLY B 1 154 ? -5.559 8.234 12.586 1 98.75 154 GLY B C 1
ATOM 2999 O O . GLY B 1 154 ? -5.355 7.066 12.234 1 98.75 154 GLY B O 1
ATOM 3000 N N . ILE B 1 155 ? -6.203 9.227 11.844 1 98.81 155 ILE B N 1
ATOM 3001 C CA . ILE B 1 155 ? -6.629 8.891 10.492 1 98.81 155 ILE B CA 1
ATOM 3002 C C . ILE B 1 155 ? -6.176 9.977 9.516 1 98.81 155 ILE B C 1
ATOM 3004 O O . ILE B 1 155 ? -5.828 11.086 9.938 1 98.81 155 ILE B O 1
ATOM 3008 N N . VAL B 1 156 ? -6.078 9.633 8.312 1 98.75 156 VAL B N 1
ATOM 3009 C CA . VAL B 1 156 ? -6.043 10.539 7.172 1 98.75 156 VAL B CA 1
ATOM 3010 C C . VAL B 1 156 ? -7.391 10.523 6.453 1 98.75 156 VAL B C 1
ATOM 3012 O O . VAL B 1 156 ? -7.871 9.461 6.051 1 98.75 156 VAL B O 1
ATOM 3015 N N . CYS B 1 157 ? -8.016 11.602 6.328 1 97.44 157 CYS B N 1
ATOM 3016 C CA . CYS B 1 157 ? -9.273 11.711 5.602 1 97.44 157 CYS B CA 1
ATOM 3017 C C . CYS B 1 157 ? -9.43 13.109 5.004 1 97.44 157 CYS B C 1
ATOM 3019 O O . CYS B 1 157 ? -8.633 14 5.281 1 97.44 157 CYS B O 1
ATOM 3021 N N . SER B 1 158 ? -10.406 13.211 4.16 1 94 158 SER B N 1
ATOM 3022 C CA . SER B 1 158 ? -10.664 14.523 3.566 1 94 158 SER B CA 1
ATOM 3023 C C . SER B 1 158 ? -11.125 15.523 4.621 1 94 158 SER B C 1
ATOM 3025 O O . SER B 1 158 ? -11.68 15.141 5.652 1 94 158 SER B O 1
ATOM 3027 N N . ALA B 1 159 ? -10.891 16.797 4.297 1 90.62 159 ALA B N 1
ATOM 3028 C CA . ALA B 1 159 ? -11.336 17.859 5.191 1 90.62 159 ALA B CA 1
ATOM 3029 C C . ALA B 1 159 ? -12.852 17.844 5.352 1 90.62 159 ALA B C 1
ATOM 3031 O O . ALA B 1 159 ? -13.383 18.219 6.398 1 90.62 159 ALA B O 1
ATOM 3032 N N . GLN B 1 160 ? -13.516 17.328 4.383 1 89.44 160 GLN B N 1
ATOM 3033 C CA . GLN B 1 160 ? -14.977 17.281 4.41 1 89.44 160 GLN B CA 1
ATOM 3034 C C . GLN B 1 160 ? -15.477 16.344 5.512 1 89.44 160 GLN B C 1
ATOM 3036 O O . GLN B 1 160 ? -16.5 16.609 6.137 1 89.44 160 GLN B O 1
ATOM 3041 N N . GLU B 1 161 ? -14.711 15.297 5.734 1 94.56 161 GLU B N 1
ATOM 3042 C CA . GLU B 1 161 ? -15.141 14.312 6.723 1 94.56 161 GLU B CA 1
ATOM 3043 C C . GLU B 1 161 ? -14.516 14.594 8.086 1 94.56 161 GLU B C 1
ATOM 3045 O O . GLU B 1 161 ? -14.961 14.047 9.102 1 94.56 161 GLU B O 1
ATOM 3050 N N . ALA B 1 162 ? -13.562 15.445 8.141 1 95.38 162 ALA B N 1
ATOM 3051 C CA . ALA B 1 162 ? -12.812 15.688 9.367 1 95.38 162 ALA B CA 1
ATOM 3052 C C . ALA B 1 162 ? -13.727 16.172 10.492 1 95.38 162 ALA B C 1
ATOM 3054 O O . ALA B 1 162 ? -13.586 15.75 11.641 1 95.38 162 ALA B O 1
ATOM 3055 N N . LYS B 1 163 ? -14.648 17 10.141 1 94.31 163 LYS B N 1
ATOM 3056 C CA . LYS B 1 163 ? -15.531 17.594 11.141 1 94.31 163 LYS B CA 1
ATOM 3057 C C . LYS B 1 163 ? -16.375 16.531 11.836 1 94.31 163 LYS B C 1
ATOM 3059 O O . LYS B 1 163 ? -16.484 16.516 13.062 1 94.31 163 LYS B O 1
ATOM 3064 N N . ILE B 1 164 ? -16.969 15.695 11.062 1 95.94 164 ILE B N 1
ATOM 3065 C CA . ILE B 1 164 ? -17.844 14.688 11.633 1 95.94 164 ILE B CA 1
ATOM 3066 C C . ILE B 1 164 ? -17.016 13.672 12.43 1 95.94 164 ILE B C 1
ATOM 3068 O O . ILE B 1 164 ? -17.484 13.148 13.445 1 95.94 164 ILE B O 1
ATOM 3072 N N . VAL B 1 165 ? -15.844 13.32 11.984 1 97.88 165 VAL B N 1
ATOM 3073 C CA . VAL B 1 165 ? -14.969 12.414 12.711 1 97.88 165 VAL B CA 1
ATOM 3074 C C . VAL B 1 165 ? -14.586 13.031 14.055 1 97.88 165 VAL B C 1
ATOM 3076 O O . VAL B 1 165 ? -14.648 12.367 15.094 1 97.88 165 VAL B O 1
ATOM 3079 N N . ARG B 1 166 ? -14.203 14.289 14.023 1 97.25 166 ARG B N 1
ATOM 3080 C CA . ARG B 1 166 ? -13.797 14.992 15.234 1 97.25 166 ARG B CA 1
ATOM 3081 C C . ARG B 1 166 ? -14.93 15.016 16.25 1 97.25 166 ARG B C 1
ATOM 3083 O O . ARG B 1 166 ? -14.695 14.844 17.453 1 97.25 166 ARG B O 1
ATOM 3090 N N . LYS B 1 167 ? -16.109 15.273 15.812 1 96.62 167 LYS B N 1
ATOM 3091 C CA . LYS B 1 167 ? -17.266 15.312 16.703 1 96.62 167 LYS B CA 1
ATOM 3092 C C . LYS B 1 167 ? -17.438 13.977 17.422 1 96.62 167 LYS B C 1
ATOM 3094 O O . LYS B 1 167 ? -17.781 13.953 18.609 1 96.62 167 LYS B O 1
ATOM 3099 N N . LYS B 1 168 ? -17.156 12.945 16.781 1 97.12 168 LYS B N 1
ATOM 3100 C CA . LYS B 1 168 ? -17.391 11.625 17.359 1 97.12 168 LYS B CA 1
ATOM 3101 C C . LYS B 1 168 ? -16.172 11.148 18.156 1 97.12 168 LYS B C 1
ATOM 3103 O O . LYS B 1 168 ? -16.328 10.516 19.203 1 97.12 168 LYS B O 1
ATOM 3108 N N . TYR B 1 169 ? -15.031 11.406 17.609 1 96.88 169 TYR B N 1
ATOM 3109 C CA . TYR B 1 169 ? -13.781 10.969 18.234 1 96.88 169 TYR B CA 1
ATOM 3110 C C . TYR B 1 169 ? -12.914 12.164 18.609 1 96.88 169 TYR B C 1
ATOM 3112 O O . TYR B 1 169 ? -12.055 12.586 17.828 1 96.88 169 TYR B O 1
ATOM 3120 N N . LYS B 1 170 ? -12.938 12.641 19.812 1 94.19 170 LYS B N 1
ATOM 3121 C CA . LYS B 1 170 ? -12.398 13.922 20.266 1 94.19 170 LYS B CA 1
ATOM 3122 C C . LYS B 1 170 ? -10.875 13.891 20.297 1 94.19 170 LYS B C 1
ATOM 3124 O O . LYS B 1 170 ? -10.227 14.914 20.062 1 94.19 170 LYS B O 1
ATOM 3129 N N . ASN B 1 171 ? -10.258 12.742 20.438 1 93.88 171 ASN B N 1
ATOM 3130 C CA . ASN B 1 171 ? -8.82 12.719 20.688 1 93.88 171 ASN B CA 1
ATOM 3131 C C . ASN B 1 171 ? -8.055 12.109 19.531 1 93.88 171 ASN B C 1
ATOM 3133 O O . ASN B 1 171 ? -6.832 11.961 19.594 1 93.88 171 ASN B O 1
ATOM 3137 N N . LEU B 1 172 ? -8.727 11.797 18.438 1 97.06 172 LEU B N 1
ATOM 3138 C CA . LEU B 1 172 ? -8.055 11.172 17.312 1 97.06 172 LEU B CA 1
ATOM 3139 C C . LEU B 1 172 ? -7.199 12.188 16.562 1 97.06 172 LEU B C 1
ATOM 3141 O O . LEU B 1 172 ? -7.617 13.328 16.344 1 97.06 172 LEU B O 1
ATOM 3145 N N . PHE B 1 173 ? -6.004 11.805 16.203 1 97.94 173 PHE B N 1
ATOM 3146 C CA . PHE B 1 173 ? -5.152 12.625 15.352 1 97.94 173 PHE B CA 1
ATOM 3147 C C . PHE B 1 173 ? -5.664 12.625 13.922 1 97.94 173 PHE B C 1
ATOM 3149 O O . PHE B 1 173 ? -5.641 11.594 13.242 1 97.94 173 PHE B O 1
ATOM 3156 N N . ILE B 1 174 ? -6.176 13.758 13.461 1 98.31 174 ILE B N 1
ATOM 3157 C CA . ILE B 1 174 ? -6.781 13.812 12.133 1 98.31 174 ILE B CA 1
ATOM 3158 C C . ILE B 1 174 ? -5.891 14.625 11.195 1 98.31 174 ILE B C 1
ATOM 3160 O O . ILE B 1 174 ? -5.66 15.812 11.422 1 98.31 174 ILE B O 1
ATOM 3164 N N . VAL B 1 175 ? -5.387 13.992 10.172 1 98.44 175 VAL B N 1
ATOM 3165 C CA . VAL B 1 175 ? -4.602 14.641 9.125 1 98.44 175 VAL B CA 1
ATOM 3166 C C . VAL B 1 175 ? -5.426 14.727 7.844 1 98.44 175 VAL B C 1
ATOM 3168 O O . VAL B 1 175 ? -6.012 13.734 7.402 1 98.44 175 VAL B O 1
ATOM 3171 N N . THR B 1 176 ? -5.422 15.859 7.211 1 97.5 176 THR B N 1
ATOM 3172 C CA . THR B 1 176 ? -6.258 16.031 6.023 1 97.5 176 THR B CA 1
ATOM 3173 C C . THR B 1 176 ? -5.422 16.5 4.84 1 97.5 176 THR B C 1
ATOM 3175 O O . THR B 1 176 ? -4.727 17.516 4.926 1 97.5 176 THR B O 1
ATOM 3178 N N . PRO B 1 177 ? -5.453 15.781 3.756 1 96.5 177 PRO B N 1
ATOM 3179 C CA . PRO B 1 177 ? -4.871 16.219 2.484 1 96.5 177 PRO B CA 1
ATOM 3180 C C . PRO B 1 177 ? -5.832 17.094 1.672 1 96.5 177 PRO B C 1
ATOM 3182 O O . PRO B 1 177 ? -6.891 17.484 2.168 1 96.5 177 PRO B O 1
ATOM 3185 N N . GLY B 1 178 ? -5.461 17.484 0.484 1 92.06 178 GLY B N 1
ATOM 3186 C CA . GLY B 1 178 ? -6.328 18.266 -0.384 1 92.06 178 GLY B CA 1
ATOM 3187 C C . GLY B 1 178 ? -6.449 19.719 0.041 1 92.06 178 GLY B C 1
ATOM 3188 O O . GLY B 1 178 ? -7.508 20.328 -0.11 1 92.06 178 GLY B O 1
ATOM 3189 N N . ILE B 1 179 ? -5.457 20.312 0.618 1 95.44 179 ILE B N 1
ATOM 3190 C CA . ILE B 1 179 ? -5.457 21.672 1.128 1 95.44 179 ILE B CA 1
ATOM 3191 C C . ILE B 1 179 ? -4.77 22.609 0.127 1 95.44 179 ILE B C 1
ATOM 3193 O O . ILE B 1 179 ? -3.68 22.297 -0.364 1 95.44 179 ILE B O 1
ATOM 3197 N N . ARG B 1 180 ? -5.41 23.703 -0.166 1 95.12 180 ARG B N 1
ATOM 3198 C CA . ARG B 1 180 ? -4.898 24.703 -1.105 1 95.12 180 ARG B CA 1
ATOM 3199 C C . ARG B 1 180 ? -4.961 26.109 -0.506 1 95.12 180 ARG B C 1
ATOM 3201 O O . ARG B 1 180 ? -5.898 26.438 0.223 1 95.12 180 ARG B O 1
ATOM 3208 N N . LEU B 1 181 ? -3.982 26.891 -0.853 1 95.75 181 LEU B N 1
ATOM 3209 C CA . LEU B 1 181 ? -4.066 28.297 -0.492 1 95.75 181 LEU B CA 1
ATOM 3210 C C . LEU B 1 181 ? -5.16 29 -1.29 1 95.75 181 LEU B C 1
ATOM 3212 O O . LEU B 1 181 ? -5.465 28.609 -2.416 1 95.75 181 LEU B O 1
ATOM 3216 N N . PRO B 1 182 ? -5.727 30.047 -0.625 1 92.75 182 PRO B N 1
ATOM 3217 C CA . PRO B 1 182 ? -6.746 30.781 -1.375 1 92.75 182 PRO B CA 1
ATOM 3218 C C . PRO B 1 182 ? -6.25 31.25 -2.744 1 92.75 182 PRO B C 1
ATOM 3220 O O . PRO B 1 182 ? -5.148 31.781 -2.857 1 92.75 182 PRO B O 1
ATOM 3223 N N . GLY B 1 183 ? -7.051 30.969 -3.809 1 90.94 183 GLY B N 1
ATOM 3224 C CA . GLY B 1 183 ? -6.719 31.438 -5.148 1 90.94 183 GLY B CA 1
ATOM 3225 C C . GLY B 1 183 ? -5.98 30.391 -5.969 1 90.94 183 GLY B C 1
ATOM 3226 O O . GLY B 1 183 ? -5.852 30.531 -7.188 1 90.94 183 GLY B O 1
ATOM 3227 N N . ASP B 1 184 ? -5.477 29.328 -5.328 1 92 184 ASP B N 1
ATOM 3228 C CA . ASP B 1 184 ? -4.742 28.297 -6.059 1 92 184 ASP B CA 1
ATOM 3229 C C . ASP B 1 184 ? -5.695 27.328 -6.754 1 92 184 ASP B C 1
ATOM 3231 O O . ASP B 1 184 ? -6.836 27.156 -6.316 1 92 184 ASP B O 1
ATOM 3235 N N . ASP B 1 185 ? -5.242 26.656 -7.773 1 85.69 185 ASP B N 1
ATOM 3236 C CA . ASP B 1 185 ? -6.02 25.672 -8.523 1 85.69 185 ASP B CA 1
ATOM 3237 C C . ASP B 1 185 ? -6.203 24.391 -7.719 1 85.69 185 ASP B C 1
ATOM 3239 O O . ASP B 1 185 ? -5.277 23.938 -7.039 1 85.69 185 ASP B O 1
ATOM 3243 N N . ALA B 1 186 ? -7.43 23.781 -7.844 1 81.25 186 ALA B N 1
ATOM 3244 C CA . ALA B 1 186 ? -7.711 22.516 -7.168 1 81.25 186 ALA B CA 1
ATOM 3245 C C . ALA B 1 186 ? -6.996 21.359 -7.852 1 81.25 186 ALA B C 1
ATOM 3247 O O . ALA B 1 186 ? -6.652 20.359 -7.203 1 81.25 186 ALA B O 1
ATOM 3248 N N . ASN B 1 187 ? -6.758 21.391 -9.102 1 75.62 187 ASN B N 1
ATOM 3249 C CA . ASN B 1 187 ? -6.164 20.328 -9.914 1 75.62 187 ASN B CA 1
ATOM 3250 C C . ASN B 1 187 ? -6.902 19.016 -9.734 1 75.62 187 ASN B C 1
ATOM 3252 O O . ASN B 1 187 ? -8.117 18.938 -9.945 1 75.62 187 ASN B O 1
ATOM 3256 N N . ASP B 1 188 ? -6.258 18 -9.273 1 70.88 188 ASP B N 1
ATOM 3257 C CA . ASP B 1 188 ? -6.836 16.656 -9.227 1 70.88 188 ASP B CA 1
ATOM 3258 C C . ASP B 1 188 ? -7.562 16.422 -7.906 1 70.88 188 ASP B C 1
ATOM 3260 O O . ASP B 1 188 ? -8.055 15.312 -7.652 1 70.88 188 ASP B O 1
ATOM 3264 N N . GLN B 1 189 ? -7.52 17.391 -7.16 1 74.19 189 GLN B N 1
ATOM 3265 C CA . GLN B 1 189 ? -8.195 17.266 -5.875 1 74.19 189 GLN B CA 1
ATOM 3266 C C . GLN B 1 189 ? -9.648 17.719 -5.965 1 74.19 189 GLN B C 1
ATOM 3268 O O . GLN B 1 189 ? -9.922 18.891 -6.238 1 74.19 189 GLN B O 1
ATOM 3273 N N . SER B 1 190 ? -10.531 16.781 -5.707 1 71.44 190 SER B N 1
ATOM 3274 C CA . SER B 1 190 ? -11.953 17.062 -5.906 1 71.44 190 SER B CA 1
ATOM 3275 C C . SER B 1 190 ? -12.547 17.812 -4.715 1 71.44 190 SER B C 1
ATOM 3277 O O . SER B 1 190 ? -13.555 18.5 -4.848 1 71.44 190 SER B O 1
ATOM 3279 N N . ARG B 1 191 ? -11.977 17.734 -3.619 1 75 191 ARG B N 1
ATOM 3280 C CA . ARG B 1 191 ? -12.516 18.312 -2.393 1 75 191 ARG B CA 1
ATOM 3281 C C . ARG B 1 191 ? -11.453 19.141 -1.68 1 75 191 ARG B C 1
ATOM 3283 O O . ARG B 1 191 ? -10.82 18.688 -0.73 1 75 191 ARG B O 1
ATOM 3290 N N . VAL B 1 192 ? -11.359 20.375 -2.09 1 83.56 192 VAL B N 1
ATOM 3291 C CA . VAL B 1 192 ? -10.281 21.219 -1.563 1 83.56 192 VAL B CA 1
ATOM 3292 C C . VAL B 1 192 ? -10.82 22.109 -0.441 1 83.56 192 VAL B C 1
ATOM 3294 O O . VAL B 1 192 ? -12.016 22.375 -0.376 1 83.56 192 VAL B O 1
ATOM 3297 N N . MET B 1 193 ? -9.938 22.422 0.458 1 91.44 193 MET B N 1
ATOM 3298 C CA . MET B 1 193 ? -10.195 23.312 1.581 1 91.44 193 MET B CA 1
ATOM 3299 C C . MET B 1 193 ? -8.977 24.188 1.868 1 91.44 193 MET B C 1
ATOM 3301 O O . MET B 1 193 ? -7.855 23.844 1.495 1 91.44 193 MET B O 1
ATOM 3305 N N . THR B 1 194 ? -9.211 25.359 2.451 1 95 194 THR B N 1
ATOM 3306 C CA . THR B 1 194 ? -8.086 26.219 2.824 1 95 194 THR B CA 1
ATOM 3307 C C . THR B 1 194 ? -7.488 25.766 4.152 1 95 194 THR B C 1
ATOM 3309 O O . THR B 1 194 ? -8.148 25.078 4.938 1 95 194 THR B O 1
ATOM 3312 N N . PRO B 1 195 ? -6.215 26.172 4.383 1 95.94 195 PRO B N 1
ATOM 3313 C CA . PRO B 1 195 ? -5.609 25.828 5.668 1 95.94 195 PRO B CA 1
ATOM 3314 C C . PRO B 1 195 ? -6.434 26.312 6.859 1 95.94 195 PRO B C 1
ATOM 3316 O O . PRO B 1 195 ? -6.719 25.531 7.773 1 95.94 195 PRO B O 1
ATOM 3319 N N . ASN B 1 196 ? -6.863 27.516 6.844 1 95.06 196 ASN B N 1
ATOM 3320 C CA . ASN B 1 196 ? -7.641 28.062 7.949 1 95.06 196 ASN B CA 1
ATOM 3321 C C . ASN B 1 196 ? -8.945 27.297 8.156 1 95.06 196 ASN B C 1
ATOM 3323 O O . ASN B 1 196 ? -9.312 26.984 9.289 1 95.06 196 ASN B O 1
ATOM 3327 N N . ASP B 1 197 ? -9.602 27.047 7.098 1 94 197 ASP B N 1
ATOM 3328 C CA . ASP B 1 197 ? -10.859 26.312 7.207 1 94 197 ASP B CA 1
ATOM 3329 C C . ASP B 1 197 ? -10.633 24.922 7.785 1 94 197 ASP B C 1
ATOM 3331 O O . ASP B 1 197 ? -11.438 24.422 8.578 1 94 197 ASP B O 1
ATOM 3335 N N . ALA B 1 198 ? -9.57 24.25 7.34 1 94.25 198 ALA B N 1
ATOM 3336 C CA . ALA B 1 198 ? -9.242 22.938 7.863 1 94.25 198 ALA B CA 1
ATOM 3337 C C . ALA B 1 198 ? -9.016 22.984 9.375 1 94.25 198 ALA B C 1
ATOM 3339 O O . ALA B 1 198 ? -9.57 22.156 10.117 1 94.25 198 ALA B O 1
ATOM 3340 N N . PHE B 1 199 ? -8.25 23.906 9.844 1 94 199 PHE B N 1
ATOM 3341 C CA . PHE B 1 199 ? -7.941 23.984 11.266 1 94 199 PHE B CA 1
ATOM 3342 C C . PHE B 1 199 ? -9.164 24.453 12.055 1 94 199 PHE B C 1
ATOM 3344 O O . PHE B 1 199 ? -9.328 24.078 13.219 1 94 199 PHE B O 1
ATOM 3351 N N . LYS B 1 200 ? -10.031 25.219 11.422 1 91.94 200 LYS B N 1
ATOM 3352 C CA . LYS B 1 200 ? -11.305 25.562 12.055 1 91.94 200 LYS B CA 1
ATOM 3353 C C . LYS B 1 200 ? -12.141 24.312 12.312 1 91.94 200 LYS B C 1
ATOM 3355 O O . LYS B 1 200 ? -12.891 24.234 13.281 1 91.94 200 LYS B O 1
ATOM 3360 N N . ASN B 1 201 ? -11.953 23.359 11.438 1 90.88 201 ASN B N 1
ATOM 3361 C CA . ASN B 1 201 ? -12.625 22.078 11.602 1 90.88 201 ASN B CA 1
ATOM 3362 C C . ASN B 1 201 ? -11.898 21.188 12.609 1 90.88 201 ASN B C 1
ATOM 3364 O O . ASN B 1 201 ? -12.211 20 12.734 1 90.88 201 ASN B O 1
ATOM 3368 N N . LYS B 1 202 ? -10.859 21.688 13.242 1 92.81 202 LYS B N 1
ATOM 3369 C CA . LYS B 1 202 ? -10.133 21.094 14.367 1 92.81 202 LYS B CA 1
ATOM 3370 C C . LYS B 1 202 ? -9.336 19.875 13.914 1 92.81 202 LYS B C 1
ATOM 3372 O O . LYS B 1 202 ? -9.273 18.859 14.625 1 92.81 202 LYS B O 1
ATOM 3377 N N . VAL B 1 203 ? -8.852 19.922 12.695 1 95.94 203 VAL B N 1
ATOM 3378 C CA . VAL B 1 203 ? -7.918 18.859 12.297 1 95.94 203 VAL B CA 1
ATOM 3379 C C . VAL B 1 203 ? -6.605 19.031 13.062 1 95.94 203 VAL B C 1
ATOM 3381 O O . VAL B 1 203 ? -6.301 20.109 13.57 1 95.94 203 VAL B O 1
ATOM 3384 N N . SER B 1 204 ? -5.867 17.891 13.18 1 96.5 204 SER B N 1
ATOM 3385 C CA . SER B 1 204 ? -4.598 17.891 13.898 1 96.5 204 SER B CA 1
ATOM 3386 C C . SER B 1 204 ? -3.447 18.312 13 1 96.5 204 SER B C 1
ATOM 3388 O O . SER B 1 204 ? -2.406 18.766 13.484 1 96.5 204 SER B O 1
ATOM 3390 N N . GLY B 1 205 ? -3.562 18.156 11.719 1 97.12 205 GLY B N 1
ATOM 3391 C CA . GLY B 1 205 ? -2.562 18.516 10.727 1 97.12 205 GLY B CA 1
ATOM 3392 C C . GLY B 1 205 ? -3.104 18.531 9.312 1 97.12 205 GLY B C 1
ATOM 3393 O O . GLY B 1 205 ? -4.148 17.938 9.031 1 97.12 205 GLY B O 1
ATOM 3394 N N . ILE B 1 206 ? -2.398 19.266 8.453 1 97.62 206 ILE B N 1
ATOM 3395 C CA . ILE B 1 206 ? -2.793 19.344 7.055 1 97.62 206 ILE B CA 1
ATOM 3396 C C . ILE B 1 206 ? -1.621 18.953 6.16 1 97.62 206 ILE B C 1
ATOM 3398 O O . ILE B 1 206 ? -0.461 19.188 6.504 1 97.62 206 ILE B O 1
ATOM 3402 N N . VAL B 1 207 ? -1.93 18.297 5.043 1 98 207 VAL B N 1
ATOM 3403 C CA . VAL B 1 207 ? -0.937 17.984 4.02 1 98 207 VAL B CA 1
ATOM 3404 C C . VAL B 1 207 ? -1.07 18.953 2.848 1 98 207 VAL B C 1
ATOM 3406 O O . VAL B 1 207 ? -2.148 19.078 2.266 1 98 207 VAL B O 1
ATOM 3409 N N . MET B 1 208 ? 0.009 19.594 2.539 1 97 208 MET B N 1
ATOM 3410 C CA . MET B 1 208 ? 0.03 20.531 1.414 1 97 208 MET B CA 1
ATOM 3411 C C . MET B 1 208 ? 1.146 20.172 0.436 1 97 208 MET B C 1
ATOM 3413 O O . MET B 1 208 ? 2.27 19.891 0.849 1 97 208 MET B O 1
ATOM 3417 N N . GLY B 1 209 ? 0.772 20.125 -0.83 1 95.44 209 GLY B N 1
ATOM 3418 C CA . GLY B 1 209 ? 1.74 19.828 -1.872 1 95.44 209 GLY B CA 1
ATOM 3419 C C . GLY B 1 209 ? 1.942 20.969 -2.848 1 95.44 209 GLY B C 1
ATOM 3420 O O . GLY B 1 209 ? 2.59 21.969 -2.52 1 95.44 209 GLY B O 1
ATOM 3421 N N . ARG B 1 210 ? 1.298 21.031 -3.943 1 92.44 210 ARG B N 1
ATOM 3422 C CA . ARG B 1 210 ? 1.484 21.922 -5.094 1 92.44 210 ARG B CA 1
ATOM 3423 C C . ARG B 1 210 ? 1.384 23.375 -4.684 1 92.44 210 ARG B C 1
ATOM 3425 O O . ARG B 1 210 ? 2.143 24.219 -5.172 1 92.44 210 ARG B O 1
ATOM 3432 N N . SER B 1 211 ? 0.498 23.641 -3.795 1 94.44 211 SER B N 1
ATOM 3433 C CA . SER B 1 211 ? 0.322 25.016 -3.342 1 94.44 211 SER B CA 1
ATOM 3434 C C . SER B 1 211 ? 1.603 25.562 -2.719 1 94.44 211 SER B C 1
ATOM 3436 O O . SER B 1 211 ? 1.851 26.766 -2.752 1 94.44 211 SER B O 1
ATOM 3438 N N . LEU B 1 212 ? 2.344 24.672 -2.182 1 96.81 212 LEU B N 1
ATOM 3439 C CA . LEU B 1 212 ? 3.547 25.125 -1.493 1 96.81 212 LEU B CA 1
ATOM 3440 C C . LEU B 1 212 ? 4.781 24.906 -2.359 1 96.81 212 LEU B C 1
ATOM 3442 O O . LEU B 1 212 ? 5.707 25.734 -2.348 1 96.81 212 LEU B O 1
ATOM 3446 N N . ILE B 1 213 ? 4.801 23.844 -3.166 1 96.25 213 ILE B N 1
ATOM 3447 C CA . ILE B 1 213 ? 6.082 23.422 -3.719 1 96.25 213 ILE B CA 1
ATOM 3448 C C . ILE B 1 213 ? 6.203 23.891 -5.164 1 96.25 213 ILE B C 1
ATOM 3450 O O . ILE B 1 213 ? 7.293 23.891 -5.738 1 96.25 213 ILE B O 1
ATOM 3454 N N . LYS B 1 214 ? 5.141 24.203 -5.789 1 93.81 214 LYS B N 1
ATOM 3455 C CA . LYS B 1 214 ? 5.223 24.734 -7.148 1 93.81 214 LYS B CA 1
ATOM 3456 C C . LYS B 1 214 ? 5.598 26.219 -7.137 1 93.81 214 LYS B C 1
ATOM 3458 O O . LYS B 1 214 ? 5.137 26.969 -6.277 1 93.81 214 LYS B O 1
ATOM 3463 N N . GLY B 1 215 ? 6.398 26.609 -8.141 1 94.19 215 GLY B N 1
ATOM 3464 C CA . GLY B 1 215 ? 6.82 28 -8.219 1 94.19 215 GLY B CA 1
ATOM 3465 C C . GLY B 1 215 ? 7.797 28.391 -7.129 1 94.19 215 GLY B C 1
ATOM 3466 O O . GLY B 1 215 ? 8.766 27.672 -6.875 1 94.19 215 GLY B O 1
ATOM 3467 N N . ASN B 1 216 ? 7.559 29.594 -6.508 1 97.25 216 ASN B N 1
ATOM 3468 C CA . ASN B 1 216 ? 8.438 30.109 -5.461 1 97.25 216 ASN B CA 1
ATOM 3469 C C . ASN B 1 216 ? 8.008 29.625 -4.082 1 97.25 216 ASN B C 1
ATOM 3471 O O . ASN B 1 216 ? 7.121 30.203 -3.459 1 97.25 216 ASN B O 1
ATOM 3475 N N . ILE B 1 217 ? 8.719 28.672 -3.566 1 98.06 217 ILE B N 1
ATOM 3476 C CA . ILE B 1 217 ? 8.344 27.984 -2.338 1 98.06 217 ILE B CA 1
ATOM 3477 C C . ILE B 1 217 ? 8.391 28.969 -1.163 1 98.06 217 ILE B C 1
ATOM 3479 O O . ILE B 1 217 ? 7.488 28.969 -0.32 1 98.06 217 ILE B O 1
ATOM 3483 N N . LYS B 1 218 ? 9.359 29.797 -1.102 1 97.56 218 LYS B N 1
ATOM 3484 C CA . LYS B 1 218 ? 9.492 30.75 -0.001 1 97.56 218 LYS B CA 1
ATOM 3485 C C . LYS B 1 218 ? 8.312 31.719 0.035 1 97.56 218 LYS B C 1
ATOM 3487 O O . LYS B 1 218 ? 7.785 32.031 1.107 1 97.56 218 LYS B O 1
ATOM 3492 N N . ASN B 1 219 ? 7.961 32.094 -1.092 1 97.38 219 ASN B N 1
ATOM 3493 C CA . ASN B 1 219 ? 6.797 32.969 -1.175 1 97.38 219 ASN B CA 1
ATOM 3494 C C . ASN B 1 219 ? 5.523 32.25 -0.755 1 97.38 219 ASN B C 1
ATOM 3496 O O . ASN B 1 219 ? 4.668 32.844 -0.081 1 97.38 219 ASN B O 1
ATOM 3500 N N . ASN B 1 220 ? 5.395 31.062 -1.18 1 97.81 220 ASN B N 1
ATOM 3501 C CA . ASN B 1 220 ? 4.215 30.281 -0.826 1 97.81 220 ASN B CA 1
ATOM 3502 C C . ASN B 1 220 ? 4.121 30.047 0.681 1 97.81 220 ASN B C 1
ATOM 3504 O O . ASN B 1 220 ? 3.027 30.062 1.249 1 97.81 220 ASN B O 1
ATOM 3508 N N . ILE B 1 221 ? 5.273 29.828 1.301 1 97.12 221 ILE B N 1
ATOM 3509 C CA . ILE B 1 221 ? 5.312 29.656 2.748 1 97.12 221 ILE B CA 1
ATOM 3510 C C . ILE B 1 221 ? 4.891 30.953 3.434 1 97.12 221 ILE B C 1
ATOM 3512 O O . ILE B 1 221 ? 4.141 30.938 4.41 1 97.12 221 ILE B O 1
ATOM 3516 N N . LYS B 1 222 ? 5.34 32.062 2.896 1 96.44 222 LYS B N 1
ATOM 3517 C CA . LYS B 1 222 ? 4.918 33.344 3.436 1 96.44 222 LYS B CA 1
ATOM 3518 C C . LYS B 1 222 ? 3.406 33.531 3.305 1 96.44 222 LYS B C 1
ATOM 3520 O O . LYS B 1 222 ? 2.75 34 4.238 1 96.44 222 LYS B O 1
ATOM 3525 N N . ARG B 1 223 ? 2.932 33.188 2.199 1 97 223 ARG B N 1
ATOM 3526 C CA . ARG B 1 223 ? 1.491 33.25 1.979 1 97 223 ARG B CA 1
ATOM 3527 C C . ARG B 1 223 ? 0.743 32.406 3 1 97 223 ARG B C 1
ATOM 3529 O O . ARG B 1 223 ? -0.294 32.812 3.521 1 97 223 ARG B O 1
ATOM 3536 N N . LEU B 1 224 ? 1.225 31.219 3.215 1 97 224 LEU B N 1
ATOM 3537 C CA . LEU B 1 224 ? 0.615 30.297 4.176 1 97 224 LEU B CA 1
ATOM 3538 C C . LEU B 1 224 ? 0.618 30.906 5.574 1 97 224 LEU B C 1
ATOM 3540 O O . LEU B 1 224 ? -0.401 30.875 6.27 1 97 224 LEU B O 1
ATOM 3544 N N . ILE B 1 225 ? 1.782 31.469 6.008 1 95.75 225 ILE B N 1
ATOM 3545 C CA . ILE B 1 225 ? 1.913 32.094 7.324 1 95.75 225 ILE B CA 1
ATOM 3546 C C . ILE B 1 225 ? 0.916 33.219 7.457 1 95.75 225 ILE B C 1
ATOM 3548 O O . ILE B 1 225 ? 0.214 33.344 8.469 1 95.75 225 ILE B O 1
ATOM 3552 N N . ASN B 1 226 ? 0.816 34 6.438 1 95.38 226 ASN B N 1
ATOM 3553 C CA . ASN B 1 226 ? -0.112 35.125 6.449 1 95.38 226 ASN B CA 1
ATOM 3554 C C . ASN B 1 226 ? -1.562 34.656 6.535 1 95.38 226 ASN B C 1
ATOM 3556 O O . ASN B 1 226 ? -2.367 35.25 7.258 1 95.38 226 ASN B O 1
ATOM 3560 N N . HIS B 1 227 ? -1.829 33.656 5.789 1 96 227 HIS B N 1
ATOM 3561 C CA . HIS B 1 227 ? -3.178 33.094 5.781 1 96 227 HIS B CA 1
ATOM 3562 C C . HIS B 1 227 ? -3.559 32.562 7.156 1 96 227 HIS B C 1
ATOM 3564 O O . HIS B 1 227 ? -4.68 32.781 7.621 1 96 227 HIS B O 1
ATOM 3570 N N . LEU B 1 228 ? -2.635 31.922 7.824 1 94.56 228 LEU B N 1
ATOM 3571 C CA . LEU B 1 228 ? -2.908 31.266 9.102 1 94.56 228 LEU B CA 1
ATOM 3572 C C . LEU B 1 228 ? -2.969 32.281 10.227 1 94.56 228 LEU B C 1
ATOM 3574 O O . LEU B 1 228 ? -3.49 32 11.312 1 94.56 228 LEU B O 1
ATOM 3578 N N . ASN B 1 229 ? -2.412 33.469 10.047 1 90.5 229 ASN B N 1
ATOM 3579 C CA . ASN B 1 229 ? -2.41 34.5 11.055 1 90.5 229 ASN B CA 1
ATOM 3580 C C . ASN B 1 229 ? -3.66 35.375 10.96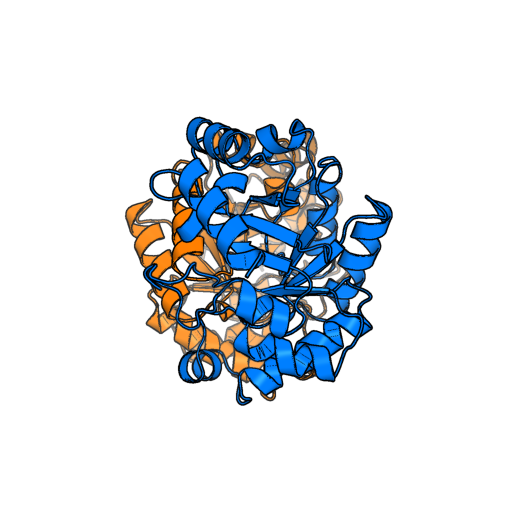1 1 90.5 229 ASN B C 1
ATOM 3582 O O . ASN B 1 229 ? -3.859 36.281 11.781 1 90.5 229 ASN B O 1
ATOM 3586 N N . GLN B 1 230 ? -4.434 35.219 10.031 1 84.69 230 GLN B N 1
ATOM 3587 C CA . GLN B 1 230 ? -5.699 35.938 9.922 1 84.69 230 GLN B CA 1
ATOM 3588 C C . GLN B 1 230 ? -6.734 35.375 10.898 1 84.69 230 GLN B C 1
ATOM 3590 O O . GLN B 1 230 ? -6.707 34.188 11.234 1 84.69 230 GLN B O 1
#

Radius of gyration: 21.88 Å; Cα contacts (8 Å, |Δi|>4): 942; chains: 2; bounding box: 45×73×44 Å

Solvent-accessible surface area (backbone atoms only — not comparable to full-atom values): 23676 Å² total; per-residue (Å²): 126,82,86,56,38,35,28,38,48,45,88,45,68,45,65,70,57,48,53,47,51,58,61,44,60,62,58,94,85,54,54,68,30,49,24,40,32,46,24,17,47,55,16,94,54,29,54,64,50,49,56,69,42,87,57,60,27,32,41,46,67,40,51,62,44,45,42,69,56,44,41,41,26,49,60,34,44,55,75,38,74,35,49,39,33,38,32,25,34,44,80,39,28,55,68,24,43,31,46,42,31,56,50,36,41,71,68,35,77,72,35,34,37,27,30,32,51,58,61,73,72,57,49,71,68,44,38,42,58,50,48,38,82,65,52,68,64,58,35,40,46,44,31,51,51,44,32,59,74,29,65,34,46,21,34,34,38,40,54,84,46,39,43,64,41,38,72,74,40,80,80,55,40,32,33,22,48,46,38,34,52,90,91,59,80,59,80,88,39,80,60,65,42,37,64,54,60,40,50,72,42,63,44,52,28,38,35,34,34,65,60,36,64,49,83,58,31,53,57,32,49,50,51,48,53,54,56,62,70,104,128,80,86,56,38,36,29,37,49,47,87,45,68,46,67,68,58,48,52,48,52,58,61,45,60,63,58,93,87,55,54,67,31,49,24,41,34,46,22,18,48,54,17,95,54,29,54,64,50,50,57,69,43,87,58,63,28,31,39,47,67,40,51,61,43,45,42,67,57,43,43,41,27,50,60,32,45,55,74,39,76,36,49,37,31,37,32,26,34,44,82,38,26,55,67,23,44,31,46,42,33,54,51,36,40,72,68,35,76,72,35,34,37,27,29,33,54,59,60,74,71,58,48,71,70,45,39,42,58,52,50,38,82,65,52,69,63,57,34,39,48,43,33,50,50,43,31,59,73,31,65,34,46,22,34,34,38,41,55,84,46,39,43,63,42,39,72,74,40,80,80,54,38,33,33,22,48,47,37,35,52,90,91,57,82,61,80,88,40,81,61,64,42,36,64,56,59,40,50,71,44,62,45,49,27,38,34,34,35,64,60,38,66,51,83,58,31,54,57,31,50,50,50,50,53,55,56,63,71,102

Organism: Pelagibacter ubique (strain HTCC1062) (NCBI:txid335992)

Secondary structure (DSSP, 8-state):
----EEEEE---S-HHHHHHHHHHT--SSSEEEEEE-HHHHTSTTHHHHHHH--S-EEEEEEE-S-HHHHHHHHHHTTT-TTEEEEEEEGGG-HHHHHHHHHHHHHH-TTPEEEEE-S-TT--HHHHHHHT--S-HHHHHHHHHHHHHHHT--EEE--HHHHHHHHHH-TT-EEEE--B--TT---TT-SS-B-HHHHHHTT-SEEEE-HHHHSS-HHHHHHHHHHHHT-/----EEEEE---S-HHHHHHHHHHT--SSSEEEEEE-HHHHTSTTHHHHHHH--S-EEEEEEE-S-HHHHHHHHHHTTT-TTEEEEEEEGGG-HHHHHHHHHHHHHH-TTPEEEEE-S-TT--HHHHHHHT--S-HHHHHHHHHHHHHHHT--EEE--HHHHHHHHHH-TT-EEEE--B--TT---TT-SS-B-HHHHHHTT-SEEEE-HHHHSS-HHHHHHHHHHHHT-

Nearest PDB structures (foldseek):
  8cso-assembly1_B  TM=9.113E-01  e=7.884E-21  Klebsiella pneumoniae subsp. pneumoniae HS11286
  3ldv-assembly1_B  TM=8.852E-01  e=8.210E-20  Vibrio cholerae O1 biovar El Tor str. N16961
  3uwq-assembly1_A  TM=8.827E-01  e=1.074E-18  Vibrio cholerae
  8cso-assembly2_D  TM=8.964E-01  e=2.637E-17  Klebsiella pneumoniae subsp. pneumoniae HS11286
  8cso-assembly5_I  TM=8.921E-01  e=3.130E-17  Klebsiella pneumoniae subsp. pneumoniae HS11286

pLDDT: mean 95.56, std 6.66, range [38.84, 98.94]